Protein AF-A0A9K3PN32-F1 (afdb_monomer)

Structure (mmCIF, N/CA/C/O backbone):
data_AF-A0A9K3PN32-F1
#
_entry.id   AF-A0A9K3PN32-F1
#
loop_
_atom_site.group_PDB
_atom_site.id
_atom_site.type_symbol
_atom_site.label_atom_id
_atom_site.label_alt_id
_atom_site.label_comp_id
_atom_site.label_asym_id
_atom_site.label_entity_id
_atom_site.label_seq_id
_atom_site.pdbx_PDB_ins_code
_atom_site.Cartn_x
_atom_site.Cartn_y
_atom_site.Cartn_z
_atom_site.occupancy
_atom_site.B_iso_or_equiv
_atom_site.auth_seq_id
_atom_site.auth_comp_id
_atom_site.auth_asym_id
_atom_site.auth_atom_id
_atom_site.pdbx_PDB_model_num
ATOM 1 N N . MET A 1 1 ? -22.330 13.128 10.373 1.00 86.19 1 MET A N 1
ATOM 2 C CA . MET A 1 1 ? -21.729 12.642 9.111 1.00 86.19 1 MET A CA 1
ATOM 3 C C . MET A 1 1 ? -21.170 11.254 9.365 1.00 86.19 1 MET A C 1
ATOM 5 O O . MET A 1 1 ? -20.807 11.005 10.509 1.00 86.19 1 MET A O 1
ATO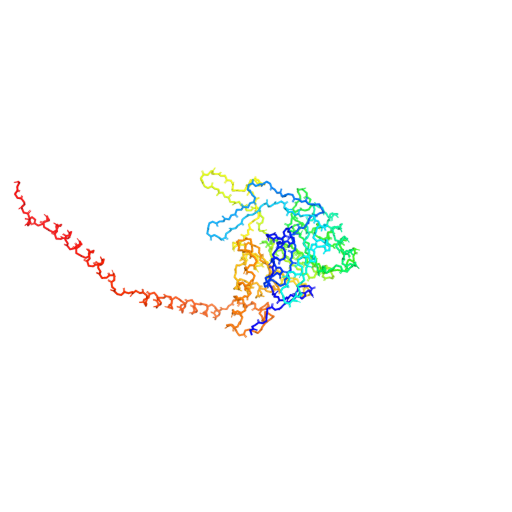M 9 N N . ALA A 1 2 ? -21.136 10.377 8.359 1.00 96.50 2 ALA A N 1
ATOM 10 C CA . ALA A 1 2 ? -20.611 9.022 8.511 1.00 96.50 2 ALA A CA 1
ATOM 11 C C . ALA A 1 2 ? -19.154 9.018 9.003 1.00 96.50 2 ALA A C 1
ATOM 13 O O . ALA A 1 2 ? -18.328 9.790 8.511 1.00 96.50 2 ALA A O 1
ATOM 14 N N . ASP A 1 3 ? -18.848 8.155 9.965 1.00 98.19 3 ASP A N 1
ATOM 15 C CA . ASP A 1 3 ? -17.506 7.984 10.509 1.00 98.19 3 ASP A CA 1
ATOM 16 C C . ASP A 1 3 ? -16.612 7.205 9.531 1.00 98.19 3 ASP A C 1
ATOM 18 O O . ASP A 1 3 ? -16.973 6.125 9.059 1.00 98.19 3 ASP A O 1
ATOM 22 N N . LEU A 1 4 ? -15.443 7.764 9.216 1.00 98.44 4 LEU A N 1
ATOM 23 C CA . LEU A 1 4 ? -14.457 7.133 8.338 1.00 98.44 4 LEU A CA 1
ATOM 24 C C . LEU A 1 4 ? -13.366 6.380 9.105 1.00 98.44 4 LEU A C 1
ATOM 26 O O . LEU A 1 4 ? -12.500 5.784 8.460 1.00 98.44 4 LEU A O 1
ATOM 30 N N . SER A 1 5 ? -13.374 6.424 10.440 1.00 97.75 5 SER A N 1
ATOM 31 C CA . SER A 1 5 ? -12.363 5.775 11.269 1.00 97.75 5 SER A CA 1
ATOM 32 C C . SER A 1 5 ? -12.343 4.254 11.066 1.00 97.75 5 SER A C 1
ATOM 34 O O . SER A 1 5 ? -13.361 3.603 10.807 1.00 97.75 5 SER A O 1
ATOM 36 N N . SER A 1 6 ? -11.146 3.672 11.123 1.00 97.69 6 SER A N 1
ATOM 37 C CA . SER A 1 6 ? -10.947 2.230 10.948 1.00 97.69 6 SER A CA 1
ATOM 38 C C . SER A 1 6 ? -9.697 1.762 11.691 1.00 97.69 6 SER A C 1
ATOM 40 O O . SER A 1 6 ? -9.062 2.533 12.410 1.00 97.69 6 SER A O 1
ATOM 42 N N . SER A 1 7 ? -9.321 0.501 11.515 1.00 97.75 7 SER A N 1
ATOM 43 C CA . SER A 1 7 ? -8.054 -0.038 11.994 1.00 97.75 7 SER A CA 1
ATOM 44 C C . SER A 1 7 ? -7.433 -0.992 10.983 1.00 97.75 7 SER A C 1
ATOM 46 O O . SER A 1 7 ? -8.137 -1.598 10.177 1.00 97.75 7 SER A O 1
ATOM 48 N N . VAL A 1 8 ? -6.110 -1.136 11.044 1.00 97.38 8 VAL A N 1
ATOM 49 C CA . VAL A 1 8 ? -5.358 -2.127 10.264 1.00 97.38 8 VAL A CA 1
ATOM 50 C C . VAL A 1 8 ? -4.340 -2.798 11.174 1.00 97.38 8 VAL A C 1
ATOM 52 O O . VAL A 1 8 ? -3.455 -2.132 11.705 1.00 97.38 8 VAL A O 1
ATOM 55 N N . GLY A 1 9 ? -4.466 -4.107 11.384 1.00 95.56 9 GLY A N 1
ATOM 56 C CA . GLY A 1 9 ? -3.597 -4.864 12.283 1.00 95.56 9 GLY A CA 1
ATOM 57 C C . GLY A 1 9 ? -3.622 -4.327 13.717 1.00 95.56 9 GLY A C 1
ATOM 58 O O . GLY A 1 9 ? -2.597 -4.320 14.389 1.00 95.56 9 GLY A O 1
ATOM 59 N N . GLY A 1 10 ? -4.763 -3.785 14.156 1.00 96.38 10 GLY A N 1
ATOM 60 C CA . GLY A 1 10 ? -4.913 -3.108 15.450 1.00 96.38 10 GLY A CA 1
ATOM 61 C C . GLY A 1 10 ? -4.402 -1.660 15.504 1.00 96.38 10 GLY A C 1
ATOM 62 O O . GLY A 1 10 ? -4.598 -0.995 16.518 1.00 96.38 10 GLY A O 1
ATOM 63 N N . ILE A 1 11 ? -3.797 -1.135 14.433 1.00 98.25 11 ILE A N 1
ATOM 64 C CA . ILE A 1 11 ? -3.375 0.271 14.353 1.00 98.25 11 ILE A CA 1
ATOM 65 C C . ILE A 1 11 ? -4.607 1.145 14.081 1.00 98.25 11 ILE A C 1
ATOM 67 O O . ILE A 1 11 ? -5.247 0.946 13.044 1.00 98.25 11 ILE A O 1
ATOM 71 N N . PRO A 1 12 ? -4.951 2.113 14.952 1.00 97.88 12 PRO A N 1
ATOM 72 C CA . PRO A 1 12 ? -6.102 2.984 14.743 1.00 97.88 12 PRO A CA 1
ATOM 73 C C . PRO A 1 12 ? -5.831 3.999 13.629 1.00 97.88 12 PRO A C 1
ATOM 75 O O . PRO A 1 12 ? -4.784 4.646 13.602 1.00 97.88 12 PRO A O 1
ATOM 78 N N . LEU A 1 13 ? -6.801 4.167 12.734 1.00 98.31 13 LEU A N 1
ATOM 79 C CA . LEU A 1 13 ? -6.760 5.110 11.624 1.00 98.31 13 LEU A CA 1
ATOM 80 C C . LEU A 1 13 ? -7.857 6.162 11.787 1.00 98.31 13 LEU A C 1
ATOM 82 O O . LEU A 1 13 ? -9.028 5.824 11.964 1.00 98.31 13 LEU A O 1
ATOM 86 N N . VAL A 1 14 ? -7.499 7.440 11.644 1.00 95.00 14 VAL A N 1
ATOM 87 C CA . VAL A 1 14 ? -8.479 8.545 11.700 1.00 95.00 14 VAL A CA 1
ATOM 88 C C . VAL A 1 14 ? -9.399 8.585 10.473 1.00 95.00 14 VAL A C 1
ATOM 90 O O . VAL A 1 14 ? -10.485 9.153 10.523 1.00 95.00 14 VAL A O 1
ATOM 93 N N . SER A 1 15 ? -8.978 7.953 9.376 1.00 97.50 15 SER A N 1
ATOM 94 C CA . SER A 1 15 ? -9.794 7.649 8.202 1.00 97.50 15 SER A CA 1
ATOM 95 C C . SER A 1 15 ? -9.309 6.340 7.571 1.00 97.50 15 SER A C 1
ATOM 97 O O . SER A 1 15 ? -8.150 5.959 7.716 1.00 97.50 15 SER A O 1
ATOM 99 N N . CYS A 1 16 ? -10.153 5.634 6.828 1.00 98.44 16 CYS A N 1
ATOM 100 C CA . CYS A 1 16 ? -9.756 4.392 6.165 1.00 98.44 16 CYS A CA 1
ATOM 101 C C . CYS A 1 16 ? -8.909 4.605 4.892 1.00 98.44 16 CYS A C 1
ATOM 103 O O . CYS A 1 16 ? -8.714 3.654 4.142 1.00 98.44 16 CYS A O 1
ATOM 105 N N . VAL A 1 17 ? -8.447 5.825 4.592 1.00 98.81 17 VAL A N 1
ATOM 106 C CA . VAL A 1 17 ? -7.748 6.176 3.342 1.00 98.81 17 VAL A CA 1
ATOM 107 C C . VAL A 1 17 ? -6.377 6.751 3.675 1.00 98.81 17 VAL A C 1
ATOM 109 O O . VAL A 1 17 ? -6.291 7.734 4.398 1.00 98.81 17 VAL A O 1
ATOM 112 N N . TYR A 1 18 ? -5.294 6.193 3.138 1.00 98.81 18 TYR A N 1
ATOM 113 C CA . TYR A 1 18 ? -3.940 6.718 3.359 1.00 98.81 18 TYR A CA 1
ATOM 114 C C . TYR A 1 18 ? -3.037 6.537 2.135 1.00 98.81 18 TYR A C 1
ATOM 116 O O . TYR A 1 18 ? -3.472 6.059 1.088 1.00 98.81 18 TYR A O 1
ATOM 124 N N . ASN A 1 19 ? -1.791 6.996 2.199 1.00 98.81 19 ASN A N 1
ATOM 125 C CA . ASN A 1 19 ? -0.891 6.952 1.049 1.00 98.81 19 ASN A CA 1
ATOM 126 C C . ASN A 1 19 ? -0.308 5.545 0.819 1.00 98.81 19 ASN A C 1
ATOM 128 O O . ASN A 1 19 ? -0.075 4.787 1.757 1.00 98.81 19 ASN A O 1
ATOM 132 N N . ALA A 1 20 ? -0.012 5.210 -0.438 1.00 98.44 20 ALA A N 1
ATOM 133 C CA . ALA A 1 20 ? 0.834 4.060 -0.760 1.00 98.44 20 ALA A CA 1
ATOM 134 C C . ALA A 1 20 ? 2.325 4.393 -0.538 1.00 98.44 20 ALA A C 1
ATOM 136 O O . ALA A 1 20 ? 2.730 5.551 -0.662 1.00 98.44 20 ALA A O 1
ATOM 137 N N . SER A 1 21 ? 3.155 3.372 -0.304 1.00 94.31 21 SER A N 1
ATOM 138 C CA . SER A 1 21 ? 4.601 3.427 0.008 1.00 94.31 21 SER A CA 1
ATOM 139 C C . SER A 1 21 ? 5.524 3.897 -1.136 1.00 94.31 21 SER A C 1
ATOM 141 O O . SER A 1 21 ? 6.711 3.574 -1.174 1.00 94.31 21 SER A O 1
ATOM 143 N N . GLY A 1 22 ? 5.002 4.638 -2.120 1.00 89.31 22 GLY A N 1
ATOM 144 C CA . GLY A 1 22 ? 5.723 5.019 -3.337 1.00 89.31 22 GLY A CA 1
ATOM 145 C C . GLY A 1 22 ? 5.722 6.525 -3.610 1.00 89.31 22 GLY A C 1
ATOM 146 O O . GLY A 1 22 ? 6.670 7.205 -3.219 1.00 89.31 22 GLY A O 1
ATOM 147 N N . PRO A 1 23 ? 4.732 7.069 -4.333 1.00 90.19 23 PRO A N 1
ATOM 148 C CA . PRO A 1 23 ? 4.785 8.455 -4.796 1.00 90.19 23 PRO A CA 1
ATOM 149 C C . PRO A 1 23 ? 4.752 9.473 -3.655 1.00 90.19 23 PRO A C 1
ATOM 151 O O . PRO A 1 23 ? 3.903 9.371 -2.775 1.00 90.19 23 PRO A O 1
ATOM 154 N N . ARG A 1 24 ? 5.633 10.484 -3.713 1.00 94.62 24 ARG A N 1
ATOM 155 C CA . ARG A 1 24 ? 5.677 11.631 -2.779 1.00 94.62 24 ARG A CA 1
ATOM 156 C C . ARG A 1 24 ? 5.804 11.231 -1.295 1.00 94.62 24 ARG A C 1
ATOM 158 O O . ARG A 1 24 ? 5.147 11.808 -0.441 1.00 94.62 24 ARG A O 1
ATOM 165 N N . THR A 1 25 ? 6.660 10.257 -0.992 1.00 96.56 25 THR A N 1
ATOM 166 C CA . THR A 1 25 ? 6.900 9.754 0.384 1.00 96.56 25 THR A CA 1
ATOM 167 C C . THR A 1 25 ? 8.385 9.723 0.770 1.00 96.56 25 THR A C 1
ATOM 169 O O . THR A 1 25 ? 8.765 9.119 1.769 1.00 96.56 25 THR A O 1
ATOM 172 N N . GLY A 1 26 ? 9.246 10.336 -0.050 1.00 94.19 26 GLY A N 1
ATOM 173 C CA . GLY A 1 26 ? 10.702 10.202 0.055 1.00 94.19 26 GLY A CA 1
ATOM 174 C C . GLY A 1 26 ? 11.386 11.127 1.066 1.00 94.19 26 GLY A C 1
ATOM 175 O O . GLY A 1 26 ? 12.553 10.896 1.361 1.00 94.19 26 GLY A O 1
ATOM 176 N N . SER A 1 27 ? 10.695 12.142 1.591 1.00 97.25 27 SER A N 1
ATOM 177 C CA . SER A 1 27 ? 11.247 13.136 2.522 1.00 97.25 27 SER A CA 1
ATOM 178 C C . SER A 1 27 ? 10.231 13.549 3.587 1.00 97.25 27 SER A C 1
ATOM 180 O O . SER A 1 27 ? 9.028 13.484 3.326 1.00 97.25 27 SER A O 1
ATOM 182 N N . SER A 1 28 ? 10.700 14.040 4.738 1.00 97.31 28 SER A N 1
ATOM 183 C CA . SER A 1 28 ? 9.881 14.610 5.816 1.00 97.31 28 SER A CA 1
ATOM 184 C C . SER A 1 28 ? 8.941 15.672 5.262 1.00 97.31 28 SER A C 1
ATOM 186 O O . SER A 1 28 ? 7.739 15.538 5.407 1.00 97.31 28 SER A O 1
ATOM 188 N N . ALA A 1 29 ? 9.425 16.617 4.452 1.00 98.06 29 ALA A N 1
ATOM 189 C CA . ALA A 1 29 ? 8.573 17.623 3.807 1.00 98.06 29 ALA A CA 1
ATOM 190 C C . ALA A 1 29 ? 7.416 17.038 2.963 1.00 98.06 29 ALA A C 1
ATOM 192 O O . ALA A 1 29 ? 6.346 17.644 2.862 1.00 98.06 29 ALA A O 1
ATOM 193 N N . ALA A 1 30 ? 7.610 15.882 2.319 1.00 98.06 30 ALA A N 1
ATOM 194 C CA . ALA A 1 30 ? 6.542 15.200 1.588 1.00 98.06 30 ALA A CA 1
ATOM 195 C C . ALA A 1 30 ? 5.601 14.431 2.535 1.00 98.06 30 ALA A C 1
ATOM 197 O O . ALA A 1 30 ? 4.386 14.455 2.343 1.00 98.06 30 ALA A O 1
ATOM 198 N N . LEU A 1 31 ? 6.146 13.811 3.583 1.00 98.50 31 LEU A N 1
ATOM 199 C CA . LEU A 1 31 ? 5.386 13.105 4.614 1.00 98.50 31 LEU A CA 1
ATOM 200 C C . LEU A 1 31 ? 4.549 14.066 5.475 1.00 98.50 31 LEU A C 1
ATOM 202 O O . LEU A 1 31 ? 3.374 13.795 5.695 1.00 98.50 31 LEU A O 1
ATOM 206 N N . SER A 1 32 ? 5.076 15.230 5.859 1.00 98.31 32 SER A N 1
ATOM 207 C CA . SER A 1 32 ? 4.365 16.307 6.562 1.00 98.31 32 SER A CA 1
ATOM 208 C C . SER A 1 32 ? 3.151 16.798 5.769 1.00 98.31 32 SER A C 1
ATOM 210 O O .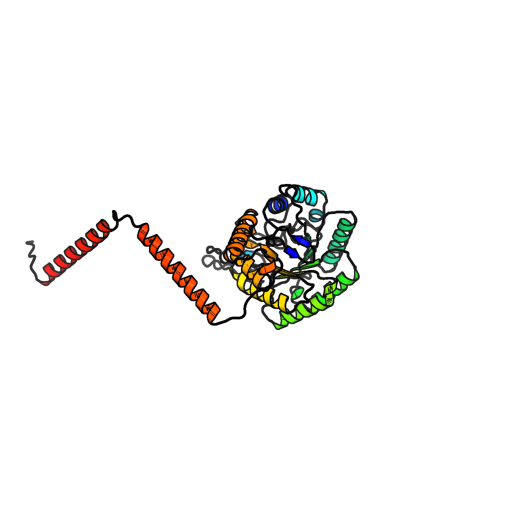 SER A 1 32 ? 2.104 17.089 6.338 1.00 98.31 32 SER A O 1
ATOM 212 N N . LYS A 1 33 ? 3.236 16.833 4.432 1.00 98.38 33 LYS A N 1
ATOM 213 C CA . LYS A 1 33 ? 2.090 17.166 3.569 1.00 98.38 33 LYS A CA 1
ATOM 214 C C . LYS A 1 33 ? 0.987 16.105 3.623 1.00 98.38 33 LYS A C 1
ATOM 216 O O . LYS A 1 33 ? -0.190 16.451 3.587 1.00 98.38 33 LYS A O 1
ATOM 221 N N . ILE A 1 34 ? 1.349 14.827 3.730 1.00 98.31 34 ILE A N 1
ATOM 222 C CA . ILE A 1 34 ? 0.386 13.741 3.965 1.00 98.31 34 ILE A CA 1
ATOM 223 C C . ILE A 1 34 ? -0.191 13.863 5.383 1.00 98.31 34 ILE A C 1
ATOM 225 O O . ILE A 1 34 ? -1.410 13.790 5.560 1.00 98.31 34 ILE A O 1
ATOM 229 N N . ALA A 1 35 ? 0.659 14.113 6.380 1.00 98.12 35 ALA A N 1
ATOM 230 C CA . ALA A 1 35 ? 0.269 14.313 7.772 1.00 98.12 35 ALA A CA 1
ATOM 231 C C . ALA A 1 35 ? -0.747 15.458 7.931 1.00 98.12 35 ALA A C 1
ATOM 233 O O . ALA A 1 35 ? -1.730 15.294 8.652 1.00 98.12 35 ALA A O 1
ATOM 234 N N . ALA A 1 36 ? -0.588 16.543 7.171 1.00 97.94 36 ALA A N 1
ATOM 235 C CA . ALA A 1 36 ? -1.490 17.695 7.154 1.00 97.94 36 ALA A CA 1
ATOM 236 C C . ALA A 1 36 ? -2.857 17.449 6.474 1.00 97.94 36 ALA A C 1
ATOM 238 O O . ALA A 1 36 ? -3.783 18.226 6.684 1.00 97.94 36 ALA A O 1
ATOM 239 N N . SER A 1 37 ? -2.998 16.394 5.661 1.00 97.94 37 SER A N 1
ATOM 240 C CA . SER A 1 37 ? -4.230 16.081 4.903 1.00 97.94 37 SER A CA 1
ATOM 241 C C . SER A 1 37 ? -5.271 15.296 5.724 1.00 97.94 37 SER A C 1
ATOM 243 O O . SER A 1 37 ? -5.119 15.117 6.927 1.00 97.94 37 SER A O 1
ATOM 245 N N . SER A 1 38 ? -6.300 14.732 5.091 1.00 97.31 38 SER A N 1
ATOM 246 C CA . SER A 1 38 ? -7.263 13.793 5.697 1.00 97.31 38 SER A CA 1
ATOM 247 C C . SER A 1 38 ? -6.813 12.324 5.665 1.00 97.31 38 SER A C 1
ATOM 249 O O . SER A 1 38 ? -7.595 11.434 6.012 1.00 97.31 38 SER A O 1
ATOM 251 N N . ALA A 1 39 ? -5.571 12.041 5.252 1.00 98.31 39 ALA A N 1
ATOM 252 C CA . ALA A 1 39 ? -5.020 10.686 5.275 1.00 98.31 39 ALA A CA 1
ATOM 253 C C . ALA A 1 39 ? -5.049 10.085 6.692 1.00 98.31 39 ALA A C 1
ATOM 255 O O . ALA A 1 39 ? -4.662 10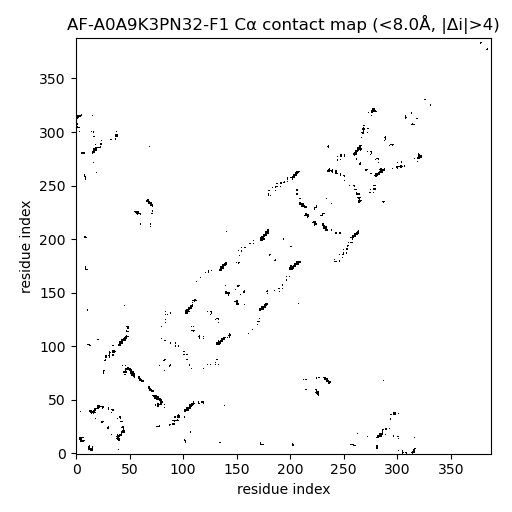.744 7.658 1.00 98.31 39 ALA A O 1
ATOM 256 N N . GLY A 1 40 ? -5.478 8.830 6.799 1.00 98.19 40 GLY A N 1
ATOM 257 C CA . GLY A 1 40 ? -5.664 8.099 8.050 1.00 98.19 40 GLY A CA 1
ATOM 258 C C . GLY A 1 40 ? -4.382 7.636 8.730 1.00 98.19 40 GLY A C 1
ATOM 259 O O . GLY A 1 40 ? -4.386 7.407 9.936 1.00 98.19 40 GLY A O 1
ATOM 260 N N . ALA A 1 41 ? -3.306 7.519 7.955 1.00 98.44 41 ALA A N 1
ATOM 261 C CA . ALA A 1 41 ? -1.960 7.135 8.361 1.00 98.44 41 ALA A CA 1
ATOM 262 C C . ALA A 1 41 ? -0.930 7.841 7.473 1.00 98.44 41 ALA A C 1
ATOM 264 O O . ALA A 1 41 ? -1.270 8.370 6.410 1.00 98.44 41 ALA A O 1
ATOM 265 N N . ILE A 1 42 ? 0.331 7.795 7.894 1.00 98.62 42 ILE A N 1
ATOM 266 C CA . ILE A 1 42 ? 1.481 8.238 7.107 1.00 98.62 42 ILE A CA 1
ATOM 267 C C . ILE A 1 42 ? 2.361 7.017 6.861 1.00 98.62 42 ILE A C 1
ATOM 269 O O . ILE A 1 42 ? 2.835 6.406 7.812 1.00 98.62 42 ILE A O 1
ATOM 273 N N . LEU A 1 43 ? 2.568 6.650 5.599 1.00 98.81 43 LEU A N 1
ATOM 274 C CA . LEU A 1 43 ? 3.413 5.521 5.207 1.00 98.81 43 LEU A CA 1
ATOM 275 C C . LEU A 1 43 ? 4.648 6.022 4.456 1.00 98.81 43 LEU A C 1
ATOM 277 O O . LEU A 1 43 ? 4.527 6.737 3.460 1.00 98.81 43 LEU A O 1
ATOM 281 N N . THR A 1 44 ? 5.841 5.647 4.905 1.00 98.75 44 THR A N 1
ATOM 282 C CA . THR A 1 44 ? 7.084 6.074 4.250 1.00 98.75 44 THR A CA 1
ATOM 283 C C . THR A 1 44 ? 7.281 5.414 2.888 1.00 98.75 44 THR A C 1
ATOM 285 O O . THR A 1 44 ? 6.662 4.396 2.553 1.00 98.75 44 THR A O 1
ATOM 288 N N . LYS A 1 45 ? 8.203 5.974 2.098 1.00 98.00 45 LYS A N 1
ATOM 289 C CA . LYS A 1 45 ? 8.766 5.276 0.943 1.00 98.00 45 LYS A CA 1
ATOM 290 C C . LYS A 1 45 ? 9.340 3.934 1.400 1.00 98.00 45 LYS A C 1
ATOM 292 O O . LYS A 1 45 ? 9.972 3.883 2.453 1.00 98.00 45 LYS A O 1
ATOM 297 N N . SER A 1 46 ? 9.161 2.875 0.606 1.00 97.62 46 SER A N 1
ATOM 298 C CA . SER A 1 46 ? 9.862 1.609 0.855 1.00 97.62 46 SER A CA 1
ATOM 299 C C . SER A 1 46 ? 11.373 1.836 0.887 1.00 97.62 46 SER A C 1
ATOM 301 O O . SER A 1 46 ? 11.973 2.166 -0.139 1.00 97.62 46 SER A O 1
ATOM 303 N N . ALA A 1 47 ? 11.959 1.676 2.069 1.00 97.69 47 ALA A N 1
ATOM 304 C CA . ALA A 1 47 ? 13.367 1.909 2.328 1.00 97.69 47 ALA A CA 1
ATOM 305 C C . ALA A 1 47 ? 14.224 0.675 2.022 1.00 97.69 47 ALA A C 1
ATOM 307 O O . ALA A 1 47 ? 13.774 -0.470 2.131 1.00 97.69 47 ALA A O 1
ATOM 308 N N . THR A 1 48 ? 15.480 0.925 1.681 1.00 97.12 48 THR A N 1
ATOM 309 C CA . THR A 1 48 ? 16.576 -0.054 1.732 1.00 97.12 48 THR A CA 1
ATOM 310 C C . THR A 1 48 ? 17.505 0.295 2.894 1.00 97.12 48 THR A C 1
ATOM 312 O O . THR A 1 48 ? 17.328 1.344 3.506 1.00 97.12 48 THR A O 1
ATOM 315 N N . LEU A 1 49 ? 18.506 -0.544 3.195 1.00 96.62 49 LEU A N 1
ATOM 316 C CA . LEU A 1 49 ? 19.513 -0.207 4.213 1.00 96.62 49 LEU A CA 1
ATOM 317 C C . LEU A 1 49 ? 20.151 1.156 3.923 1.00 96.62 49 LEU A C 1
ATOM 319 O O . LEU A 1 49 ? 20.036 2.084 4.714 1.00 96.62 49 LEU A O 1
ATOM 323 N N . GLU A 1 50 ? 20.713 1.283 2.724 1.00 96.88 50 GLU A N 1
ATOM 324 C CA . GLU A 1 50 ? 21.357 2.503 2.245 1.00 96.88 50 GLU A CA 1
ATOM 325 C C . GLU A 1 50 ? 20.460 3.265 1.274 1.00 96.88 50 GLU A C 1
ATOM 327 O O . GLU A 1 50 ? 19.649 2.658 0.564 1.00 96.88 50 GLU A O 1
ATOM 332 N N . ALA A 1 51 ? 20.661 4.577 1.169 1.00 97.06 51 ALA A N 1
ATOM 333 C CA . ALA A 1 51 ? 19.971 5.420 0.199 1.00 97.06 51 ALA A CA 1
ATOM 334 C C . ALA A 1 51 ? 20.177 4.944 -1.252 1.00 97.06 51 ALA A C 1
ATOM 336 O O . ALA A 1 51 ? 21.212 4.379 -1.615 1.00 97.06 51 ALA A O 1
ATOM 337 N N . GLN A 1 52 ? 19.177 5.176 -2.102 1.00 95.00 52 GLN A N 1
ATOM 338 C CA . GLN A 1 52 ? 19.182 4.777 -3.510 1.00 95.00 52 GLN A CA 1
ATOM 339 C C . GLN A 1 52 ? 18.746 5.938 -4.398 1.00 95.00 52 GLN A C 1
ATOM 341 O O . GLN A 1 52 ? 17.755 6.612 -4.121 1.00 95.00 52 GLN A O 1
ATOM 346 N N . ASN A 1 53 ? 19.427 6.098 -5.532 1.00 93.88 53 ASN A N 1
ATOM 347 C CA . ASN A 1 53 ? 19.075 7.097 -6.549 1.00 93.88 53 ASN A CA 1
ATOM 348 C C . ASN A 1 53 ? 17.913 6.648 -7.454 1.00 93.88 53 ASN A C 1
ATOM 350 O O . ASN A 1 53 ? 17.265 7.470 -8.113 1.00 93.88 53 ASN A O 1
ATOM 354 N N . GLY A 1 54 ? 17.632 5.344 -7.479 1.00 92.69 54 GLY A N 1
ATOM 355 C CA . GLY A 1 54 ? 16.708 4.724 -8.421 1.00 92.69 54 GLY A CA 1
ATOM 356 C C . GLY A 1 54 ? 17.309 4.514 -9.812 1.00 92.69 54 GLY A C 1
ATOM 357 O O . GLY A 1 54 ? 18.492 4.756 -10.050 1.00 92.69 54 GLY A O 1
ATOM 358 N N . ASN A 1 55 ? 16.470 4.061 -10.737 1.00 92.88 55 ASN A N 1
ATOM 359 C CA . ASN A 1 55 ? 16.826 3.830 -12.133 1.00 92.88 55 ASN A CA 1
ATOM 360 C C . ASN A 1 55 ? 17.016 5.157 -12.899 1.00 92.88 55 ASN A C 1
ATOM 362 O O . ASN A 1 55 ? 16.452 6.182 -12.487 1.00 92.88 55 ASN A O 1
ATOM 366 N N . PRO A 1 56 ? 17.754 5.147 -14.029 1.00 93.12 56 PRO A N 1
ATOM 367 C CA . PRO A 1 56 ? 17.856 6.292 -14.933 1.00 93.12 56 PRO A CA 1
ATOM 368 C C . PRO A 1 56 ? 16.493 6.761 -15.454 1.00 93.12 56 PRO A C 1
ATOM 370 O O . PRO A 1 56 ? 15.573 5.963 -15.615 1.00 93.12 56 PRO A O 1
ATOM 373 N N . GLN A 1 57 ? 16.376 8.057 -15.741 1.00 94.44 57 GLN A N 1
ATOM 374 C CA . GLN A 1 57 ? 15.190 8.647 -16.370 1.00 94.44 57 GLN A CA 1
ATOM 375 C C . GLN A 1 57 ? 15.190 8.420 -17.901 1.00 94.44 57 GLN A C 1
ATOM 377 O O . GLN A 1 57 ? 16.265 8.220 -18.472 1.00 94.44 57 GLN A O 1
ATOM 382 N N . PRO A 1 58 ? 14.028 8.476 -18.585 1.00 95.06 58 PRO A N 1
ATOM 383 C CA . PRO A 1 58 ? 12.672 8.472 -18.028 1.00 95.06 58 PRO A CA 1
ATOM 384 C C . PRO A 1 58 ? 12.319 7.119 -17.392 1.00 95.06 58 PRO A C 1
ATOM 386 O O . PRO A 1 58 ? 12.464 6.063 -18.007 1.00 95.06 58 PRO A O 1
ATOM 389 N N . ARG A 1 59 ? 11.824 7.151 -16.149 1.00 94.06 59 ARG A N 1
ATOM 390 C CA . ARG A 1 59 ? 11.448 5.940 -15.388 1.00 94.06 59 ARG A CA 1
ATOM 391 C C . ARG A 1 59 ? 9.975 5.851 -15.018 1.00 94.06 59 ARG A C 1
ATOM 393 O O . ARG A 1 59 ? 9.571 4.942 -14.293 1.00 94.06 59 ARG A O 1
ATOM 400 N N . THR A 1 60 ? 9.182 6.788 -15.523 1.00 94.94 60 THR A N 1
ATOM 401 C CA . THR A 1 60 ? 7.737 6.842 -15.322 1.00 94.94 60 THR A CA 1
ATOM 402 C C . THR A 1 60 ? 7.036 7.288 -16.590 1.00 94.94 60 THR A C 1
ATOM 404 O O . THR A 1 60 ? 7.608 8.042 -17.373 1.00 94.94 60 THR A O 1
ATOM 407 N N . TRP A 1 61 ? 5.797 6.845 -16.765 1.00 95.69 61 TRP A N 1
ATOM 408 C CA . TRP A 1 61 ? 4.956 7.204 -17.898 1.00 95.69 61 TRP A CA 1
ATOM 409 C C . TRP A 1 61 ? 3.482 7.269 -17.482 1.00 95.69 61 TRP A C 1
ATOM 411 O O . TRP A 1 61 ? 3.038 6.530 -16.597 1.00 95.69 61 TRP A O 1
ATOM 421 N N . HIS A 1 62 ? 2.715 8.132 -18.142 1.00 95.81 62 HIS A N 1
ATOM 422 C CA . HIS A 1 62 ? 1.278 8.285 -17.954 1.00 95.81 62 HIS A CA 1
ATOM 423 C C . HIS A 1 62 ? 0.568 8.235 -19.301 1.00 95.81 62 HIS A C 1
ATOM 425 O O . HIS A 1 62 ? 0.980 8.922 -20.230 1.00 95.81 62 HIS A O 1
ATOM 431 N N . ALA A 1 63 ? -0.529 7.483 -19.376 1.00 95.25 63 ALA A N 1
ATOM 432 C CA . ALA A 1 63 ? -1.423 7.562 -20.523 1.00 95.25 63 ALA A CA 1
ATOM 433 C C . ALA A 1 63 ? -2.140 8.920 -20.541 1.00 95.25 63 ALA A C 1
ATOM 435 O O . ALA A 1 63 ? -2.587 9.394 -19.491 1.00 95.25 63 ALA A O 1
ATOM 436 N N . GLU A 1 64 ? -2.300 9.504 -21.729 1.00 93.00 64 GLU A N 1
ATOM 437 C CA . GLU A 1 64 ? -2.982 10.793 -21.932 1.00 93.00 64 GLU A CA 1
ATOM 438 C C . GLU A 1 64 ? -4.432 10.771 -21.437 1.00 93.00 64 GLU A C 1
ATOM 440 O O . GLU A 1 64 ? -4.920 11.725 -20.832 1.00 93.00 64 GLU A O 1
ATOM 445 N N . ASP A 1 65 ? -5.109 9.634 -21.607 1.00 94.06 65 ASP A N 1
ATOM 446 C CA . ASP A 1 65 ? -6.479 9.422 -21.140 1.00 94.06 65 ASP A CA 1
ATOM 447 C C . ASP A 1 65 ? -6.585 9.187 -19.622 1.00 94.06 65 ASP A C 1
ATOM 449 O O . ASP A 1 65 ? -7.668 8.918 -19.100 1.00 94.06 65 ASP A O 1
ATOM 453 N N . ASN A 1 66 ? -5.456 9.276 -18.913 1.00 92.56 66 ASN A N 1
ATOM 454 C CA . ASN A 1 66 ? -5.289 9.059 -17.483 1.00 92.56 66 ASN A CA 1
ATOM 455 C C . ASN A 1 66 ? -5.640 7.656 -16.967 1.00 92.56 66 ASN A C 1
ATOM 457 O O . ASN A 1 66 ? -5.519 7.430 -15.760 1.00 92.56 66 ASN A O 1
ATOM 461 N N . LYS A 1 67 ? -5.981 6.690 -17.830 1.00 94.19 67 LYS A N 1
ATOM 462 C CA . LYS A 1 67 ? -6.426 5.355 -17.394 1.00 94.19 67 LYS A CA 1
ATOM 463 C C . LYS A 1 67 ? -5.290 4.423 -17.003 1.00 94.19 67 LYS A C 1
ATOM 465 O O . LYS A 1 67 ? -5.534 3.434 -16.314 1.00 94.19 67 LYS A O 1
ATOM 470 N N . ALA A 1 68 ? -4.059 4.726 -17.396 1.00 96.19 68 ALA A N 1
ATOM 471 C CA . ALA A 1 68 ? -2.889 3.925 -17.068 1.00 96.19 68 ALA A CA 1
ATOM 472 C C . ALA A 1 68 ? -1.698 4.793 -16.665 1.00 96.19 68 ALA A C 1
ATOM 474 O O . ALA A 1 68 ? -1.568 5.964 -17.028 1.00 96.19 68 ALA A O 1
ATOM 475 N N . SER A 1 69 ? -0.813 4.218 -15.862 1.00 96.62 69 SER A N 1
ATOM 476 C CA . SER A 1 69 ? 0.488 4.797 -15.537 1.00 96.62 69 SER A CA 1
ATOM 477 C C . SER A 1 69 ? 1.480 3.673 -15.305 1.00 96.62 69 SER A C 1
ATOM 479 O O . SER A 1 69 ? 1.104 2.627 -14.779 1.00 96.62 69 SER A O 1
ATOM 481 N N . MET A 1 70 ? 2.735 3.872 -15.676 1.00 95.94 70 MET A N 1
ATOM 482 C CA . MET A 1 70 ? 3.783 2.865 -15.547 1.00 95.94 70 MET A CA 1
ATOM 483 C C . MET A 1 70 ? 4.996 3.446 -14.838 1.00 95.94 70 MET A C 1
ATOM 485 O O . MET A 1 70 ? 5.284 4.635 -14.971 1.00 95.94 70 MET A O 1
ATOM 489 N N . ASN A 1 71 ? 5.699 2.619 -14.067 1.00 95.00 71 ASN A N 1
ATOM 490 C CA . ASN A 1 71 ? 6.946 3.033 -13.434 1.00 95.00 71 ASN A CA 1
ATOM 491 C C . ASN A 1 71 ? 7.959 1.889 -13.312 1.00 95.00 71 ASN A C 1
ATOM 493 O O . ASN A 1 71 ? 7.598 0.742 -13.053 1.00 95.00 71 ASN A O 1
ATOM 497 N N . SER A 1 72 ? 9.231 2.236 -13.468 1.00 94.06 72 SER A N 1
ATOM 498 C CA . SER A 1 72 ? 10.394 1.395 -13.192 1.00 94.06 72 SER A CA 1
ATOM 499 C C . SER A 1 72 ? 11.368 2.217 -12.350 1.00 94.06 72 SER A C 1
ATOM 501 O O . SER A 1 72 ? 12.453 2.586 -12.781 1.00 94.06 72 SER A O 1
ATOM 503 N N . GLU A 1 73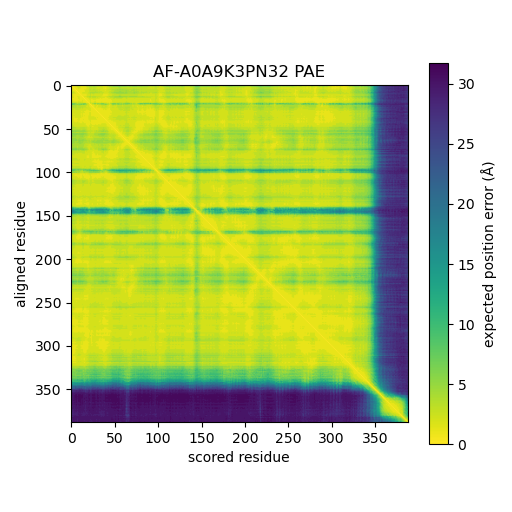 ? 10.934 2.595 -11.147 1.00 91.38 73 GLU A N 1
ATOM 504 C CA . GLU A 1 73 ? 11.630 3.590 -10.321 1.00 91.38 73 GLU A CA 1
ATOM 505 C C . GLU A 1 73 ? 13.016 3.146 -9.837 1.00 91.38 73 GLU A C 1
ATOM 507 O O . GLU A 1 73 ? 13.892 3.987 -9.669 1.00 91.38 73 GLU A O 1
ATOM 512 N N . GLY A 1 74 ? 13.230 1.852 -9.576 1.00 88.38 74 GLY A N 1
ATOM 513 C CA . GLY A 1 74 ? 14.466 1.350 -8.954 1.00 88.38 74 GLY A CA 1
ATOM 514 C C . GLY A 1 74 ? 14.596 1.676 -7.457 1.00 88.38 74 GLY A C 1
ATOM 515 O O . GLY A 1 74 ? 15.705 1.784 -6.948 1.00 88.38 74 GLY A O 1
ATOM 516 N N . LEU A 1 75 ? 13.468 1.859 -6.756 1.00 90.44 75 LEU A N 1
ATOM 517 C CA . LEU A 1 75 ? 13.393 2.185 -5.320 1.00 90.44 75 LEU A CA 1
ATOM 518 C C . LEU A 1 75 ? 14.231 3.409 -4.878 1.00 90.44 75 LEU A C 1
ATOM 520 O O . LEU A 1 75 ? 14.980 3.294 -3.915 1.00 90.44 75 LEU A O 1
ATOM 524 N N . PRO A 1 76 ? 14.092 4.602 -5.488 1.00 93.75 76 PRO A N 1
ATOM 525 C CA . PRO A 1 76 ? 14.749 5.805 -4.988 1.00 93.75 76 PRO A CA 1
ATOM 526 C C . PRO A 1 76 ? 14.245 6.113 -3.570 1.00 93.75 76 PRO A C 1
ATOM 528 O O . PRO A 1 76 ? 13.034 6.249 -3.368 1.00 93.75 76 PRO A O 1
ATOM 531 N N . ASN A 1 77 ? 15.146 6.161 -2.591 1.00 97.06 77 ASN A N 1
ATOM 532 C CA . ASN A 1 77 ? 14.813 6.326 -1.173 1.00 97.06 77 ASN A CA 1
ATOM 533 C C . ASN A 1 77 ? 16.021 6.841 -0.372 1.00 97.06 77 ASN A C 1
ATOM 535 O O . ASN A 1 77 ? 17.155 6.746 -0.838 1.00 97.06 77 ASN A O 1
ATOM 539 N N . SER A 1 78 ? 15.775 7.353 0.832 1.00 97.88 78 SER A N 1
ATOM 540 C CA . SER A 1 78 ? 16.792 7.989 1.684 1.00 97.88 78 SER A CA 1
ATOM 541 C C . SER A 1 78 ? 17.492 7.034 2.664 1.00 97.88 78 SER A C 1
ATOM 543 O O . SER A 1 78 ? 18.212 7.494 3.543 1.00 97.88 78 SER A O 1
ATOM 545 N N . GLY A 1 79 ? 17.303 5.717 2.522 1.00 98.12 79 GLY A N 1
ATOM 546 C CA . GLY A 1 79 ? 17.817 4.711 3.454 1.00 98.12 79 GLY A CA 1
ATOM 547 C C . GLY A 1 79 ? 16.953 4.580 4.709 1.00 98.12 79 GLY A C 1
ATOM 548 O O . GLY A 1 79 ? 16.194 5.486 5.056 1.00 98.12 79 GLY A O 1
ATOM 549 N N . ILE A 1 80 ? 17.038 3.436 5.386 1.00 98.62 80 ILE A N 1
ATOM 550 C CA . ILE A 1 80 ? 16.178 3.141 6.537 1.00 98.62 80 ILE A CA 1
ATOM 551 C C . ILE A 1 80 ? 16.407 4.122 7.683 1.00 98.62 80 ILE A C 1
ATOM 553 O O . ILE A 1 80 ? 15.438 4.584 8.281 1.00 98.62 80 ILE A O 1
ATOM 557 N N . ASP A 1 81 ? 17.668 4.486 7.928 1.00 98.50 81 ASP A N 1
ATOM 558 C CA . ASP A 1 81 ? 18.064 5.327 9.055 1.00 98.50 81 ASP A CA 1
ATOM 559 C C . ASP A 1 81 ? 17.408 6.709 8.975 1.00 98.50 81 ASP A C 1
ATOM 561 O O . ASP A 1 81 ? 17.011 7.249 9.998 1.00 98.50 81 ASP A O 1
ATOM 565 N N . TYR A 1 82 ? 17.179 7.233 7.766 1.00 98.62 82 TYR A N 1
ATOM 566 C CA . TYR A 1 82 ? 16.433 8.475 7.566 1.00 98.62 82 TYR A CA 1
ATOM 567 C C . TYR A 1 82 ? 14.977 8.368 8.036 1.00 98.62 82 TYR A C 1
ATOM 569 O O . TYR A 1 82 ? 14.479 9.256 8.723 1.00 98.62 82 TYR A O 1
ATOM 577 N N . TYR A 1 83 ? 14.279 7.289 7.665 1.00 98.62 83 TYR A N 1
ATOM 578 C CA . TYR A 1 83 ? 12.846 7.127 7.937 1.00 98.62 83 TYR A CA 1
ATOM 579 C C . TYR A 1 83 ? 12.532 6.752 9.388 1.00 98.62 83 TYR A C 1
ATOM 581 O O . TYR A 1 83 ? 11.381 6.909 9.801 1.00 98.62 83 TYR A O 1
ATOM 589 N N . ILE A 1 84 ? 13.526 6.255 10.131 1.00 98.56 84 ILE A N 1
ATOM 590 C CA . ILE A 1 84 ? 13.427 5.921 11.560 1.00 98.56 84 ILE A CA 1
ATOM 591 C C . ILE A 1 84 ? 14.156 6.932 12.462 1.00 98.56 84 ILE A C 1
ATOM 593 O O . ILE A 1 84 ? 14.268 6.703 13.668 1.00 98.56 84 ILE A O 1
ATOM 597 N N . ASP A 1 85 ? 14.690 8.012 11.885 1.00 98.44 85 ASP A N 1
ATOM 598 C CA . ASP A 1 85 ? 15.315 9.098 12.635 1.00 98.44 85 ASP A CA 1
ATOM 599 C C . ASP A 1 85 ? 14.261 9.927 13.375 1.00 98.44 85 ASP A C 1
ATOM 601 O O . ASP A 1 85 ? 13.219 10.281 12.813 1.00 98.44 85 ASP A O 1
ATOM 605 N N . SER A 1 86 ? 14.562 10.275 14.626 1.00 98.12 86 SER A N 1
ATOM 606 C CA . SER A 1 86 ? 13.662 11.015 15.511 1.00 98.12 86 SER A CA 1
ATOM 607 C C . SER A 1 86 ? 13.268 12.371 14.917 1.00 98.12 86 SER A C 1
ATOM 609 O O . SER A 1 86 ? 12.108 12.763 15.009 1.00 98.12 86 SER A O 1
ATOM 611 N N . THR A 1 87 ? 14.199 13.062 14.247 1.00 98.00 87 THR A N 1
ATOM 612 C CA . THR A 1 87 ? 13.947 14.369 13.617 1.00 98.00 87 THR A CA 1
ATOM 613 C C . THR A 1 87 ? 12.955 14.223 12.472 1.00 98.00 87 THR A C 1
ATOM 615 O O . THR A 1 87 ? 11.951 14.928 12.426 1.00 98.00 87 THR A O 1
ATOM 618 N N . THR A 1 88 ? 13.182 13.257 11.576 1.00 98.31 88 THR A N 1
ATOM 619 C CA . THR A 1 88 ? 12.293 12.985 10.435 1.00 98.31 88 THR A CA 1
ATOM 620 C C . THR A 1 88 ? 10.878 12.628 10.893 1.00 98.31 88 THR A C 1
ATOM 622 O O . THR A 1 88 ? 9.894 13.111 10.319 1.00 98.31 88 THR A O 1
ATOM 625 N N . ILE A 1 89 ? 10.761 11.786 11.925 1.00 98.38 89 ILE A N 1
ATOM 626 C CA . ILE A 1 89 ? 9.472 11.387 12.500 1.00 98.38 89 ILE A CA 1
ATOM 627 C C . ILE A 1 89 ? 8.780 12.596 13.142 1.00 98.38 89 ILE A C 1
ATOM 629 O O . ILE A 1 89 ? 7.600 12.835 12.875 1.00 98.38 89 ILE A O 1
ATOM 633 N N . GLN A 1 90 ? 9.505 13.380 13.943 1.00 97.19 90 GLN A N 1
ATOM 634 C CA . GLN A 1 90 ? 8.976 14.559 14.625 1.00 97.19 90 GLN A CA 1
ATOM 635 C C . GLN A 1 90 ? 8.482 15.617 13.629 1.00 97.19 90 GLN A C 1
ATOM 637 O O . GLN A 1 90 ? 7.311 15.988 13.684 1.00 97.19 90 GLN A O 1
ATOM 642 N N . GLU A 1 91 ? 9.311 16.023 12.662 1.00 97.12 91 GLU A N 1
ATOM 643 C CA . GLU A 1 91 ? 8.940 16.975 11.600 1.00 97.12 91 GLU A CA 1
ATOM 644 C C . GLU A 1 91 ? 7.684 16.532 10.831 1.00 97.12 91 GLU A C 1
ATOM 646 O O . GLU A 1 91 ? 6.852 17.341 10.406 1.00 97.12 91 GLU A O 1
ATOM 651 N N . THR A 1 92 ? 7.539 15.220 10.632 1.00 97.94 92 THR A N 1
ATOM 652 C CA . THR A 1 92 ? 6.373 14.646 9.965 1.00 97.94 92 THR A CA 1
ATOM 653 C C . THR A 1 92 ? 5.123 14.756 10.835 1.00 97.94 92 THR A C 1
ATOM 655 O O . THR A 1 92 ? 4.078 15.208 10.363 1.00 97.94 92 THR A O 1
ATOM 658 N N . LEU A 1 93 ? 5.204 14.323 12.095 1.00 97.19 93 LEU A N 1
ATOM 659 C CA . LEU A 1 93 ? 4.049 14.231 12.988 1.00 97.19 93 LEU A CA 1
ATOM 660 C C . LEU A 1 93 ? 3.574 15.596 13.496 1.00 97.19 93 LEU A C 1
ATOM 662 O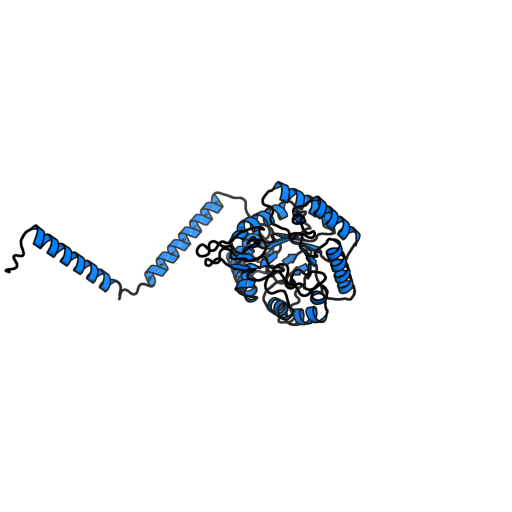 O . LEU A 1 93 ? 2.369 15.773 13.678 1.00 97.19 93 LEU A O 1
ATOM 666 N N . GLU A 1 94 ? 4.468 16.573 13.654 1.00 96.38 94 GLU A N 1
ATOM 667 C CA . GLU A 1 94 ? 4.124 17.951 14.039 1.00 96.38 94 GLU A CA 1
ATOM 668 C C . GLU A 1 94 ? 3.241 18.663 13.004 1.00 96.38 94 GLU A C 1
ATOM 670 O O . GLU A 1 94 ? 2.489 19.573 13.348 1.00 96.38 94 GLU A O 1
ATOM 675 N N . ALA A 1 95 ? 3.264 18.215 11.746 1.00 97.00 95 ALA A N 1
ATOM 676 C CA . ALA A 1 95 ? 2.394 18.742 10.699 1.00 97.00 95 ALA A CA 1
ATOM 677 C C . ALA A 1 95 ? 0.941 18.232 10.782 1.00 97.00 95 ALA A C 1
ATOM 679 O O . ALA A 1 95 ? 0.098 18.661 9.990 1.00 97.00 95 ALA A O 1
ATOM 680 N N . CYS A 1 96 ? 0.619 17.320 11.708 1.00 95.75 96 CYS A N 1
ATOM 681 C CA . CYS A 1 96 ? -0.757 16.871 11.897 1.00 95.75 96 CYS A CA 1
ATOM 682 C C . CYS A 1 96 ? -1.642 18.016 12.434 1.00 95.75 96 CYS A C 1
ATOM 684 O O . CYS A 1 96 ? -1.317 18.638 13.448 1.00 95.75 96 CYS A O 1
ATOM 686 N N . PRO A 1 97 ? -2.806 18.284 11.817 1.00 91.75 97 PRO A N 1
ATOM 687 C CA . PRO A 1 97 ? -3.630 19.425 12.186 1.00 91.75 97 PRO A CA 1
ATOM 688 C C . PRO A 1 97 ? -4.344 19.194 13.521 1.00 91.75 97 PRO A C 1
ATOM 690 O O . PRO A 1 97 ? -4.785 18.082 13.827 1.00 91.75 97 PRO A O 1
ATOM 693 N N . ASN A 1 98 ? -4.523 20.270 14.293 1.00 87.38 98 ASN A N 1
ATOM 694 C CA . ASN A 1 98 ? -5.377 20.315 15.488 1.00 87.38 98 ASN A CA 1
ATOM 695 C C . ASN A 1 98 ? -5.070 19.228 16.540 1.00 87.38 98 ASN A C 1
ATOM 697 O O . ASN A 1 98 ? -5.975 18.745 17.217 1.00 87.38 98 ASN A O 1
ATOM 701 N N . GLY A 1 99 ? -3.806 18.804 16.657 1.00 80.50 99 GLY A N 1
ATOM 702 C CA . GLY A 1 99 ? -3.394 17.761 17.603 1.00 80.50 99 GLY A CA 1
ATOM 703 C C . GLY A 1 99 ? -3.841 16.341 17.228 1.00 80.50 99 GLY A C 1
ATOM 704 O O . GLY A 1 99 ? -3.760 15.437 18.061 1.00 80.50 99 GLY A O 1
ATOM 705 N N . THR A 1 100 ? -4.307 16.128 15.991 1.00 88.75 100 THR A N 1
ATOM 706 C CA . THR A 1 100 ? -4.649 14.796 15.472 1.00 88.75 100 THR A CA 1
ATOM 707 C C . THR A 1 100 ? -3.419 13.895 15.525 1.00 88.75 100 THR A C 1
ATOM 709 O O . THR A 1 100 ? -2.362 14.261 15.024 1.00 88.75 100 THR A O 1
ATOM 712 N N . LYS A 1 101 ? -3.545 12.693 16.091 1.00 90.38 101 LYS A N 1
ATOM 713 C CA . LYS A 1 101 ? -2.456 11.709 16.107 1.00 90.38 101 LYS A CA 1
ATOM 714 C C . LYS A 1 101 ? -2.674 10.690 15.002 1.00 90.38 101 LYS A C 1
ATOM 716 O O . LYS A 1 101 ? -3.594 9.881 15.086 1.00 90.38 101 LYS A O 1
ATOM 721 N N . LYS A 1 102 ? -1.830 10.735 13.974 1.00 96.75 102 LYS A N 1
ATOM 722 C CA . LYS A 1 102 ? -1.832 9.751 12.890 1.00 96.75 102 LYS A CA 1
ATOM 723 C C . LYS A 1 102 ? -0.722 8.730 13.111 1.00 96.75 102 LYS A C 1
ATOM 725 O O . LYS A 1 102 ? 0.379 9.129 13.488 1.00 96.75 102 LYS A O 1
ATOM 730 N N . PRO A 1 103 ? -0.972 7.437 12.868 1.00 98.19 103 PRO A N 1
ATOM 731 C CA . PRO A 1 103 ? 0.078 6.436 12.933 1.00 98.19 103 PRO A CA 1
ATOM 732 C C . PRO A 1 103 ? 1.117 6.673 11.832 1.00 98.19 103 PRO A C 1
ATOM 734 O O . PRO A 1 103 ? 0.770 6.867 10.662 1.00 98.19 103 PRO A O 1
ATOM 737 N N . TYR A 1 104 ? 2.388 6.626 12.226 1.00 98.56 104 TYR A N 1
ATOM 738 C CA . TYR A 1 104 ? 3.537 6.647 11.329 1.00 98.56 104 TYR A CA 1
ATOM 739 C C . TYR A 1 104 ? 3.990 5.210 11.054 1.00 98.56 104 TYR A C 1
ATOM 741 O O . TYR A 1 104 ? 4.341 4.469 11.973 1.00 98.56 104 TYR A O 1
ATOM 749 N N . LEU A 1 105 ? 3.942 4.801 9.791 1.00 98.75 105 LEU A N 1
ATOM 750 C CA . LEU A 1 105 ? 4.252 3.456 9.318 1.00 98.75 105 LEU A CA 1
ATOM 751 C C . LEU A 1 105 ? 5.506 3.493 8.452 1.00 98.75 105 LEU A C 1
ATOM 753 O O . LEU A 1 105 ? 5.631 4.345 7.571 1.00 98.75 105 LEU A O 1
ATOM 757 N N . VAL A 1 106 ? 6.393 2.519 8.639 1.00 98.75 106 VAL A N 1
ATOM 758 C CA . VAL A 1 106 ? 7.629 2.413 7.856 1.00 98.75 106 VAL A CA 1
ATOM 759 C C . VAL A 1 106 ? 7.489 1.300 6.827 1.00 98.75 106 VAL A C 1
ATOM 761 O O . VAL A 1 106 ? 7.232 0.152 7.180 1.00 98.75 106 VAL A O 1
ATOM 764 N N . SER A 1 107 ? 7.665 1.613 5.544 1.00 98.69 107 SER A N 1
ATOM 765 C CA . SER A 1 107 ? 7.765 0.583 4.507 1.00 98.69 107 SER A CA 1
ATOM 766 C C . SER A 1 107 ? 9.222 0.203 4.258 1.00 98.69 107 SER A C 1
ATOM 768 O O . SER A 1 107 ? 10.077 1.082 4.165 1.00 98.69 107 SER A O 1
ATOM 770 N N . ILE A 1 108 ? 9.507 -1.089 4.076 1.00 98.19 108 ILE A N 1
ATOM 771 C CA . ILE A 1 108 ? 10.852 -1.591 3.754 1.00 98.19 108 ILE A CA 1
ATOM 772 C C . ILE A 1 108 ? 10.835 -2.567 2.575 1.00 98.19 108 ILE A C 1
ATOM 774 O O . ILE A 1 108 ? 9.844 -3.257 2.333 1.00 98.19 108 ILE A O 1
ATOM 778 N N . SER A 1 109 ? 11.937 -2.611 1.830 1.00 95.94 109 SER A N 1
ATOM 779 C CA . SER A 1 109 ? 12.143 -3.493 0.678 1.00 95.94 109 SER A CA 1
ATOM 780 C C . SER A 1 109 ? 13.644 -3.715 0.455 1.00 95.94 109 SER A C 1
ATOM 782 O O . SER A 1 109 ? 14.229 -3.177 -0.485 1.00 95.94 109 SER A O 1
ATOM 784 N N . GLY A 1 110 ? 14.283 -4.462 1.356 1.00 93.25 110 GLY A N 1
ATOM 785 C CA . GLY A 1 110 ? 15.725 -4.725 1.328 1.00 93.25 110 GLY A CA 1
ATOM 786 C C . GLY A 1 110 ? 16.153 -5.526 0.100 1.00 93.25 110 GLY A C 1
ATOM 787 O O . GLY A 1 110 ? 15.371 -6.307 -0.431 1.00 93.25 110 GLY A O 1
ATOM 788 N N . LYS A 1 111 ? 17.406 -5.374 -0.344 1.00 89.88 111 LYS A N 1
ATOM 789 C CA . LYS A 1 111 ? 17.912 -6.061 -1.546 1.00 89.88 111 LYS A CA 1
ATOM 790 C C . LYS A 1 111 ? 18.239 -7.527 -1.305 1.00 89.88 111 LYS A C 1
ATOM 792 O O . LYS A 1 111 ? 18.528 -8.213 -2.275 1.00 89.88 111 LYS A O 1
ATOM 797 N N . THR A 1 112 ? 18.229 -7.968 -0.047 1.00 90.81 112 THR A N 1
ATOM 798 C CA . THR A 1 112 ? 18.424 -9.351 0.404 1.00 90.81 112 THR A CA 1
ATOM 799 C C . THR A 1 112 ? 17.508 -9.655 1.594 1.00 90.81 112 THR A C 1
ATOM 801 O O . THR A 1 112 ? 16.936 -8.744 2.199 1.00 90.81 112 THR A O 1
ATOM 804 N N . LEU A 1 113 ? 17.354 -10.930 1.972 1.00 90.12 113 LEU A N 1
ATOM 805 C CA . LEU A 1 113 ? 16.690 -11.273 3.238 1.00 90.12 113 LEU A CA 1
ATOM 806 C C . LEU A 1 113 ? 17.426 -10.643 4.429 1.00 90.12 113 LEU A C 1
ATOM 808 O O . LEU A 1 113 ? 16.783 -10.040 5.284 1.00 90.12 113 LEU A O 1
ATOM 812 N N . GLN A 1 114 ? 18.759 -10.705 4.443 1.00 93.00 114 GLN A N 1
ATOM 813 C CA . GLN A 1 114 ? 19.563 -10.140 5.523 1.00 93.00 114 GLN A CA 1
ATOM 814 C C . GLN A 1 114 ? 19.343 -8.630 5.677 1.00 93.00 114 GLN A C 1
ATOM 816 O O . GLN A 1 114 ? 19.212 -8.157 6.802 1.00 93.00 114 GLN A O 1
ATOM 821 N N . ASP A 1 115 ? 19.208 -7.896 4.569 1.00 95.31 115 ASP A N 1
ATOM 822 C CA . ASP A 1 115 ? 18.888 -6.466 4.596 1.00 95.31 115 ASP A CA 1
ATOM 823 C C . ASP A 1 115 ? 17.551 -6.206 5.293 1.00 95.31 115 ASP A C 1
ATOM 825 O O . ASP A 1 115 ? 17.429 -5.276 6.084 1.00 95.31 115 ASP A O 1
ATOM 829 N N . ASN A 1 116 ? 16.532 -7.023 5.003 1.00 95.38 116 ASN A N 1
ATOM 830 C CA . ASN A 1 116 ? 15.229 -6.874 5.646 1.00 95.38 116 ASN A CA 1
ATOM 831 C C . ASN A 1 116 ? 15.308 -7.185 7.140 1.00 95.38 116 ASN A C 1
ATOM 833 O O . ASN A 1 116 ? 14.735 -6.441 7.926 1.00 95.38 116 ASN A O 1
ATOM 837 N N . LEU A 1 117 ? 16.026 -8.239 7.538 1.00 95.94 117 LEU A N 1
ATOM 838 C CA . LEU A 1 117 ? 16.201 -8.578 8.954 1.00 95.94 117 LEU A CA 1
ATOM 839 C C . LEU A 1 117 ? 16.923 -7.465 9.713 1.00 95.94 117 LEU A C 1
ATOM 841 O O . LEU A 1 117 ? 16.454 -7.062 10.768 1.00 95.94 117 LEU A O 1
ATOM 845 N N . GLU A 1 118 ? 18.001 -6.929 9.146 1.00 97.88 118 GLU A N 1
ATOM 846 C CA . GLU A 1 118 ? 18.745 -5.813 9.731 1.00 97.88 118 GLU A CA 1
ATOM 847 C C . GLU A 1 118 ? 17.860 -4.564 9.875 1.00 97.88 118 GLU A C 1
ATOM 849 O O . GLU A 1 118 ? 17.823 -3.943 10.935 1.00 97.88 118 GLU A O 1
ATOM 854 N N . MET A 1 119 ? 17.080 -4.208 8.847 1.00 98.38 119 MET A N 1
ATOM 855 C CA . MET A 1 119 ? 16.137 -3.087 8.945 1.00 98.38 119 MET A CA 1
ATOM 856 C C . MET A 1 119 ? 15.061 -3.321 10.012 1.00 98.38 119 MET A C 1
ATOM 858 O O . MET A 1 119 ? 14.740 -2.399 10.760 1.00 98.38 119 MET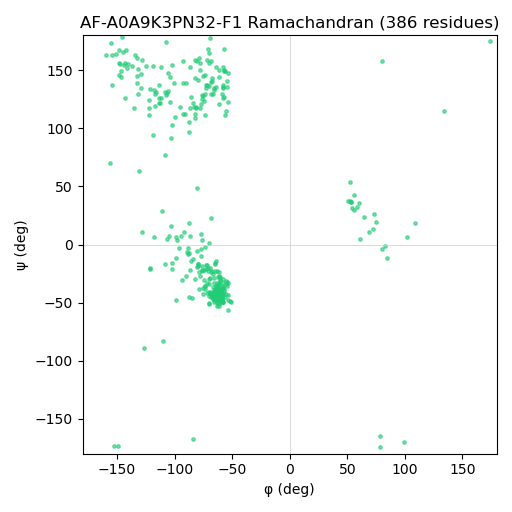 A O 1
ATOM 862 N N . LEU A 1 120 ? 14.517 -4.538 10.116 1.00 98.38 120 LEU A N 1
ATOM 863 C CA . LEU A 1 120 ? 13.540 -4.893 11.151 1.00 98.38 120 LEU A CA 1
ATOM 864 C C . LEU A 1 120 ? 14.155 -4.828 12.557 1.00 98.38 120 LEU A C 1
ATOM 866 O O . LEU A 1 120 ? 13.509 -4.306 13.465 1.00 98.38 120 LEU A O 1
ATOM 870 N N . ASP A 1 121 ? 15.403 -5.278 12.726 1.00 98.25 121 ASP A N 1
ATOM 871 C CA . ASP A 1 121 ? 16.156 -5.170 13.980 1.00 98.25 121 ASP A CA 1
ATOM 872 C C . ASP A 1 121 ? 16.334 -3.686 14.379 1.00 98.25 121 ASP A C 1
ATOM 874 O O . ASP A 1 121 ? 16.074 -3.313 15.528 1.00 98.25 121 ASP A O 1
ATOM 878 N N . ARG A 1 122 ? 16.695 -2.808 13.428 1.00 98.44 122 ARG A N 1
ATOM 879 C CA . ARG A 1 122 ? 16.826 -1.354 13.664 1.00 98.44 122 ARG A CA 1
ATOM 880 C C . ARG A 1 122 ? 15.501 -0.691 14.026 1.00 98.44 122 ARG A C 1
ATOM 882 O O . ARG A 1 122 ? 15.452 0.084 14.982 1.00 98.44 122 ARG A O 1
ATOM 889 N N . ILE A 1 123 ? 14.424 -1.012 13.308 1.00 98.62 123 ILE A N 1
ATOM 890 C CA . ILE A 1 123 ? 13.082 -0.493 13.608 1.00 98.62 123 ILE A CA 1
ATOM 891 C C . ILE A 1 123 ? 12.637 -0.954 15.001 1.00 98.62 123 ILE A C 1
ATOM 893 O O . ILE A 1 123 ? 12.177 -0.137 15.797 1.00 98.62 123 ILE A O 1
ATOM 897 N N . ALA A 1 124 ? 12.811 -2.239 15.330 1.00 98.19 124 ALA A N 1
ATOM 898 C CA . ALA A 1 124 ? 12.471 -2.774 16.648 1.00 98.19 124 ALA A CA 1
ATOM 899 C C . ALA A 1 124 ? 13.222 -2.046 17.767 1.00 98.19 124 ALA A C 1
ATOM 901 O O . ALA A 1 124 ? 12.628 -1.719 18.797 1.00 98.19 124 ALA A O 1
ATOM 902 N N . LYS A 1 125 ? 14.513 -1.764 17.553 1.00 97.94 125 LYS A N 1
ATOM 903 C CA . LYS A 1 125 ? 15.326 -0.987 18.487 1.00 97.94 125 LYS A CA 1
ATOM 904 C C . LYS A 1 125 ? 14.756 0.420 18.680 1.00 97.94 125 LYS A C 1
ATOM 906 O O . LYS A 1 125 ? 14.503 0.796 19.820 1.00 97.94 125 LYS A O 1
ATOM 911 N N . LYS A 1 126 ? 14.467 1.155 17.602 1.00 98.12 126 LYS A N 1
ATOM 912 C CA . LYS A 1 126 ? 13.873 2.502 17.681 1.00 98.12 126 LYS A CA 1
ATOM 913 C C . LYS A 1 126 ? 12.529 2.520 18.410 1.00 98.12 126 LYS A C 1
ATOM 915 O O . LYS A 1 126 ? 12.314 3.361 19.275 1.00 98.12 126 LYS A O 1
ATOM 920 N N . ILE A 1 127 ? 11.665 1.540 18.146 1.00 97.88 127 ILE A N 1
ATOM 921 C CA . ILE A 1 127 ? 10.399 1.376 18.879 1.00 97.88 127 ILE A CA 1
ATOM 922 C C . ILE A 1 127 ? 10.658 1.153 20.374 1.00 97.88 127 ILE A C 1
ATOM 924 O O . ILE A 1 127 ? 9.995 1.758 21.212 1.00 97.88 127 ILE A O 1
ATOM 928 N N . SER A 1 128 ? 11.639 0.316 20.732 1.00 97.12 128 SER A N 1
ATOM 929 C CA . SER A 1 128 ? 11.991 0.077 22.140 1.00 97.12 128 SER A CA 1
ATOM 930 C C . SER A 1 128 ? 12.588 1.303 22.843 1.00 97.12 128 SER A C 1
ATOM 932 O O . SER A 1 128 ? 12.456 1.427 24.058 1.00 97.12 128 SER A O 1
ATOM 934 N N . GLU A 1 129 ? 13.198 2.215 22.082 1.00 96.94 129 GLU A N 1
ATOM 935 C CA . GLU A 1 129 ? 13.719 3.506 22.548 1.00 96.94 129 GLU A CA 1
ATOM 936 C C . GLU A 1 129 ? 12.620 4.580 22.676 1.00 96.94 129 GLU A C 1
ATOM 938 O O . GLU A 1 129 ? 12.878 5.655 23.210 1.00 96.94 129 GLU A O 1
ATOM 943 N N . GLY A 1 130 ? 11.385 4.278 22.257 1.00 96.94 130 GLY A N 1
ATOM 944 C CA . GLY A 1 130 ? 10.220 5.152 22.409 1.00 96.94 130 GLY A CA 1
ATOM 945 C C . GLY A 1 130 ? 9.814 5.917 21.149 1.00 96.94 130 GLY A C 1
ATOM 946 O O . GLY A 1 130 ? 8.898 6.737 21.226 1.00 96.94 130 GLY A O 1
ATOM 947 N N . GLU A 1 131 ? 10.437 5.650 19.997 1.00 97.56 131 GLU A N 1
ATOM 948 C CA . GLU A 1 131 ? 10.025 6.277 18.738 1.00 97.56 131 GLU A CA 1
ATOM 949 C C . GLU A 1 131 ? 8.599 5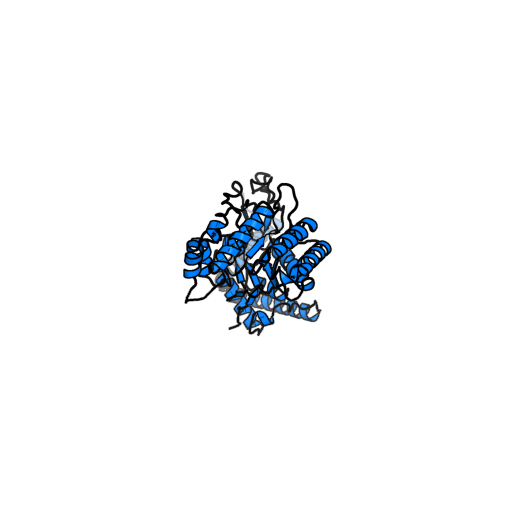.854 18.344 1.00 97.56 131 GLU A C 1
ATOM 951 O O . GLU A 1 131 ? 8.273 4.661 18.399 1.00 97.56 131 GLU A O 1
ATOM 956 N N . PRO A 1 132 ? 7.734 6.786 17.897 1.00 97.00 132 PRO A N 1
ATOM 957 C CA . PRO A 1 132 ? 6.316 6.526 17.644 1.00 97.00 132 PRO A CA 1
ATOM 958 C C . PRO A 1 132 ? 6.062 5.841 16.286 1.00 97.00 132 PRO A C 1
ATOM 960 O O . PRO A 1 132 ? 5.194 6.253 15.513 1.00 97.00 132 PRO A O 1
ATOM 963 N N . ILE A 1 133 ? 6.804 4.773 15.987 1.00 98.38 133 ILE A N 1
ATOM 964 C CA . ILE A 1 133 ? 6.596 3.934 14.803 1.00 98.38 133 ILE A CA 1
ATOM 965 C C . ILE A 1 133 ? 5.472 2.937 15.110 1.00 98.38 133 ILE A C 1
ATOM 967 O O . ILE A 1 133 ? 5.622 2.032 15.930 1.00 98.38 133 ILE A O 1
ATOM 971 N N . ALA A 1 134 ? 4.333 3.094 14.438 1.00 98.19 134 ALA A N 1
ATOM 972 C CA . ALA A 1 134 ? 3.127 2.308 14.695 1.00 98.19 134 ALA A CA 1
ATOM 973 C C . ALA A 1 134 ? 3.174 0.896 14.082 1.00 98.19 134 ALA A C 1
ATOM 975 O O . ALA A 1 134 ? 2.473 -0.005 14.542 1.00 98.19 134 ALA A O 1
ATOM 976 N N . GLY A 1 135 ? 3.984 0.689 13.043 1.00 98.25 135 GLY A N 1
ATOM 977 C CA . GLY A 1 135 ? 4.110 -0.602 12.377 1.00 98.25 135 GLY A CA 1
ATOM 978 C C . GLY A 1 135 ? 4.983 -0.558 11.129 1.00 98.25 135 GLY A C 1
ATOM 979 O O . GLY A 1 135 ? 5.435 0.506 10.696 1.00 98.25 135 GLY A O 1
ATOM 980 N N . VAL A 1 136 ? 5.197 -1.737 10.547 1.00 98.69 136 VAL A N 1
ATOM 981 C CA . VAL A 1 136 ? 6.059 -1.945 9.379 1.00 98.69 136 VAL A CA 1
ATOM 982 C C . VAL A 1 136 ? 5.264 -2.566 8.231 1.00 98.69 136 VAL A C 1
ATOM 984 O O . VAL A 1 136 ? 4.545 -3.538 8.438 1.00 98.69 136 VAL A O 1
ATOM 987 N N . GLU A 1 137 ? 5.410 -2.035 7.015 1.00 98.81 137 GLU A N 1
ATOM 988 C CA . GLU A 1 137 ? 4.959 -2.669 5.765 1.00 98.81 137 GLU A CA 1
ATOM 989 C C . GLU A 1 137 ? 6.172 -3.282 5.047 1.00 98.81 137 GLU A C 1
ATOM 991 O O . GLU A 1 137 ? 6.948 -2.574 4.397 1.00 98.81 137 GLU A O 1
ATOM 996 N N . LEU A 1 138 ? 6.332 -4.604 5.131 1.00 98.44 138 LEU A N 1
ATOM 997 C CA . LEU A 1 138 ? 7.359 -5.336 4.393 1.00 98.44 138 LEU A CA 1
ATOM 998 C C . LEU A 1 138 ? 6.885 -5.599 2.960 1.00 98.44 138 LEU A C 1
ATOM 1000 O O . LEU A 1 138 ? 5.890 -6.290 2.725 1.00 98.44 138 LEU A O 1
ATOM 1004 N N . ASN A 1 139 ? 7.607 -5.056 1.984 1.00 97.69 139 ASN A N 1
ATOM 1005 C CA . ASN A 1 139 ? 7.298 -5.243 0.575 1.00 97.69 139 ASN A CA 1
ATOM 1006 C C . ASN A 1 139 ? 7.851 -6.571 0.048 1.00 97.69 139 ASN A C 1
ATOM 1008 O O . ASN A 1 139 ? 9.051 -6.720 -0.157 1.00 97.69 139 ASN A O 1
ATOM 1012 N N . LEU A 1 140 ? 6.949 -7.517 -0.222 1.00 96.38 140 LEU A N 1
ATOM 1013 C CA . LEU A 1 140 ? 7.264 -8.813 -0.831 1.00 96.38 140 LEU A CA 1
ATOM 1014 C C . LEU A 1 140 ? 6.975 -8.838 -2.340 1.00 96.38 140 LEU A C 1
ATOM 1016 O O . LEU A 1 140 ? 7.042 -9.895 -2.967 1.00 96.38 140 LEU A O 1
ATOM 1020 N N . ALA A 1 141 ? 6.620 -7.692 -2.928 1.00 90.75 141 ALA A N 1
ATOM 1021 C CA . ALA A 1 141 ? 6.277 -7.559 -4.342 1.00 90.75 141 ALA A CA 1
ATOM 1022 C C . ALA A 1 141 ? 7.462 -7.136 -5.232 1.00 90.75 141 ALA A C 1
ATOM 1024 O O . ALA A 1 141 ? 7.278 -6.852 -6.415 1.00 90.75 141 ALA A O 1
ATOM 1025 N N . CYS A 1 142 ? 8.671 -7.093 -4.674 1.00 82.94 142 CYS A N 1
ATOM 1026 C CA . CYS A 1 142 ? 9.919 -6.873 -5.397 1.00 82.94 142 CYS A CA 1
ATOM 1027 C C . CYS A 1 142 ? 10.843 -8.089 -5.216 1.00 82.94 142 CYS A C 1
ATOM 1029 O O . CYS A 1 142 ? 10.714 -8.816 -4.227 1.00 82.94 142 CYS A O 1
ATOM 1031 N N . PRO A 1 143 ? 11.750 -8.358 -6.169 1.00 66.62 143 PRO A N 1
ATOM 1032 C CA . PRO A 1 143 ? 12.768 -9.379 -5.979 1.00 66.62 143 PRO A CA 1
ATOM 1033 C C . PRO A 1 143 ? 13.838 -8.875 -5.002 1.00 66.62 143 PRO A C 1
ATOM 1035 O O . PRO A 1 143 ? 14.415 -7.808 -5.205 1.00 66.62 143 PRO A O 1
ATOM 1038 N N . ASN A 1 144 ? 14.149 -9.680 -3.985 1.00 63.59 144 ASN A N 1
ATOM 1039 C CA . ASN A 1 144 ? 15.249 -9.423 -3.043 1.00 63.59 144 ASN A CA 1
ATOM 1040 C C . ASN A 1 144 ? 16.468 -10.305 -3.344 1.00 63.59 144 ASN A C 1
ATOM 1042 O O . ASN A 1 144 ? 17.316 -10.528 -2.494 1.00 63.59 144 ASN A O 1
ATOM 1046 N N . VAL A 1 145 ? 16.529 -10.912 -4.524 1.00 57.09 145 VAL A N 1
ATOM 1047 C CA . VAL A 1 145 ? 17.731 -11.569 -5.035 1.00 57.09 145 VAL A CA 1
ATOM 1048 C C . VAL A 1 145 ? 17.752 -11.285 -6.526 1.00 57.09 145 VAL A C 1
ATOM 1050 O O . VAL A 1 145 ? 16.765 -11.537 -7.219 1.00 57.09 145 VAL A O 1
ATOM 1053 N N . ILE A 1 146 ? 18.860 -10.734 -7.021 1.00 67.44 146 ILE A N 1
ATOM 1054 C CA . ILE A 1 146 ? 19.017 -10.441 -8.448 1.00 67.44 146 ILE A CA 1
ATOM 1055 C C . ILE A 1 146 ? 18.830 -11.744 -9.234 1.00 67.44 146 ILE A C 1
ATOM 1057 O O . ILE A 1 146 ? 19.469 -12.752 -8.940 1.00 67.44 146 ILE A O 1
ATOM 1061 N N . GLY A 1 147 ? 17.931 -11.723 -10.217 1.00 67.19 147 GLY A N 1
ATOM 1062 C CA . GLY A 1 147 ? 17.621 -12.883 -11.054 1.00 67.19 147 GLY A CA 1
ATOM 1063 C C . GLY A 1 147 ? 16.614 -13.874 -10.460 1.00 67.19 147 GLY A C 1
ATOM 1064 O O . GLY A 1 147 ? 16.275 -14.840 -11.138 1.00 67.19 147 GLY A O 1
ATOM 1065 N N . LYS A 1 148 ? 16.100 -13.651 -9.241 1.00 70.12 148 LYS A N 1
ATOM 1066 C CA . LYS A 1 148 ? 14.974 -14.430 -8.704 1.00 70.12 148 LYS A CA 1
ATOM 1067 C C . LYS A 1 148 ? 13.621 -13.772 -8.997 1.00 70.12 148 LYS A C 1
ATOM 1069 O O . LYS A 1 148 ? 13.566 -12.559 -9.221 1.00 70.12 148 LYS A O 1
ATOM 1074 N N . PRO A 1 149 ? 12.525 -14.555 -8.977 1.00 82.06 149 PRO A N 1
ATOM 1075 C CA . PRO A 1 149 ? 11.177 -14.009 -9.002 1.00 82.06 149 PRO A CA 1
ATOM 1076 C C . PRO A 1 149 ? 10.921 -13.039 -7.842 1.00 82.06 149 PRO A C 1
ATOM 1078 O O . PRO A 1 149 ? 11.672 -12.954 -6.871 1.00 82.06 149 PRO A O 1
ATOM 1081 N N . ILE A 1 150 ? 9.808 -12.319 -7.941 1.00 88.94 150 ILE A N 1
ATOM 1082 C CA . ILE A 1 150 ? 9.227 -11.596 -6.809 1.00 88.94 150 ILE A CA 1
ATOM 1083 C C . ILE A 1 150 ? 9.018 -12.576 -5.647 1.00 88.94 150 ILE A C 1
ATOM 1085 O O . ILE A 1 150 ? 8.489 -13.663 -5.871 1.00 88.94 150 ILE A O 1
ATOM 1089 N N . ILE A 1 151 ? 9.371 -12.176 -4.419 1.00 90.00 151 ILE A N 1
ATOM 1090 C CA . ILE A 1 151 ? 9.319 -13.053 -3.235 1.00 90.00 151 ILE A CA 1
ATOM 1091 C C . ILE A 1 151 ? 7.971 -13.743 -3.092 1.00 90.00 151 ILE A C 1
ATOM 1093 O O . ILE A 1 151 ? 7.897 -14.948 -2.925 1.00 90.00 151 ILE A O 1
ATOM 1097 N N . ALA A 1 152 ? 6.887 -12.982 -3.170 1.00 94.75 152 ALA A N 1
ATOM 1098 C CA . ALA A 1 152 ? 5.549 -13.520 -2.980 1.00 94.75 152 ALA A CA 1
ATOM 1099 C C . ALA A 1 152 ? 5.041 -14.369 -4.173 1.00 94.75 152 ALA A C 1
ATOM 1101 O O . ALA A 1 152 ? 3.951 -14.925 -4.107 1.00 94.75 152 ALA A O 1
ATOM 1102 N N . TYR A 1 153 ? 5.819 -14.506 -5.252 1.00 95.62 153 TYR A N 1
ATOM 1103 C CA . TYR A 1 153 ? 5.609 -15.526 -6.290 1.00 95.62 153 TYR A CA 1
ATOM 1104 C C . TYR A 1 153 ? 6.509 -16.760 -6.116 1.00 95.62 153 TYR A C 1
ATOM 1106 O O . TYR A 1 153 ? 6.268 -17.774 -6.767 1.00 95.62 153 TYR A O 1
ATOM 1114 N N . ASP A 1 154 ? 7.517 -16.696 -5.245 1.00 95.38 154 ASP A N 1
ATOM 1115 C CA . ASP A 1 154 ? 8.344 -17.825 -4.819 1.00 95.38 154 ASP A CA 1
ATOM 1116 C C . ASP A 1 154 ? 7.893 -18.255 -3.413 1.00 95.38 154 ASP A C 1
ATOM 1118 O O . ASP A 1 154 ? 8.324 -17.728 -2.388 1.00 95.38 154 ASP A O 1
ATOM 1122 N N . PHE A 1 155 ? 6.958 -19.203 -3.360 1.00 96.12 155 PHE A N 1
ATOM 1123 C CA . PHE A 1 155 ? 6.315 -19.614 -2.110 1.00 96.12 155 PHE A CA 1
ATOM 1124 C C . PHE A 1 155 ? 7.272 -20.219 -1.081 1.00 96.12 155 PHE A C 1
ATOM 1126 O O . PHE A 1 155 ? 7.017 -20.104 0.120 1.00 96.12 155 PHE A O 1
ATOM 1133 N N . ASP A 1 156 ? 8.367 -20.836 -1.521 1.00 94.50 156 ASP A N 1
ATOM 1134 C CA . ASP A 1 156 ? 9.373 -21.374 -0.609 1.00 94.50 156 ASP A CA 1
ATOM 1135 C C . ASP A 1 156 ? 10.212 -20.241 -0.019 1.00 94.50 156 ASP A C 1
ATOM 1137 O O . ASP A 1 156 ? 10.408 -20.193 1.196 1.00 94.50 156 ASP A O 1
ATOM 1141 N N . GLN A 1 157 ? 10.602 -19.259 -0.840 1.00 92.88 157 GLN A N 1
ATOM 1142 C CA . GLN A 1 157 ? 11.245 -18.044 -0.345 1.00 92.88 157 GLN A CA 1
ATOM 1143 C C . GLN A 1 157 ? 10.329 -17.256 0.604 1.00 92.88 157 GLN A C 1
ATOM 1145 O O . GLN A 1 157 ? 10.781 -16.775 1.640 1.00 92.88 157 GLN A O 1
ATOM 1150 N N . MET A 1 158 ? 9.037 -17.137 0.294 1.00 95.94 158 MET A N 1
ATOM 1151 C CA . MET A 1 158 ? 8.071 -16.465 1.164 1.00 95.94 158 MET A CA 1
ATOM 1152 C C . MET A 1 158 ? 7.979 -17.138 2.543 1.00 95.94 158 MET A C 1
ATOM 1154 O O . MET A 1 158 ? 8.009 -16.442 3.560 1.00 95.94 158 MET A O 1
ATOM 1158 N N . LYS A 1 159 ? 7.913 -18.478 2.596 1.00 96.56 159 LYS A N 1
ATOM 1159 C CA . LYS A 1 159 ? 7.930 -19.240 3.858 1.00 96.56 159 LYS A CA 1
ATOM 1160 C C . LYS A 1 159 ? 9.232 -19.044 4.627 1.00 96.56 159 LYS A C 1
ATOM 1162 O O . LYS A 1 159 ? 9.186 -18.802 5.829 1.00 96.56 159 LYS A O 1
ATOM 1167 N N . ASP A 1 160 ? 10.374 -19.129 3.949 1.00 94.12 160 ASP A N 1
ATOM 1168 C CA . ASP A 1 160 ? 11.695 -18.961 4.566 1.00 94.12 160 ASP A CA 1
ATOM 1169 C C . ASP A 1 160 ? 11.836 -17.587 5.240 1.00 94.12 160 ASP A C 1
ATOM 1171 O O . ASP A 1 160 ? 12.228 -17.478 6.406 1.00 94.12 160 ASP A O 1
ATOM 1175 N N . ILE A 1 161 ? 11.398 -16.533 4.546 1.00 94.50 161 ILE A N 1
ATOM 1176 C CA . ILE A 1 161 ? 11.411 -15.163 5.062 1.00 94.50 161 ILE A CA 1
ATOM 1177 C C . ILE A 1 161 ? 10.498 -15.028 6.286 1.00 94.50 161 ILE A C 1
ATOM 1179 O O . ILE A 1 161 ? 10.940 -14.524 7.320 1.00 94.50 161 ILE A O 1
ATOM 1183 N N . LEU A 1 162 ? 9.246 -15.491 6.208 1.00 97.00 162 LEU A N 1
ATOM 1184 C CA . LEU A 1 162 ? 8.300 -15.378 7.326 1.00 97.00 162 LEU A CA 1
ATOM 1185 C C . LEU A 1 162 ? 8.729 -16.214 8.537 1.00 97.00 162 LEU A C 1
ATOM 1187 O O . LEU A 1 162 ? 8.647 -15.735 9.666 1.00 97.00 162 LEU A O 1
ATOM 1191 N N . SER A 1 163 ? 9.261 -17.417 8.310 1.00 97.00 163 SER A N 1
ATOM 1192 C CA . SER A 1 163 ? 9.857 -18.260 9.352 1.00 97.00 163 SER A CA 1
ATOM 1193 C C . SER A 1 163 ? 11.002 -17.541 10.064 1.00 97.00 163 SER A C 1
ATOM 1195 O O . SER A 1 163 ? 11.027 -17.438 11.293 1.00 97.00 163 SER A O 1
ATOM 1197 N N . THR A 1 164 ? 11.924 -16.967 9.289 1.00 96.38 164 THR A N 1
ATOM 1198 C CA . THR A 1 164 ? 13.098 -16.275 9.826 1.00 96.38 164 THR A CA 1
ATOM 1199 C C . THR A 1 164 ? 12.709 -15.028 10.619 1.00 96.38 164 THR A C 1
ATOM 1201 O O . THR A 1 164 ? 13.216 -14.822 11.722 1.00 96.38 164 THR A O 1
ATOM 1204 N N . ILE A 1 165 ? 11.758 -14.232 10.119 1.00 96.00 165 ILE A N 1
ATOM 1205 C CA . ILE A 1 165 ? 11.232 -13.063 10.839 1.00 96.00 165 ILE A CA 1
ATOM 1206 C C . ILE A 1 165 ? 10.501 -13.496 12.118 1.00 96.00 165 ILE A C 1
ATOM 1208 O O . ILE A 1 165 ? 10.708 -12.899 13.174 1.00 96.00 165 ILE A O 1
ATOM 1212 N N . SER A 1 166 ? 9.697 -14.563 12.068 1.00 95.69 166 SER A N 1
ATOM 1213 C CA . SER A 1 166 ? 8.984 -15.084 13.243 1.00 95.69 166 SER A CA 1
ATOM 1214 C C . SER A 1 166 ? 9.945 -15.458 14.379 1.00 95.69 166 SER A C 1
ATOM 1216 O O . SER A 1 166 ? 9.656 -15.210 15.551 1.00 95.69 166 SER A O 1
ATOM 1218 N N . ASN A 1 167 ? 11.121 -16.002 14.049 1.00 94.81 167 ASN A N 1
ATOM 1219 C CA . ASN A 1 167 ? 12.136 -16.388 15.033 1.00 94.81 167 ASN A CA 1
ATOM 1220 C C . ASN A 1 167 ? 12.777 -15.195 15.760 1.00 94.81 167 ASN A C 1
ATOM 1222 O O . ASN A 1 167 ? 13.265 -15.363 16.880 1.00 94.81 167 ASN A O 1
ATOM 1226 N N . LYS A 1 168 ? 12.740 -13.991 15.174 1.00 92.56 168 LYS A N 1
ATOM 1227 C CA . LYS A 1 168 ? 13.253 -12.763 15.802 1.00 92.56 168 LYS A CA 1
ATOM 1228 C C . LYS A 1 168 ? 12.365 -12.242 16.935 1.00 92.56 168 LYS A C 1
ATOM 1230 O O . LYS A 1 168 ? 12.855 -11.520 17.799 1.00 92.56 168 LYS A O 1
ATOM 1235 N N . LYS A 1 169 ? 11.079 -12.623 16.967 1.00 89.75 169 LYS A N 1
ATOM 1236 C CA . LYS A 1 169 ? 10.110 -12.249 18.020 1.00 89.75 169 LYS A CA 1
ATOM 1237 C C . LYS A 1 169 ? 10.020 -10.737 18.278 1.00 89.75 169 LYS A C 1
ATOM 1239 O O . LYS A 1 169 ? 9.867 -10.302 19.423 1.00 89.75 169 LYS A O 1
ATOM 1244 N N . HIS A 1 170 ? 10.124 -9.930 17.225 1.00 91.19 170 HIS A N 1
ATOM 1245 C CA . HIS A 1 170 ? 9.939 -8.489 17.344 1.00 91.19 170 HIS A CA 1
ATOM 1246 C C . HIS A 1 170 ? 8.528 -8.132 17.825 1.00 91.19 170 HIS A C 1
ATOM 1248 O O . HIS A 1 170 ? 7.562 -8.839 17.547 1.00 91.19 170 HIS A O 1
ATOM 1254 N N . LYS A 1 171 ? 8.416 -7.009 18.540 1.00 89.88 171 LYS A N 1
ATOM 1255 C CA . LYS A 1 171 ? 7.150 -6.489 19.067 1.00 89.88 171 LYS A CA 1
ATOM 1256 C C . LYS A 1 171 ? 6.732 -5.239 18.299 1.00 89.88 171 LYS A C 1
ATOM 1258 O O . LYS A 1 171 ? 6.906 -4.126 18.780 1.00 89.88 171 LYS A O 1
ATOM 1263 N N . PHE A 1 172 ? 6.205 -5.436 17.099 1.00 94.75 172 PHE A N 1
ATOM 1264 C CA . PHE A 1 172 ? 5.563 -4.395 16.300 1.00 94.75 172 PHE A CA 1
ATOM 1265 C C . PHE A 1 172 ? 4.493 -5.022 15.407 1.00 94.75 172 PHE A C 1
ATOM 1267 O O . PHE A 1 172 ? 4.490 -6.232 15.187 1.00 94.75 172 PHE A O 1
ATOM 1274 N N . ILE A 1 173 ? 3.600 -4.194 14.872 1.00 98.12 173 ILE A N 1
ATOM 1275 C CA . ILE A 1 173 ? 2.622 -4.632 13.878 1.00 98.12 173 ILE A CA 1
ATOM 1276 C C . ILE A 1 173 ? 3.325 -4.797 12.529 1.00 98.12 173 ILE A C 1
ATOM 1278 O O . ILE A 1 173 ? 3.957 -3.857 12.041 1.00 98.12 173 ILE A O 1
ATOM 1282 N N . LEU A 1 174 ? 3.207 -5.980 11.922 1.00 98.62 174 LEU A N 1
ATOM 1283 C CA . LEU A 1 174 ? 3.788 -6.286 10.616 1.00 98.62 174 LEU A CA 1
ATOM 1284 C C . LEU A 1 174 ? 2.691 -6.471 9.567 1.00 98.62 174 LEU A C 1
ATOM 1286 O O . LEU A 1 174 ? 1.797 -7.305 9.717 1.00 98.62 174 LEU A O 1
ATOM 1290 N N . GLY A 1 175 ? 2.807 -5.723 8.476 1.00 98.75 175 GLY A N 1
ATOM 1291 C CA . GLY A 1 175 ? 2.027 -5.904 7.264 1.00 98.75 175 GLY A CA 1
ATOM 1292 C C . GLY A 1 175 ? 2.870 -6.382 6.092 1.00 98.75 175 GLY A C 1
ATOM 1293 O O . GLY A 1 175 ? 4.058 -6.072 6.008 1.00 98.75 175 GLY A O 1
ATOM 1294 N N . LEU A 1 176 ? 2.246 -7.098 5.156 1.00 98.81 176 LEU A N 1
ATOM 1295 C CA . LEU A 1 176 ? 2.898 -7.560 3.927 1.00 98.81 176 LEU A CA 1
ATOM 1296 C C . LEU A 1 176 ? 2.299 -6.877 2.697 1.00 98.81 176 LEU A C 1
ATOM 1298 O O . LEU A 1 176 ? 1.110 -7.030 2.417 1.00 98.81 176 LEU A O 1
ATOM 1302 N N . LYS A 1 177 ? 3.120 -6.175 1.912 1.00 98.75 177 LYS A N 1
ATOM 1303 C CA . LYS A 1 177 ? 2.717 -5.657 0.597 1.00 98.75 177 LYS A CA 1
ATOM 1304 C C . LYS A 1 177 ? 2.941 -6.719 -0.468 1.00 98.75 177 LYS A C 1
ATOM 1306 O O . LYS A 1 177 ? 4.071 -7.144 -0.706 1.00 98.75 177 LYS A O 1
ATOM 1311 N N . LEU A 1 178 ? 1.847 -7.145 -1.095 1.00 98.69 178 LEU A N 1
ATOM 1312 C CA . LEU A 1 178 ? 1.816 -8.292 -1.996 1.00 98.69 178 LEU A CA 1
ATOM 1313 C C . LEU A 1 178 ? 1.718 -7.862 -3.466 1.00 98.69 178 LEU A C 1
ATOM 1315 O O . LEU A 1 178 ? 1.092 -6.841 -3.771 1.00 98.69 178 LEU A O 1
ATOM 1319 N N . PRO A 1 179 ? 2.308 -8.627 -4.397 1.00 97.88 179 PRO A N 1
ATOM 1320 C CA . PRO A 1 179 ? 2.055 -8.476 -5.822 1.00 97.88 179 PRO A CA 1
ATOM 1321 C C . PRO A 1 179 ? 0.632 -8.962 -6.172 1.00 97.88 179 PRO A C 1
ATOM 1323 O O . PRO A 1 179 ? -0.034 -9.592 -5.346 1.00 97.88 179 PRO A O 1
ATOM 1326 N N . PRO A 1 180 ? 0.136 -8.682 -7.386 1.00 97.88 180 PRO A N 1
ATOM 1327 C CA . PRO A 1 180 ? -1.149 -9.204 -7.842 1.00 97.88 180 PRO A CA 1
ATOM 1328 C C . PRO A 1 180 ? -1.091 -10.687 -8.208 1.00 97.88 180 PRO A C 1
ATOM 1330 O O . PRO A 1 180 ? -0.402 -11.074 -9.142 1.00 97.88 180 PRO A O 1
ATOM 1333 N N . TYR A 1 181 ? -1.925 -11.516 -7.595 1.00 98.06 181 TYR A N 1
ATOM 1334 C CA . TYR A 1 181 ? -2.141 -12.878 -8.077 1.00 98.06 181 TYR A CA 1
ATOM 1335 C C . TYR A 1 181 ? -3.221 -12.881 -9.162 1.00 98.06 181 TYR A C 1
ATOM 1337 O O . TYR A 1 181 ? -4.318 -12.347 -8.968 1.00 98.06 181 TYR A O 1
ATOM 1345 N N . LEU A 1 182 ? -2.898 -13.467 -10.317 1.00 96.56 182 LEU A N 1
ATOM 1346 C CA . LEU A 1 182 ? -3.811 -13.600 -11.462 1.00 96.56 182 LEU A CA 1
ATOM 1347 C C . LEU A 1 182 ? -4.404 -15.011 -11.586 1.00 96.56 182 LEU A C 1
ATOM 1349 O O . LEU A 1 182 ? -5.414 -15.194 -12.258 1.00 96.56 182 LEU A O 1
ATOM 1353 N N . ASP A 1 183 ? -3.805 -15.986 -10.899 1.00 96.75 183 ASP A N 1
ATOM 1354 C CA . ASP A 1 183 ? -4.337 -17.336 -10.732 1.00 96.75 183 ASP A CA 1
ATOM 1355 C C . ASP A 1 183 ? -4.832 -17.511 -9.288 1.00 96.75 183 ASP A C 1
ATOM 1357 O O . ASP A 1 183 ? -4.109 -17.242 -8.323 1.00 96.75 183 ASP A O 1
ATOM 1361 N N . SER A 1 184 ? -6.071 -17.980 -9.144 1.00 94.75 184 SER A N 1
ATOM 1362 C CA . SER A 1 184 ? -6.692 -18.262 -7.846 1.00 94.75 184 SER A CA 1
ATOM 1363 C C . SER A 1 184 ? -5.912 -19.269 -6.989 1.00 94.75 184 SER A C 1
ATOM 1365 O O . SER A 1 184 ? -5.892 -19.124 -5.769 1.00 94.75 184 SER A O 1
ATOM 1367 N N . LYS A 1 185 ? -5.237 -20.258 -7.590 1.00 97.44 185 LYS A N 1
ATOM 1368 C CA . LYS A 1 185 ? -4.428 -21.249 -6.866 1.00 97.44 185 LYS A CA 1
ATOM 1369 C C . LYS A 1 185 ? -3.188 -20.612 -6.258 1.00 97.44 185 LYS A C 1
ATOM 1371 O O . LYS A 1 185 ? -2.896 -20.871 -5.096 1.00 97.44 185 LYS A O 1
ATOM 1376 N N . HIS A 1 186 ? -2.509 -19.734 -6.999 1.00 98.06 186 HIS A N 1
ATOM 1377 C CA . HIS A 1 186 ? -1.370 -18.984 -6.466 1.00 98.06 186 HIS A CA 1
ATOM 1378 C C . HIS A 1 186 ? -1.796 -18.085 -5.300 1.00 98.06 186 HIS A C 1
ATOM 1380 O O . HIS A 1 186 ? -1.123 -18.045 -4.273 1.00 98.06 186 HIS A O 1
ATOM 1386 N N . LEU A 1 187 ? -2.952 -17.422 -5.417 1.00 98.44 187 LEU A N 1
ATOM 1387 C CA . LEU A 1 187 ? -3.507 -16.625 -4.322 1.00 98.44 187 LEU A CA 1
ATOM 1388 C C . LEU A 1 187 ? -3.805 -17.489 -3.089 1.00 98.44 187 LEU A C 1
ATOM 1390 O O . LEU A 1 187 ? -3.441 -17.114 -1.978 1.00 98.44 187 LEU A O 1
ATOM 1394 N N . GLN A 1 188 ? -4.443 -18.648 -3.274 1.00 98.50 188 GLN A N 1
ATOM 1395 C CA . GLN A 1 188 ? -4.742 -19.586 -2.186 1.00 98.50 188 GLN A CA 1
ATOM 1396 C C . GLN A 1 188 ? -3.468 -20.102 -1.507 1.00 98.50 188 GLN A C 1
ATOM 1398 O O . GLN A 1 188 ? -3.423 -20.168 -0.283 1.00 98.50 188 GLN A O 1
ATOM 1403 N N . GLN A 1 189 ? -2.423 -20.418 -2.276 1.00 98.50 189 GLN A N 1
ATOM 1404 C CA . GLN A 1 189 ? -1.125 -20.834 -1.736 1.00 98.50 189 GLN A CA 1
ATOM 1405 C C . GLN A 1 189 ? -0.477 -19.723 -0.904 1.00 98.50 189 GLN A C 1
ATOM 1407 O O . GLN A 1 189 ? -0.055 -19.979 0.223 1.00 98.50 189 GLN A O 1
ATOM 1412 N N . ALA A 1 190 ? -0.463 -18.486 -1.410 1.00 98.62 190 ALA A N 1
ATOM 1413 C CA . ALA A 1 190 ? 0.023 -17.333 -0.658 1.00 98.62 190 ALA A CA 1
ATOM 1414 C C . ALA A 1 190 ? -0.765 -17.119 0.642 1.00 98.62 190 ALA A C 1
ATOM 1416 O O . ALA A 1 190 ? -0.173 -16.948 1.706 1.00 98.62 190 ALA A O 1
ATOM 1417 N N . ALA A 1 191 ? -2.098 -17.159 0.573 1.00 98.75 191 ALA A N 1
ATOM 1418 C CA . ALA A 1 191 ? -2.962 -16.979 1.734 1.00 98.75 191 ALA A CA 1
ATOM 1419 C C . ALA A 1 191 ? -2.772 -18.088 2.779 1.00 98.75 191 ALA A C 1
ATOM 1421 O O . ALA A 1 191 ? -2.733 -17.792 3.971 1.00 98.75 191 ALA A O 1
ATOM 1422 N N . ALA A 1 192 ? -2.605 -19.344 2.350 1.00 98.75 192 ALA A N 1
ATOM 1423 C CA . ALA A 1 192 ? -2.313 -20.463 3.243 1.00 98.75 192 ALA A CA 1
ATOM 1424 C C . ALA A 1 192 ? -0.998 -20.241 4.004 1.00 98.75 192 ALA A C 1
ATOM 1426 O O . ALA A 1 192 ? -0.982 -20.344 5.226 1.00 98.75 192 ALA A O 1
ATOM 1427 N N . ILE A 1 193 ? 0.062 -19.829 3.301 1.00 98.75 193 ILE A N 1
ATOM 1428 C CA . ILE A 1 193 ? 1.348 -19.489 3.926 1.00 98.75 193 ILE A CA 1
ATOM 1429 C C . ILE A 1 193 ? 1.166 -18.363 4.942 1.00 98.75 193 ILE A C 1
ATOM 1431 O O . ILE A 1 193 ? 1.604 -18.486 6.076 1.00 98.75 193 ILE A O 1
ATOM 1435 N N . ILE A 1 194 ? 0.484 -17.277 4.575 1.00 98.75 194 ILE A N 1
ATOM 1436 C CA . ILE A 1 194 ? 0.255 -16.141 5.481 1.00 98.75 194 ILE A CA 1
ATOM 1437 C C . ILE A 1 194 ? -0.534 -16.572 6.727 1.00 98.75 194 ILE A C 1
ATOM 1439 O O . ILE A 1 194 ? -0.211 -16.150 7.836 1.00 98.75 194 ILE A O 1
ATOM 1443 N N . ASN A 1 195 ? -1.534 -17.441 6.567 1.00 98.75 195 ASN A N 1
ATOM 1444 C CA . ASN A 1 195 ? -2.333 -17.966 7.673 1.00 98.75 195 ASN A CA 1
ATOM 1445 C C . ASN A 1 195 ? -1.514 -18.793 8.672 1.00 98.75 195 ASN A C 1
ATOM 1447 O O . ASN A 1 195 ? -1.828 -18.758 9.867 1.00 98.75 195 ASN A O 1
ATOM 1451 N N . ASP A 1 196 ? -0.483 -19.510 8.220 1.00 98.56 196 ASP A N 1
ATOM 1452 C CA . ASP A 1 196 ? 0.434 -20.246 9.102 1.00 98.56 196 ASP A CA 1
ATOM 1453 C C . ASP A 1 196 ? 1.241 -19.297 10.008 1.00 98.56 196 ASP A C 1
ATOM 1455 O O . ASP A 1 196 ? 1.649 -19.680 11.103 1.00 98.56 196 ASP A O 1
ATOM 1459 N N . TYR A 1 197 ? 1.382 -18.030 9.604 1.00 97.94 197 TYR A N 1
ATOM 1460 C CA . TYR A 1 197 ? 2.065 -16.968 10.345 1.00 97.94 197 TYR A CA 1
ATOM 1461 C C . TYR A 1 197 ? 1.101 -15.891 10.879 1.00 97.94 197 TYR A C 1
ATOM 1463 O O . TYR A 1 197 ? 1.504 -14.740 11.051 1.00 97.94 197 TYR A O 1
ATOM 1471 N N . SER A 1 198 ? -0.163 -16.228 11.179 1.00 96.69 198 SER A N 1
ATOM 1472 C CA . SER A 1 198 ? -1.173 -15.241 11.622 1.00 96.69 198 SER A CA 1
ATOM 1473 C C . SER A 1 198 ? -0.879 -14.564 12.968 1.00 96.69 198 SER A C 1
ATOM 1475 O O . SER A 1 198 ? -1.445 -13.520 13.270 1.00 96.69 198 SER A O 1
ATOM 1477 N N . THR A 1 199 ? 0.038 -15.114 13.770 1.00 95.06 199 THR A N 1
ATOM 1478 C CA . THR A 1 199 ? 0.543 -14.470 14.996 1.00 95.06 199 THR A CA 1
ATOM 1479 C C . THR A 1 199 ? 1.616 -13.413 14.725 1.00 95.06 199 THR A C 1
ATOM 1481 O O . THR A 1 199 ? 1.881 -12.582 15.591 1.00 95.06 199 THR A O 1
ATOM 1484 N N . LEU A 1 200 ? 2.242 -13.454 13.546 1.00 97.25 200 LEU A N 1
ATOM 1485 C CA . LEU A 1 200 ? 3.262 -12.512 13.093 1.00 97.25 200 LEU A CA 1
ATOM 1486 C C . LEU A 1 200 ? 2.660 -11.450 12.163 1.00 97.25 200 LEU A C 1
ATOM 1488 O O . LEU A 1 200 ? 2.940 -10.264 12.316 1.00 97.25 200 LEU A O 1
ATOM 1492 N N . VAL A 1 201 ? 1.869 -11.874 11.175 1.00 98.31 201 VAL A N 1
ATOM 1493 C CA . VAL A 1 201 ? 1.328 -11.005 10.125 1.00 98.31 201 VAL A CA 1
ATOM 1494 C C . VAL A 1 201 ? -0.025 -10.459 10.558 1.00 98.31 201 VAL A C 1
ATOM 1496 O O . VAL A 1 201 ? -1.001 -11.197 10.634 1.00 98.31 201 VAL A O 1
ATOM 1499 N N . SER A 1 202 ? -0.094 -9.153 10.795 1.00 98.62 202 SER A N 1
ATOM 1500 C CA . SER A 1 202 ? -1.317 -8.488 11.254 1.00 98.62 202 SER A CA 1
ATOM 1501 C C . SER A 1 202 ? -2.192 -7.992 10.104 1.00 98.62 202 SER A C 1
ATOM 1503 O O . SER A 1 202 ? -3.403 -7.857 10.260 1.00 98.62 202 SER A O 1
ATOM 1505 N N . TYR A 1 203 ? -1.599 -7.696 8.944 1.00 98.88 203 TYR A N 1
ATOM 1506 C CA . TYR A 1 203 ? -2.348 -7.290 7.757 1.00 98.88 203 TYR A CA 1
ATOM 1507 C C . TYR A 1 203 ? -1.609 -7.592 6.452 1.00 98.88 203 TYR A C 1
ATOM 1509 O O . TYR A 1 203 ? -0.395 -7.788 6.416 1.00 98.88 203 TYR A O 1
ATOM 1517 N N . VAL A 1 204 ? -2.342 -7.588 5.344 1.00 98.88 204 VAL A N 1
ATOM 1518 C CA . VAL A 1 204 ? -1.776 -7.641 3.993 1.00 98.88 204 VAL A CA 1
ATOM 1519 C C . VAL A 1 204 ? -2.275 -6.475 3.161 1.00 98.88 204 VAL A C 1
ATOM 1521 O O . VAL A 1 204 ? -3.370 -5.965 3.378 1.00 98.88 204 VAL A O 1
ATOM 1524 N N . VAL A 1 205 ? -1.497 -6.071 2.167 1.00 98.94 205 VAL A N 1
ATOM 1525 C CA . VAL A 1 205 ? -1.812 -4.950 1.285 1.00 98.94 205 VAL A CA 1
ATOM 1526 C C . VAL A 1 205 ? -1.834 -5.449 -0.157 1.00 98.94 205 VAL A C 1
ATOM 1528 O O . VAL A 1 205 ? -0.821 -5.912 -0.683 1.00 98.94 205 VAL A O 1
ATOM 1531 N N . CYS A 1 206 ? -3.002 -5.353 -0.789 1.00 98.62 206 CYS A N 1
ATOM 1532 C CA . CYS A 1 206 ? -3.304 -5.901 -2.109 1.00 98.62 206 CYS A CA 1
ATOM 1533 C C . CYS A 1 206 ? -3.754 -4.773 -3.050 1.00 98.62 206 CYS A C 1
ATOM 1535 O O . CYS A 1 206 ? -4.838 -4.227 -2.861 1.00 98.62 206 CYS A O 1
ATOM 1537 N N . ILE A 1 207 ? -3.004 -4.378 -4.079 1.00 98.62 207 ILE A N 1
ATOM 1538 C CA . ILE A 1 207 ? -1.803 -4.984 -4.682 1.00 98.62 207 ILE A CA 1
ATOM 1539 C C . ILE A 1 207 ? -0.678 -3.958 -4.909 1.00 98.62 207 ILE A C 1
ATOM 1541 O O . ILE A 1 207 ? -0.900 -2.753 -5.022 1.00 98.62 207 ILE A O 1
ATOM 1545 N N . ASN A 1 208 ? 0.555 -4.431 -5.061 1.00 98.00 208 ASN A N 1
ATOM 1546 C CA . ASN A 1 208 ? 1.586 -3.660 -5.753 1.00 98.00 208 ASN A CA 1
ATOM 1547 C C . ASN A 1 208 ? 1.263 -3.559 -7.264 1.00 98.00 208 ASN A C 1
ATOM 1549 O O . ASN A 1 208 ? 0.267 -4.106 -7.740 1.00 98.00 208 ASN A O 1
ATOM 1553 N N . THR A 1 209 ? 2.075 -2.842 -8.038 1.00 96.81 209 THR A N 1
ATOM 1554 C CA . THR A 1 209 ? 1.867 -2.689 -9.486 1.00 96.81 209 THR A CA 1
ATOM 1555 C C . THR A 1 209 ? 1.808 -4.034 -10.214 1.00 96.81 209 THR A C 1
ATOM 1557 O O . THR A 1 209 ? 2.492 -4.981 -9.823 1.00 96.81 209 THR A O 1
ATOM 1560 N N . ILE A 1 210 ? 1.052 -4.111 -11.314 1.00 97.06 210 ILE A N 1
ATOM 1561 C CA . ILE A 1 210 ? 1.090 -5.277 -12.209 1.00 97.06 210 ILE A CA 1
ATOM 1562 C C . ILE A 1 210 ? 2.404 -5.213 -12.995 1.00 97.06 210 ILE A C 1
ATOM 1564 O O . ILE A 1 210 ? 2.609 -4.293 -13.781 1.00 97.06 210 ILE A O 1
ATOM 1568 N N . GLY A 1 211 ? 3.319 -6.144 -12.727 1.00 93.12 211 GLY A N 1
ATOM 1569 C CA . GLY A 1 211 ? 4.678 -6.110 -13.271 1.00 93.12 211 GLY A CA 1
ATOM 1570 C C . GLY A 1 211 ? 4.761 -6.350 -14.782 1.00 93.12 211 GLY A C 1
ATOM 1571 O O . GLY A 1 211 ? 3.898 -7.003 -15.363 1.00 93.12 211 GLY A O 1
ATOM 1572 N N . ASN A 1 212 ? 5.860 -5.878 -15.377 1.00 90.69 212 ASN A N 1
ATOM 1573 C CA . ASN A 1 212 ? 6.282 -6.147 -16.758 1.00 90.69 212 ASN A CA 1
ATOM 1574 C C . ASN A 1 212 ? 5.296 -5.703 -17.855 1.00 90.69 212 ASN A C 1
ATOM 1576 O O . ASN A 1 212 ? 5.177 -6.359 -18.887 1.00 90.69 212 ASN A O 1
ATOM 1580 N N . ALA A 1 213 ? 4.600 -4.587 -17.652 1.00 95.94 213 ALA A N 1
ATOM 1581 C CA . ALA A 1 213 ? 3.871 -3.910 -18.719 1.00 95.94 213 ALA A CA 1
ATOM 1582 C C . ALA A 1 213 ? 4.819 -3.076 -19.596 1.00 95.94 213 ALA A C 1
ATOM 1584 O O . ALA A 1 213 ? 5.914 -2.716 -19.164 1.00 95.94 213 ALA A O 1
ATOM 1585 N N . LEU A 1 214 ? 4.376 -2.748 -20.810 1.00 96.62 214 LEU A N 1
ATOM 1586 C CA . LEU A 1 214 ? 5.133 -1.971 -21.788 1.00 96.62 214 LEU A CA 1
ATOM 1587 C C . LEU A 1 214 ? 4.251 -0.855 -22.353 1.00 96.62 214 LEU A C 1
ATOM 1589 O O . LEU A 1 214 ? 3.137 -1.122 -22.805 1.00 96.62 214 LEU A O 1
ATOM 1593 N N . SER A 1 215 ? 4.754 0.378 -22.341 1.00 95.12 215 SER A N 1
ATOM 1594 C CA . SER A 1 215 ? 4.204 1.488 -23.119 1.00 95.12 215 SER A CA 1
ATOM 1595 C C . SER A 1 215 ? 5.146 1.791 -24.281 1.00 95.12 215 SER A C 1
ATOM 1597 O O . SER A 1 215 ? 6.357 1.914 -24.085 1.00 95.12 215 SER A O 1
ATOM 1599 N N . VAL A 1 216 ? 4.584 1.886 -25.484 1.00 97.00 216 VAL A N 1
ATOM 1600 C CA . VAL A 1 216 ? 5.315 2.084 -26.741 1.00 97.00 216 VAL A CA 1
ATOM 1601 C C . VAL A 1 216 ? 4.866 3.404 -27.348 1.00 97.00 216 VAL A C 1
ATOM 1603 O O . VAL A 1 216 ? 3.667 3.665 -27.387 1.00 97.00 216 VAL A O 1
ATOM 1606 N N . ASP A 1 217 ? 5.826 4.211 -27.776 1.00 95.81 217 ASP A N 1
ATOM 1607 C CA . ASP A 1 217 ? 5.615 5.409 -28.580 1.00 95.81 217 ASP A CA 1
ATOM 1608 C C . ASP A 1 217 ? 5.501 4.997 -30.051 1.00 95.81 217 ASP A C 1
ATOM 1610 O O . ASP A 1 217 ? 6.424 4.415 -30.623 1.00 95.81 217 ASP A O 1
ATOM 1614 N N . GLU A 1 218 ? 4.352 5.272 -30.658 1.00 96.00 218 GLU A N 1
ATOM 1615 C CA . GLU A 1 218 ? 4.058 4.942 -32.048 1.00 96.00 218 GLU A CA 1
ATOM 1616 C C . GLU A 1 218 ? 4.854 5.769 -33.065 1.00 96.00 218 GLU A C 1
ATOM 1618 O O . GLU A 1 218 ? 4.980 5.347 -34.211 1.00 96.00 218 GLU A O 1
ATOM 1623 N N . VAL A 1 219 ? 5.385 6.933 -32.672 1.00 97.06 219 VAL A N 1
ATOM 1624 C CA . VAL A 1 219 ? 6.160 7.807 -33.563 1.00 97.06 219 VAL A CA 1
ATOM 1625 C C . VAL A 1 219 ? 7.616 7.368 -33.609 1.00 97.06 219 VAL A C 1
ATOM 1627 O O . VAL A 1 219 ? 8.205 7.296 -34.686 1.00 97.06 219 VAL A O 1
ATOM 1630 N N . SER A 1 220 ? 8.212 7.095 -32.446 1.00 97.06 220 SER A N 1
ATOM 1631 C CA . SER A 1 220 ? 9.610 6.651 -32.357 1.00 97.06 220 SER A CA 1
ATOM 1632 C C . SER A 1 220 ? 9.787 5.134 -32.447 1.00 97.06 220 SER A C 1
ATOM 1634 O O . SER A 1 220 ? 10.922 4.667 -32.533 1.00 97.06 220 SER A O 1
ATOM 1636 N N . GLU A 1 221 ? 8.688 4.372 -32.421 1.00 97.62 221 GLU A N 1
ATOM 1637 C CA . GLU A 1 221 ? 8.671 2.904 -32.380 1.00 97.62 221 GLU A CA 1
ATOM 1638 C C . GLU A 1 221 ? 9.475 2.333 -31.191 1.00 97.62 221 GLU A C 1
ATOM 1640 O O . GLU A 1 221 ? 10.036 1.237 -31.252 1.00 97.62 221 GLU A O 1
ATOM 1645 N N . ALA A 1 222 ? 9.537 3.082 -30.083 1.00 97.12 222 ALA A N 1
ATOM 1646 C CA . ALA A 1 222 ? 10.381 2.783 -28.929 1.00 97.12 222 ALA A CA 1
ATOM 1647 C C . ALA A 1 222 ? 9.596 2.779 -27.603 1.00 97.12 222 ALA A C 1
ATOM 1649 O O . ALA A 1 222 ? 8.522 3.374 -27.500 1.00 97.12 222 ALA A O 1
ATOM 1650 N N . PRO A 1 223 ? 10.107 2.126 -26.541 1.00 97.25 223 PRO A N 1
ATOM 1651 C CA . PRO A 1 223 ? 9.500 2.225 -25.219 1.00 97.25 223 PRO A CA 1
ATOM 1652 C C . PRO A 1 223 ? 9.621 3.630 -24.613 1.00 97.25 223 PRO A C 1
ATOM 1654 O O . PRO A 1 223 ? 10.675 4.258 -24.697 1.00 97.25 223 PRO A O 1
ATOM 1657 N N . PHE A 1 224 ? 8.595 4.082 -23.886 1.00 96.19 224 PHE A N 1
ATOM 1658 C CA . PHE A 1 224 ? 8.650 5.370 -23.169 1.00 96.19 224 PHE A CA 1
ATOM 1659 C C . PHE A 1 224 ? 9.584 5.370 -21.948 1.00 96.19 224 PHE A C 1
ATOM 1661 O O . PHE A 1 224 ? 9.992 6.430 -21.474 1.00 96.19 224 PHE A O 1
ATOM 1668 N N . ILE A 1 225 ? 9.873 4.195 -21.385 1.00 95.62 225 ILE A N 1
ATOM 1669 C CA . ILE A 1 225 ? 10.708 4.030 -20.189 1.00 95.62 225 ILE A CA 1
ATOM 1670 C C . ILE A 1 225 ? 12.075 3.484 -20.606 1.00 95.62 225 ILE A C 1
ATOM 1672 O O . ILE A 1 225 ? 12.157 2.509 -21.345 1.00 95.62 225 ILE A O 1
ATOM 1676 N N . SER A 1 226 ? 13.159 4.089 -20.112 1.00 93.38 226 SER A N 1
ATOM 1677 C CA . SER A 1 226 ? 14.524 3.750 -20.550 1.00 93.38 226 SER A CA 1
ATOM 1678 C C . SER A 1 226 ? 15.113 2.517 -19.864 1.00 93.38 226 SER A C 1
ATOM 1680 O O . SER A 1 226 ? 15.947 1.812 -20.429 1.00 93.38 226 SER A O 1
ATOM 1682 N N . SER A 1 227 ? 14.704 2.248 -18.626 1.00 89.94 227 SER A N 1
ATOM 1683 C CA . SER A 1 227 ? 15.214 1.116 -17.848 1.00 89.94 227 SER A CA 1
ATOM 1684 C C . SER A 1 227 ? 14.515 -0.198 -18.205 1.00 89.94 227 SER A C 1
ATOM 1686 O O . SER A 1 227 ? 13.401 -0.202 -18.723 1.00 89.94 227 SER A O 1
ATOM 1688 N N . ASN A 1 228 ? 15.169 -1.325 -17.897 1.00 89.56 228 ASN A N 1
ATOM 1689 C CA . ASN A 1 228 ? 14.592 -2.672 -18.002 1.00 89.56 228 ASN A CA 1
ATOM 1690 C C . ASN A 1 228 ? 13.972 -2.990 -19.381 1.00 89.56 228 ASN A C 1
ATOM 1692 O O . ASN A 1 228 ? 12.923 -3.624 -19.471 1.00 89.56 228 ASN A O 1
ATOM 1696 N N . ASN A 1 229 ? 14.602 -2.509 -20.459 1.00 92.25 229 ASN A N 1
ATOM 1697 C CA . ASN A 1 229 ? 14.110 -2.673 -21.829 1.00 92.25 229 ASN A CA 1
ATOM 1698 C C . ASN A 1 229 ? 12.650 -2.198 -22.015 1.00 92.25 229 ASN A C 1
ATOM 1700 O O . ASN A 1 229 ? 11.860 -2.838 -22.707 1.00 92.25 229 ASN A O 1
ATOM 1704 N N . GLY A 1 230 ? 12.264 -1.117 -21.327 1.00 93.06 230 GLY A N 1
ATOM 1705 C CA . GLY A 1 230 ? 10.914 -0.556 -21.377 1.00 93.06 230 GLY A CA 1
ATOM 1706 C C . GLY A 1 230 ? 9.894 -1.201 -20.443 1.00 93.06 230 GLY A C 1
ATOM 1707 O O . GLY A 1 230 ? 8.815 -0.642 -20.250 1.00 93.06 230 GLY A O 1
ATOM 1708 N N . LEU A 1 231 ? 10.215 -2.347 -19.837 1.00 95.12 231 LEU A N 1
ATOM 1709 C CA . LEU A 1 231 ? 9.287 -3.073 -18.977 1.00 95.12 231 LEU A CA 1
ATOM 1710 C C . LEU A 1 231 ? 9.158 -2.409 -17.603 1.00 95.12 231 LEU A C 1
ATOM 1712 O O . LEU A 1 231 ? 10.145 -2.182 -16.898 1.00 95.12 231 LEU A O 1
ATOM 1716 N N . ALA A 1 232 ? 7.918 -2.161 -17.188 1.00 94.81 232 ALA A N 1
ATOM 1717 C CA . ALA A 1 232 ? 7.591 -1.387 -15.998 1.00 94.81 232 ALA A CA 1
ATOM 1718 C C . ALA A 1 232 ? 6.340 -1.911 -15.274 1.00 94.81 232 ALA A C 1
ATOM 1720 O O . ALA A 1 232 ? 5.560 -2.702 -15.800 1.00 94.81 232 ALA A O 1
ATOM 1721 N N . GLY A 1 233 ? 6.129 -1.467 -14.036 1.00 96.25 233 GLY A N 1
ATOM 1722 C CA . GLY A 1 233 ? 4.929 -1.781 -13.266 1.00 96.25 233 GLY A CA 1
ATOM 1723 C C . GLY A 1 233 ? 3.735 -0.929 -13.694 1.00 96.25 233 GLY A C 1
ATOM 1724 O O . GLY A 1 233 ? 3.753 0.288 -13.503 1.00 96.25 233 GLY A O 1
ATOM 1725 N N . LEU A 1 234 ? 2.678 -1.560 -14.211 1.00 97.81 234 LEU A N 1
ATOM 1726 C CA . LEU A 1 234 ? 1.392 -0.931 -14.510 1.00 97.81 234 LEU A CA 1
ATOM 1727 C C . LEU A 1 234 ? 0.644 -0.570 -13.220 1.00 97.81 234 LEU A C 1
ATOM 1729 O O . LEU A 1 234 ? 0.567 -1.338 -12.259 1.00 97.81 234 LEU A O 1
ATOM 1733 N N . SER A 1 235 ? 0.072 0.626 -13.225 1.00 97.00 235 SER A N 1
ATOM 1734 C CA . SER A 1 235 ? -0.642 1.267 -12.126 1.00 97.00 235 SER A CA 1
ATOM 1735 C C . SER A 1 235 ? -1.748 2.183 -12.672 1.00 97.00 235 SER A C 1
ATOM 1737 O O . SER A 1 235 ? -2.011 2.221 -13.877 1.00 97.00 235 SER A O 1
ATOM 1739 N N . GLY A 1 236 ? -2.403 2.937 -11.788 1.00 96.12 236 GLY A N 1
ATOM 1740 C CA . GLY A 1 236 ? -3.533 3.792 -12.145 1.00 96.12 236 GLY A CA 1
ATOM 1741 C C . GLY A 1 236 ? -4.842 3.014 -12.319 1.00 96.12 236 GLY A C 1
ATOM 1742 O O . GLY A 1 236 ? -4.945 1.869 -11.869 1.00 96.12 236 GLY A O 1
ATOM 1743 N N . PRO A 1 237 ? -5.865 3.625 -12.933 1.00 97.38 237 PRO A N 1
ATOM 1744 C CA . PRO A 1 237 ? -7.213 3.049 -13.035 1.00 97.38 237 PRO A CA 1
ATOM 1745 C C . PRO A 1 237 ? -7.268 1.652 -13.653 1.00 97.38 237 PRO A C 1
ATOM 1747 O O . PRO A 1 237 ? -8.083 0.826 -13.239 1.00 97.38 237 PRO A O 1
ATOM 1750 N N . ALA A 1 238 ? -6.364 1.362 -14.592 1.00 97.50 238 ALA A N 1
ATOM 1751 C CA . ALA A 1 238 ? -6.259 0.084 -15.285 1.00 97.50 238 ALA A CA 1
ATOM 1752 C C . ALA A 1 238 ? -6.144 -1.118 -14.335 1.00 97.50 238 ALA A C 1
ATOM 1754 O O . ALA A 1 238 ? -6.679 -2.185 -14.633 1.00 97.50 238 ALA A O 1
ATOM 1755 N N . VAL A 1 239 ? -5.497 -0.961 -13.172 1.00 98.25 239 VAL A N 1
ATOM 1756 C CA . VAL A 1 239 ? -5.255 -2.091 -12.256 1.00 98.25 239 VAL A CA 1
ATOM 1757 C C . VAL A 1 239 ? -6.372 -2.316 -11.237 1.00 98.25 239 VAL A C 1
ATOM 1759 O O . VAL A 1 239 ? -6.340 -3.313 -10.515 1.00 98.25 239 VAL A O 1
ATOM 1762 N N . LYS A 1 240 ? -7.373 -1.425 -11.176 1.00 98.62 240 LYS A N 1
ATOM 1763 C CA . LYS A 1 240 ? -8.439 -1.456 -10.159 1.00 98.62 240 LYS A CA 1
ATOM 1764 C C . LYS A 1 240 ? -9.155 -2.800 -10.094 1.00 98.62 240 LYS A C 1
ATOM 1766 O O . LYS A 1 240 ? -9.417 -3.316 -9.014 1.00 98.62 240 LYS A O 1
ATOM 1771 N N . TYR A 1 241 ? -9.467 -3.382 -11.246 1.00 98.25 241 TYR A N 1
ATOM 1772 C CA . TYR A 1 241 ? -10.249 -4.617 -11.314 1.00 98.25 241 TYR A CA 1
ATOM 1773 C C . TYR A 1 241 ? -9.479 -5.816 -10.752 1.00 98.25 241 TYR A C 1
ATOM 1775 O O . TYR A 1 241 ? -10.022 -6.582 -9.956 1.00 98.25 241 TYR A O 1
ATOM 1783 N N . THR A 1 242 ? -8.191 -5.926 -11.083 1.00 98.69 242 THR A N 1
ATOM 1784 C CA . THR A 1 242 ? -7.289 -6.932 -10.506 1.00 98.69 242 THR A CA 1
ATOM 1785 C C . THR A 1 242 ? -7.118 -6.727 -9.003 1.00 98.69 242 THR A C 1
ATOM 1787 O O . THR A 1 242 ? -7.137 -7.696 -8.242 1.00 98.69 242 THR A O 1
ATOM 1790 N N . ALA A 1 243 ? -6.996 -5.474 -8.560 1.00 98.81 243 ALA A N 1
ATOM 1791 C CA . ALA A 1 243 ? -6.863 -5.126 -7.152 1.00 98.81 243 ALA A CA 1
ATOM 1792 C C . ALA A 1 243 ? -8.114 -5.507 -6.337 1.00 98.81 243 ALA A C 1
ATOM 1794 O O . ALA A 1 243 ? -7.990 -6.188 -5.320 1.00 98.81 243 ALA A O 1
ATOM 1795 N N . LEU A 1 244 ? -9.319 -5.173 -6.819 1.00 98.88 244 LEU A N 1
ATOM 1796 C CA . LEU A 1 244 ? -10.588 -5.582 -6.197 1.00 98.88 244 LEU A CA 1
ATOM 1797 C C . LEU A 1 244 ? -10.700 -7.109 -6.087 1.00 98.88 244 LEU A C 1
ATOM 1799 O O . LEU A 1 244 ? -11.099 -7.629 -5.043 1.00 98.88 244 LEU A O 1
ATOM 1803 N N . ALA A 1 245 ? -10.316 -7.836 -7.142 1.00 98.69 245 ALA A N 1
ATOM 1804 C CA . ALA A 1 245 ? -10.335 -9.295 -7.146 1.00 98.69 245 ALA A CA 1
ATOM 1805 C C . ALA A 1 245 ? -9.354 -9.895 -6.126 1.00 98.69 245 ALA A C 1
ATOM 1807 O O . ALA A 1 245 ? -9.707 -10.852 -5.437 1.00 98.69 245 ALA A O 1
ATOM 1808 N N . ASN A 1 246 ? -8.147 -9.334 -6.006 1.00 98.81 246 ASN A N 1
ATOM 1809 C CA . ASN A 1 246 ? -7.145 -9.783 -5.038 1.00 98.81 246 ASN A CA 1
ATOM 1810 C C . ASN A 1 246 ? -7.588 -9.503 -3.601 1.00 98.81 246 ASN A C 1
ATOM 1812 O O . ASN A 1 246 ? -7.537 -10.402 -2.771 1.00 98.81 246 ASN A O 1
ATOM 1816 N N . VAL A 1 247 ? -8.103 -8.303 -3.322 1.00 98.88 247 VAL A N 1
ATOM 1817 C CA . VAL A 1 247 ? -8.649 -7.943 -2.004 1.00 98.88 247 VAL A CA 1
ATOM 1818 C C . VAL A 1 247 ? -9.779 -8.881 -1.607 1.00 98.88 247 VAL A C 1
ATOM 1820 O O . VAL A 1 247 ? -9.757 -9.448 -0.516 1.00 98.88 247 VAL A O 1
ATOM 1823 N N . ARG A 1 248 ? -10.746 -9.095 -2.509 1.00 98.62 248 ARG A N 1
ATOM 1824 C CA . ARG A 1 248 ? -11.894 -9.961 -2.237 1.00 98.62 248 ARG A CA 1
ATOM 1825 C C . ARG A 1 248 ? -11.462 -11.388 -1.922 1.00 98.62 248 ARG A C 1
ATOM 1827 O O . ARG A 1 248 ? -11.945 -11.960 -0.948 1.00 98.62 248 ARG A O 1
ATOM 1834 N N . GLN A 1 249 ? -10.583 -11.951 -2.747 1.00 98.62 249 GLN A N 1
ATOM 1835 C CA . GLN A 1 249 ? -10.119 -13.325 -2.585 1.00 98.62 249 GLN A CA 1
ATOM 1836 C C . GLN A 1 249 ? -9.225 -13.474 -1.353 1.00 98.62 249 GLN A C 1
ATOM 1838 O O . GLN A 1 249 ? -9.452 -14.385 -0.566 1.00 98.62 249 GLN A O 1
ATOM 1843 N N . MET A 1 250 ? -8.284 -12.557 -1.111 1.00 98.69 250 MET A N 1
ATOM 1844 C CA . MET A 1 250 ? -7.465 -12.587 0.105 1.00 98.69 250 MET A CA 1
ATOM 1845 C C . MET A 1 250 ? -8.333 -12.509 1.351 1.00 98.69 250 MET A C 1
ATOM 1847 O O . MET A 1 250 ? -8.158 -13.314 2.257 1.00 98.69 250 MET A O 1
ATOM 1851 N N . ARG A 1 251 ? -9.348 -11.637 1.376 1.00 98.44 251 ARG A N 1
ATOM 1852 C CA . ARG A 1 251 ? -10.251 -11.575 2.526 1.00 98.44 251 ARG A CA 1
ATOM 1853 C C . ARG A 1 251 ? -11.007 -12.887 2.759 1.00 98.44 251 ARG A C 1
ATOM 1855 O O . ARG A 1 251 ? -11.269 -13.216 3.910 1.00 98.44 251 ARG A O 1
ATOM 1862 N N . GLN A 1 252 ? -11.361 -13.621 1.699 1.00 98.19 252 GLN A N 1
ATOM 1863 C CA . GLN A 1 252 ? -12.020 -14.932 1.804 1.00 98.19 252 GLN A CA 1
ATOM 1864 C C . GLN A 1 252 ? -11.091 -16.039 2.309 1.00 98.19 252 GLN A C 1
ATOM 1866 O O . GLN A 1 252 ? -11.575 -16.965 2.948 1.00 98.19 252 GLN A O 1
ATOM 1871 N N . GLN A 1 253 ? -9.801 -15.977 1.972 1.00 98.69 253 GLN A N 1
ATOM 1872 C CA . GLN A 1 253 ? -8.839 -17.039 2.278 1.00 98.69 253 GLN A CA 1
ATOM 1873 C C . GLN A 1 253 ? -8.090 -16.803 3.596 1.00 98.69 253 GLN A C 1
ATOM 1875 O O . GLN A 1 253 ? -7.692 -17.760 4.257 1.00 98.69 253 GLN A O 1
ATOM 1880 N N . LEU A 1 254 ? -7.875 -15.545 3.983 1.00 98.75 254 LEU A N 1
ATOM 1881 C CA . LEU A 1 254 ? -7.139 -15.192 5.193 1.00 98.75 254 LEU A CA 1
ATOM 1882 C C . LEU A 1 254 ? -8.006 -15.323 6.442 1.00 98.75 254 LEU A C 1
ATOM 1884 O O . LEU A 1 254 ? -9.172 -14.914 6.442 1.00 98.75 254 LEU A O 1
ATOM 1888 N N . LYS A 1 255 ? -7.397 -15.804 7.530 1.00 98.50 255 LYS A N 1
ATOM 1889 C CA . LYS A 1 255 ? -8.000 -15.812 8.865 1.00 98.50 255 LYS A CA 1
ATOM 1890 C C . LYS A 1 255 ? -8.466 -14.407 9.259 1.00 98.50 255 LYS A C 1
ATOM 1892 O O . LYS A 1 255 ? -7.876 -13.403 8.851 1.00 98.50 255 LYS A O 1
ATOM 1897 N N . SER A 1 256 ? -9.545 -14.334 10.034 1.00 96.69 256 SER A N 1
ATOM 1898 C CA . SER A 1 256 ? -10.239 -13.078 10.344 1.00 96.69 256 SER A CA 1
ATOM 1899 C C . SER A 1 256 ? -9.378 -12.055 11.081 1.00 96.69 256 SER A C 1
ATOM 1901 O O . SER A 1 256 ? -9.630 -10.867 10.932 1.00 96.69 256 SER A O 1
ATOM 1903 N N . GLU A 1 257 ? -8.375 -12.497 11.846 1.00 97.38 257 GLU A N 1
ATOM 1904 C CA . GLU A 1 257 ? -7.456 -11.612 12.567 1.00 97.38 257 GLU A CA 1
ATOM 1905 C C . GLU A 1 257 ? -6.442 -10.887 11.667 1.00 97.38 257 GLU A C 1
ATOM 1907 O O . GLU A 1 257 ? -5.859 -9.896 12.096 1.00 97.38 257 GLU A O 1
ATOM 1912 N N . ILE A 1 258 ? -6.230 -11.355 10.430 1.00 98.75 258 ILE A N 1
ATOM 1913 C CA . ILE A 1 258 ? -5.321 -10.712 9.475 1.00 98.75 258 ILE A CA 1
ATOM 1914 C C . ILE A 1 258 ? -6.129 -9.742 8.628 1.00 98.75 258 ILE A C 1
ATOM 1916 O O . ILE A 1 258 ? -6.948 -10.184 7.824 1.00 98.75 258 ILE A O 1
ATOM 1920 N N . ASP A 1 259 ? -5.905 -8.440 8.762 1.00 98.81 259 ASP A N 1
ATOM 1921 C CA . ASP A 1 259 ? -6.604 -7.425 7.969 1.00 98.81 259 ASP A CA 1
ATOM 1922 C C . ASP A 1 259 ? -6.176 -7.418 6.492 1.00 98.81 259 ASP A C 1
ATOM 1924 O O . ASP A 1 259 ? -5.071 -7.824 6.130 1.00 98.81 259 ASP A O 1
ATOM 1928 N N . VAL A 1 260 ? -7.047 -6.909 5.617 1.00 98.94 260 VAL A N 1
ATOM 1929 C CA . VAL A 1 260 ? -6.726 -6.683 4.199 1.00 98.94 260 VAL A CA 1
ATOM 1930 C C . VAL A 1 260 ? -6.819 -5.194 3.908 1.00 98.94 260 VAL A C 1
ATOM 1932 O O . VAL A 1 260 ? -7.829 -4.562 4.188 1.00 98.94 260 VAL A O 1
ATOM 1935 N N . VAL A 1 261 ? -5.788 -4.629 3.297 1.00 98.94 261 VAL A N 1
ATOM 1936 C CA . VAL A 1 261 ? -5.765 -3.253 2.805 1.00 98.94 261 VAL A CA 1
ATOM 1937 C C . VAL A 1 261 ? -5.806 -3.275 1.284 1.00 98.94 261 VAL A C 1
ATOM 1939 O O . VAL A 1 261 ? -5.038 -3.991 0.641 1.00 98.94 261 VAL A O 1
ATOM 1942 N N . GLY A 1 262 ? -6.699 -2.485 0.697 1.00 98.88 262 GLY A N 1
ATOM 1943 C CA . GLY A 1 262 ? -6.837 -2.365 -0.751 1.00 98.88 262 GLY A CA 1
ATOM 1944 C C . GLY A 1 262 ? -5.963 -1.267 -1.347 1.00 98.88 262 GLY A C 1
ATOM 1945 O O . GLY A 1 262 ? -5.873 -0.176 -0.804 1.00 98.88 262 GLY A O 1
ATOM 1946 N N . VAL A 1 263 ? -5.336 -1.510 -2.491 1.00 98.75 263 VAL A N 1
ATOM 1947 C CA . VAL A 1 263 ? -4.591 -0.493 -3.240 1.00 98.75 263 VAL A CA 1
ATOM 1948 C C . VAL A 1 263 ? -4.535 -0.859 -4.718 1.00 98.75 263 VAL A C 1
ATOM 1950 O O . VAL A 1 263 ? -4.323 -2.011 -5.087 1.00 98.75 263 VAL A O 1
ATOM 1953 N N . GLY A 1 264 ? -4.734 0.141 -5.575 1.00 98.12 264 GLY A N 1
ATOM 1954 C CA . GLY A 1 264 ? -4.692 -0.009 -7.030 1.00 98.12 264 GLY A CA 1
ATOM 1955 C C . GLY A 1 264 ? -5.869 0.678 -7.715 1.00 98.12 264 GLY A C 1
ATOM 1956 O O . GLY A 1 264 ? -7.015 0.278 -7.545 1.00 98.12 264 GLY A O 1
ATOM 1957 N N . GLY A 1 265 ? -5.585 1.718 -8.503 1.00 98.06 265 GLY A N 1
ATOM 1958 C CA . GLY A 1 265 ? -6.589 2.418 -9.315 1.00 98.06 265 GLY A CA 1
ATOM 1959 C C . GLY A 1 265 ? -7.689 3.149 -8.542 1.00 98.06 265 GLY A C 1
ATOM 1960 O O . GLY A 1 265 ? -8.765 3.362 -9.090 1.00 98.06 265 GLY A O 1
ATOM 1961 N N . ILE A 1 266 ? -7.432 3.515 -7.285 1.00 98.69 266 ILE A N 1
ATOM 1962 C CA . ILE A 1 266 ? -8.337 4.332 -6.471 1.00 98.69 266 ILE A CA 1
ATOM 1963 C C . ILE A 1 266 ? -8.137 5.798 -6.847 1.00 98.69 266 ILE A C 1
ATOM 1965 O O . ILE A 1 266 ? -7.046 6.338 -6.651 1.00 98.69 266 ILE A O 1
ATOM 1969 N N . GLU A 1 267 ? -9.188 6.422 -7.376 1.00 98.25 267 GLU A N 1
ATOM 1970 C CA . GLU A 1 267 ? -9.204 7.847 -7.730 1.00 98.25 267 GLU A CA 1
ATOM 1971 C C . GLU A 1 267 ? -10.306 8.617 -7.001 1.00 98.25 267 GLU A C 1
ATOM 1973 O O . GLU A 1 267 ? -10.219 9.836 -6.863 1.00 98.25 267 GLU A O 1
ATOM 1978 N N . THR A 1 268 ? -11.336 7.919 -6.522 1.00 98.81 268 THR A N 1
ATOM 1979 C CA . THR A 1 268 ? -12.544 8.521 -5.948 1.00 98.81 268 THR A CA 1
ATOM 1980 C C . THR A 1 268 ? -12.970 7.846 -4.645 1.00 98.81 268 THR A C 1
ATOM 1982 O O . THR A 1 268 ? -12.604 6.700 -4.364 1.00 98.81 268 THR A O 1
ATOM 1985 N N . GLY A 1 269 ? -13.829 8.515 -3.875 1.00 98.75 269 GLY A N 1
ATOM 1986 C CA . GLY A 1 269 ? -14.508 7.924 -2.719 1.00 98.75 269 GLY A CA 1
ATOM 1987 C C . GLY A 1 269 ? -15.385 6.724 -3.091 1.00 98.75 269 GLY A C 1
ATOM 1988 O O . GLY A 1 269 ? -15.526 5.788 -2.305 1.00 98.75 269 GLY A O 1
ATOM 1989 N N . THR A 1 270 ? -15.906 6.683 -4.325 1.00 98.69 270 THR A N 1
ATOM 1990 C CA . THR A 1 270 ? -16.605 5.494 -4.843 1.00 98.69 270 THR A CA 1
ATOM 1991 C C . THR A 1 270 ? -15.654 4.311 -4.981 1.00 98.69 270 THR A C 1
ATOM 1993 O O . THR A 1 270 ? -16.016 3.204 -4.591 1.00 98.69 270 THR A O 1
ATOM 1996 N N . ASP A 1 271 ? -14.439 4.518 -5.494 1.00 98.81 271 ASP A N 1
ATOM 1997 C CA . ASP A 1 271 ? -13.457 3.436 -5.587 1.00 98.81 271 ASP A CA 1
ATOM 1998 C C . ASP A 1 271 ? -13.094 2.913 -4.197 1.00 98.81 271 ASP A C 1
ATOM 2000 O O . ASP A 1 271 ? -13.161 1.705 -3.978 1.00 98.81 271 ASP A O 1
ATOM 2004 N N . ALA A 1 272 ? -12.808 3.804 -3.239 1.00 98.88 272 ALA A N 1
ATOM 2005 C CA . ALA A 1 272 ? -12.551 3.420 -1.851 1.00 98.88 272 ALA A CA 1
ATOM 2006 C C . ALA A 1 272 ? -13.698 2.564 -1.280 1.00 98.88 272 ALA A C 1
ATOM 2008 O O . ALA A 1 272 ? -13.458 1.470 -0.771 1.00 98.88 272 ALA A O 1
ATOM 2009 N N . PHE A 1 273 ? -14.951 2.993 -1.463 1.00 98.88 273 PHE A N 1
ATOM 2010 C CA . PHE A 1 273 ? -16.136 2.236 -1.052 1.00 98.88 273 PHE A CA 1
ATOM 2011 C C . PHE A 1 273 ? -16.205 0.829 -1.672 1.00 98.88 273 PHE A C 1
ATOM 2013 O O . PHE A 1 273 ? -16.566 -0.127 -0.985 1.00 98.88 273 PHE A O 1
ATOM 2020 N N . LEU A 1 274 ? -15.841 0.664 -2.950 1.00 98.88 274 LEU A N 1
ATOM 2021 C CA . LEU A 1 274 ? -15.819 -0.655 -3.599 1.00 98.88 274 LEU A CA 1
ATOM 2022 C C . LEU A 1 274 ? -14.788 -1.594 -2.962 1.00 98.88 274 LEU A C 1
ATOM 2024 O O . LEU A 1 274 ? -15.078 -2.775 -2.766 1.00 98.88 274 LEU A O 1
ATOM 2028 N N . PHE A 1 275 ? -13.613 -1.081 -2.599 1.00 98.94 275 PHE A N 1
ATOM 2029 C CA . PHE A 1 275 ? -12.602 -1.858 -1.881 1.00 98.94 275 PHE A CA 1
ATOM 2030 C C . PHE A 1 275 ? -13.074 -2.265 -0.480 1.00 98.94 275 PHE A C 1
ATOM 2032 O O . PHE A 1 275 ? -12.905 -3.427 -0.102 1.00 98.94 275 PHE A O 1
ATOM 2039 N N . LEU A 1 276 ? -13.723 -1.354 0.255 1.00 98.88 276 LEU A N 1
ATOM 2040 C CA . LEU A 1 276 ? -14.326 -1.665 1.555 1.00 98.88 276 LEU A CA 1
ATOM 2041 C C . LEU A 1 276 ? -15.389 -2.764 1.416 1.00 98.88 276 LEU A C 1
ATOM 2043 O O . LEU A 1 276 ? -15.333 -3.769 2.123 1.00 98.88 276 LEU A O 1
ATOM 2047 N N . LEU A 1 277 ? -16.295 -2.658 0.434 1.00 98.56 277 LEU A N 1
ATOM 2048 C CA . LEU A 1 277 ? -17.283 -3.706 0.144 1.00 98.56 277 LEU A CA 1
ATOM 2049 C C . LEU A 1 277 ? -16.628 -5.066 -0.125 1.00 98.56 277 LEU A C 1
ATOM 2051 O O . LEU A 1 277 ? -17.113 -6.085 0.371 1.00 98.56 277 LEU A O 1
ATOM 2055 N N . CYS A 1 278 ? -15.530 -5.092 -0.890 1.00 98.81 278 CYS A N 1
ATOM 2056 C CA . CYS A 1 278 ? -14.752 -6.305 -1.159 1.00 98.81 278 CYS A CA 1
ATOM 2057 C C . CYS A 1 278 ? -14.094 -6.902 0.095 1.00 98.81 278 CYS A C 1
ATOM 2059 O O . CYS A 1 278 ? -13.700 -8.069 0.058 1.00 98.81 278 CYS A O 1
ATOM 2061 N N . GLY A 1 279 ? -14.034 -6.148 1.194 1.00 98.56 279 GLY A N 1
ATOM 2062 C CA . GLY A 1 279 ? -13.557 -6.601 2.495 1.00 98.56 279 GLY A CA 1
ATOM 2063 C C . GLY A 1 279 ? -12.208 -6.029 2.910 1.00 98.56 279 GLY A C 1
ATOM 2064 O O . GLY A 1 279 ? -11.568 -6.610 3.782 1.00 98.56 279 GLY A O 1
ATOM 2065 N N . ALA A 1 280 ? -11.769 -4.930 2.292 1.00 98.88 280 ALA A N 1
ATOM 2066 C CA . ALA A 1 280 ? -10.639 -4.177 2.809 1.00 98.88 280 ALA A CA 1
ATOM 2067 C C . ALA A 1 280 ? -11.031 -3.412 4.085 1.00 98.88 280 ALA A C 1
ATOM 2069 O O . ALA A 1 280 ? -12.086 -2.781 4.118 1.00 98.88 280 ALA A O 1
ATOM 2070 N N . SER A 1 281 ? -10.167 -3.422 5.098 1.00 98.75 281 SER A N 1
ATOM 2071 C CA . SER A 1 281 ? -10.306 -2.632 6.331 1.00 98.75 281 SER A CA 1
ATOM 2072 C C . SER A 1 281 ? -9.900 -1.166 6.109 1.00 98.75 281 SER A C 1
ATOM 2074 O O . SER A 1 281 ? -10.401 -0.257 6.772 1.00 98.75 281 SER A O 1
ATOM 2076 N N . ALA A 1 282 ? -9.013 -0.922 5.140 1.00 98.88 282 ALA A N 1
ATOM 2077 C CA . ALA A 1 282 ? -8.570 0.400 4.703 1.00 98.88 282 ALA A CA 1
ATOM 2078 C C . ALA A 1 282 ? -8.070 0.360 3.251 1.00 98.88 282 ALA A C 1
ATOM 2080 O O . ALA A 1 282 ? -7.935 -0.713 2.655 1.00 98.88 282 ALA A O 1
ATOM 2081 N N . VAL A 1 283 ? -7.764 1.523 2.678 1.00 98.94 283 VAL A N 1
ATOM 2082 C CA . VAL A 1 283 ? -7.236 1.656 1.322 1.00 98.94 283 VAL A CA 1
ATOM 2083 C C . VAL A 1 283 ? -6.019 2.576 1.231 1.00 98.94 283 VAL A C 1
ATOM 2085 O O . VAL A 1 283 ? -5.957 3.603 1.906 1.00 98.94 283 VAL A O 1
ATOM 2088 N N . GLN A 1 284 ? -5.077 2.239 0.343 1.00 98.88 284 GLN A N 1
ATOM 2089 C CA . GLN A 1 284 ? -3.954 3.105 -0.022 1.00 98.88 284 GLN A CA 1
ATOM 2090 C C . GLN A 1 284 ? -4.155 3.758 -1.393 1.00 98.88 284 GLN A C 1
ATOM 2092 O O . GLN A 1 284 ? -4.625 3.127 -2.344 1.00 98.88 284 GLN A O 1
ATOM 2097 N N . VAL A 1 285 ? -3.703 5.004 -1.526 1.00 98.81 285 VAL A N 1
ATOM 2098 C CA . VAL A 1 285 ? -3.762 5.787 -2.767 1.00 98.81 285 VAL A CA 1
ATOM 2099 C C . VAL A 1 285 ? -2.347 6.033 -3.300 1.00 98.81 285 VAL A C 1
ATOM 2101 O O . VAL A 1 285 ? -1.491 6.587 -2.611 1.00 98.81 285 VAL A O 1
ATOM 2104 N N . GLY A 1 286 ? -2.095 5.591 -4.537 1.00 97.81 286 GLY A N 1
ATOM 2105 C CA . GLY A 1 286 ? -0.796 5.696 -5.215 1.00 97.81 286 GLY A CA 1
ATOM 2106 C C . GLY A 1 286 ? -0.805 6.699 -6.369 1.00 97.81 286 GLY A C 1
ATOM 2107 O O . GLY A 1 286 ? -0.396 7.842 -6.207 1.00 97.81 286 GLY A O 1
ATOM 2108 N N . THR A 1 287 ? -1.269 6.281 -7.550 1.00 97.69 287 THR A N 1
ATOM 2109 C CA . THR A 1 287 ? -1.233 7.101 -8.779 1.00 97.69 287 THR A CA 1
ATOM 2110 C C . THR A 1 287 ? -2.010 8.415 -8.654 1.00 97.69 287 THR A C 1
ATOM 2112 O O . THR A 1 287 ? -1.515 9.445 -9.098 1.00 97.69 287 THR A O 1
ATOM 2115 N N . CYS A 1 288 ? -3.182 8.415 -8.013 1.00 97.94 288 CYS A N 1
ATOM 2116 C CA . CYS A 1 288 ? -3.936 9.646 -7.751 1.00 97.94 288 CYS A CA 1
ATOM 2117 C C . CYS A 1 288 ? -3.148 10.598 -6.826 1.00 97.94 288 CYS A C 1
ATOM 2119 O O . CYS A 1 288 ? -2.989 11.771 -7.153 1.00 97.94 288 CYS A O 1
ATOM 2121 N N . HIS A 1 289 ? -2.505 10.079 -5.770 1.00 98.25 289 HIS A N 1
ATOM 2122 C CA . HIS A 1 289 ? -1.603 10.864 -4.916 1.00 98.25 289 HIS A CA 1
ATOM 2123 C C . HIS A 1 289 ? -0.387 11.409 -5.682 1.00 98.25 289 HIS A C 1
ATOM 2125 O O . HIS A 1 289 ? 0.051 12.532 -5.445 1.00 98.25 289 HIS A O 1
ATOM 2131 N N . TRP A 1 290 ? 0.154 10.657 -6.640 1.00 96.38 290 TRP A N 1
ATOM 2132 C CA . TRP A 1 290 ? 1.235 11.154 -7.486 1.00 96.38 290 TRP A CA 1
ATOM 2133 C C . TRP A 1 290 ? 0.797 12.365 -8.322 1.00 96.38 290 TRP A C 1
ATOM 2135 O O . TRP A 1 290 ? 1.475 13.398 -8.297 1.00 96.38 290 TRP A O 1
ATOM 2145 N N . LYS A 1 291 ? -0.344 12.239 -9.011 1.00 95.44 291 LYS A N 1
ATOM 2146 C CA . LYS A 1 291 ? -0.872 13.246 -9.938 1.00 95.44 291 LYS A CA 1
ATOM 2147 C C . LYS A 1 291 ? -1.373 14.492 -9.216 1.00 95.44 291 LYS A C 1
ATOM 2149 O O . LYS A 1 291 ? -0.982 15.599 -9.568 1.00 95.44 291 LYS A O 1
ATOM 2154 N N . GLU A 1 292 ? -2.204 14.309 -8.198 1.00 96.88 292 GLU A N 1
ATOM 2155 C CA . GLU A 1 292 ? -2.851 15.416 -7.498 1.00 96.88 292 GLU A CA 1
ATOM 2156 C C . GLU A 1 292 ? -1.961 15.932 -6.364 1.00 96.88 292 GLU A C 1
ATOM 2158 O O . GLU A 1 292 ? -1.719 17.128 -6.270 1.00 96.88 292 GLU A O 1
ATOM 2163 N N . GLY A 1 293 ? -1.372 15.052 -5.559 1.00 97.81 293 GLY A N 1
ATOM 2164 C CA . GLY A 1 293 ? -0.744 15.427 -4.293 1.00 97.81 293 GLY A CA 1
ATOM 2165 C C . GLY A 1 293 ? -1.665 15.143 -3.100 1.00 97.81 293 GLY A C 1
ATOM 2166 O O . GLY A 1 293 ? -2.667 14.436 -3.251 1.00 97.81 293 GLY A O 1
ATOM 2167 N N . PRO A 1 294 ? -1.318 15.616 -1.891 1.00 97.00 294 PRO A N 1
ATOM 2168 C CA . PRO A 1 294 ? -1.989 15.229 -0.643 1.00 97.00 294 PRO A CA 1
ATOM 2169 C C . PRO A 1 294 ? -3.482 15.596 -0.596 1.00 97.00 294 PRO A C 1
ATOM 2171 O O . PRO A 1 294 ? -4.253 14.933 0.089 1.00 97.00 294 PRO A O 1
ATOM 2174 N N . GLN A 1 295 ? -3.929 16.592 -1.362 1.00 97.88 295 GLN A N 1
ATOM 2175 C CA . GLN A 1 295 ? -5.335 16.999 -1.405 1.00 97.88 295 GLN A CA 1
ATOM 2176 C C . GLN A 1 295 ? -6.269 15.917 -1.970 1.00 97.88 295 GLN A C 1
ATOM 2178 O O . GLN A 1 295 ? -7.480 15.977 -1.756 1.00 97.88 295 GLN A O 1
ATOM 2183 N N . CYS A 1 296 ? -5.733 14.902 -2.664 1.00 98.56 296 CYS A N 1
ATOM 2184 C CA . CYS A 1 296 ? -6.549 13.760 -3.075 1.00 98.56 296 CYS A CA 1
ATOM 2185 C C . CYS A 1 296 ? -7.150 13.024 -1.869 1.00 98.56 296 CYS A C 1
ATOM 2187 O O . CYS A 1 296 ? -8.258 12.508 -1.974 1.00 98.56 296 CYS A O 1
ATOM 2189 N N . PHE A 1 297 ? -6.469 13.009 -0.715 1.00 98.62 297 PHE A N 1
ATOM 2190 C CA . PHE A 1 297 ? -6.979 12.364 0.493 1.00 98.62 297 PHE A CA 1
ATOM 2191 C C . PHE A 1 297 ? -8.210 13.095 1.032 1.00 98.62 297 PHE A C 1
ATOM 2193 O O . PHE A 1 297 ? -9.205 12.449 1.347 1.00 98.62 297 PHE A O 1
ATOM 2200 N N . ASP A 1 298 ? -8.183 14.430 1.065 1.00 98.38 298 ASP A N 1
ATOM 2201 C CA . ASP A 1 298 ? -9.321 15.255 1.497 1.00 98.38 298 ASP A CA 1
ATOM 2202 C C . ASP A 1 298 ? -10.535 15.034 0.594 1.00 98.38 298 ASP A C 1
ATOM 2204 O O . ASP A 1 298 ? -11.654 14.799 1.063 1.00 98.38 298 ASP A O 1
ATOM 2208 N N . ARG A 1 299 ? -10.292 15.043 -0.720 1.00 98.69 299 ARG A N 1
ATOM 2209 C CA . ARG A 1 299 ? -11.316 14.821 -1.738 1.00 98.69 299 ARG A CA 1
ATOM 2210 C C . ARG A 1 299 ? -11.925 13.420 -1.631 1.00 98.69 299 ARG A C 1
ATOM 2212 O O . ARG A 1 299 ? -13.141 13.300 -1.514 1.00 98.69 299 ARG A O 1
ATOM 2219 N N . ILE A 1 300 ? -11.101 12.369 -1.619 1.00 98.88 300 ILE A N 1
ATOM 2220 C CA . ILE A 1 300 ? -11.564 10.973 -1.544 1.00 98.88 300 ILE A CA 1
ATOM 2221 C C . ILE A 1 300 ? -12.328 10.719 -0.237 1.00 98.88 300 ILE A C 1
ATOM 2223 O O . ILE A 1 300 ? -13.379 10.081 -0.274 1.00 98.88 300 ILE A O 1
ATOM 2227 N N . CYS A 1 301 ? -11.850 11.234 0.903 1.00 98.75 301 CYS A N 1
ATOM 2228 C CA . CYS A 1 301 ? -12.556 11.119 2.181 1.00 98.75 301 CYS A CA 1
ATOM 2229 C C . CYS A 1 301 ? -13.919 11.826 2.143 1.00 98.75 301 CYS A C 1
ATOM 2231 O O . CYS A 1 301 ? -14.919 11.240 2.554 1.00 98.75 301 CYS A O 1
ATOM 2233 N N . THR A 1 302 ? -13.985 13.043 1.597 1.00 98.69 302 THR A N 1
ATOM 2234 C CA . THR A 1 302 ? -15.244 13.796 1.462 1.00 98.69 302 THR A CA 1
ATOM 2235 C C . THR A 1 302 ? -16.245 13.056 0.572 1.00 98.69 302 THR A C 1
ATOM 2237 O O . THR A 1 302 ? -17.392 12.842 0.967 1.00 98.69 302 THR A O 1
ATOM 2240 N N . GLU A 1 303 ? -15.804 12.597 -0.603 1.00 98.81 303 GLU A N 1
ATOM 2241 C CA . GLU A 1 303 ? -16.625 11.815 -1.534 1.00 98.81 303 GLU A CA 1
ATOM 2242 C C . GLU A 1 303 ? -17.128 10.511 -0.894 1.00 98.81 303 GLU A C 1
ATOM 2244 O O . GLU A 1 303 ? -18.294 10.146 -1.054 1.00 98.81 303 GLU A O 1
ATOM 2249 N N . LEU A 1 304 ? -16.267 9.806 -0.149 1.00 98.81 304 LEU A N 1
ATOM 2250 C CA . LEU A 1 304 ? -16.629 8.572 0.549 1.00 98.81 304 LEU A CA 1
ATOM 2251 C C . LEU A 1 304 ? -17.668 8.844 1.641 1.00 98.81 304 LEU A C 1
ATOM 2253 O O . LEU A 1 304 ? -18.675 8.144 1.716 1.00 98.81 304 LEU A O 1
ATOM 2257 N N . GLN A 1 305 ? -17.458 9.872 2.463 1.00 98.50 305 GLN A N 1
ATOM 2258 C CA . GLN A 1 305 ? -18.383 10.240 3.532 1.00 98.50 305 GLN A CA 1
ATOM 2259 C C . GLN A 1 305 ? -19.758 10.621 2.979 1.00 98.50 305 GLN A C 1
ATOM 2261 O O . GLN A 1 305 ? -20.778 10.169 3.504 1.00 98.50 305 GLN A O 1
ATOM 2266 N N . GLN A 1 306 ? -19.799 11.399 1.893 1.00 98.56 306 GLN A N 1
ATOM 2267 C CA . GLN A 1 306 ? -21.039 11.720 1.193 1.00 98.56 306 GLN A CA 1
ATOM 2268 C C . GLN A 1 306 ? -21.738 10.448 0.698 1.00 98.56 306 GLN A C 1
ATOM 2270 O O . GLN A 1 306 ? -22.919 10.250 0.982 1.00 98.56 306 GLN A O 1
ATOM 2275 N N . LEU A 1 307 ? -21.007 9.557 0.026 1.00 98.44 307 LEU A N 1
ATOM 2276 C CA . LEU A 1 307 ? -21.556 8.311 -0.505 1.00 98.44 307 LEU A CA 1
ATOM 2277 C C . LEU A 1 307 ? -22.122 7.397 0.594 1.00 98.44 307 LEU A C 1
ATOM 2279 O O . LEU A 1 307 ? -23.147 6.746 0.386 1.00 98.44 307 LEU A O 1
ATOM 2283 N N . LEU A 1 308 ? -21.468 7.334 1.756 1.00 98.38 308 LEU A N 1
ATOM 2284 C CA . LEU A 1 308 ? -21.957 6.581 2.911 1.00 98.38 308 LEU A CA 1
ATOM 2285 C C . LEU A 1 308 ? -23.259 7.181 3.451 1.00 98.38 308 LEU A C 1
ATOM 2287 O O . LEU A 1 308 ? -24.230 6.443 3.619 1.00 98.38 308 LEU A O 1
ATOM 2291 N N . ASN A 1 309 ? -23.314 8.506 3.630 1.00 97.94 309 ASN A N 1
ATOM 2292 C CA . ASN A 1 309 ? -24.524 9.202 4.078 1.00 97.94 309 ASN A CA 1
ATOM 2293 C C . ASN A 1 309 ? -25.699 8.970 3.109 1.00 97.94 309 ASN A C 1
ATOM 2295 O O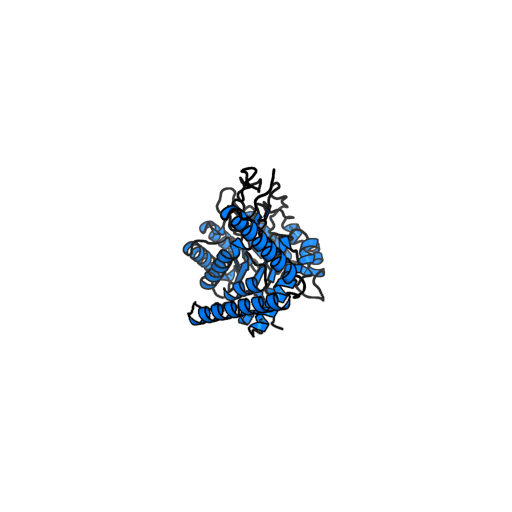 . ASN A 1 309 ? -26.796 8.628 3.544 1.00 97.94 309 ASN A O 1
ATOM 2299 N N . GLU A 1 310 ? -25.470 9.090 1.796 1.00 97.19 310 GLU A N 1
ATOM 2300 C CA . GLU A 1 310 ? -26.486 8.845 0.756 1.00 97.19 310 GLU A CA 1
ATOM 2301 C C . GLU A 1 310 ? -27.030 7.409 0.783 1.00 97.19 310 GLU A C 1
ATOM 2303 O O . GLU A 1 310 ? -28.178 7.159 0.417 1.00 97.19 310 GLU A O 1
ATOM 2308 N N . LYS A 1 311 ? -26.207 6.450 1.218 1.00 96.12 311 LYS A N 1
ATOM 2309 C CA . LYS A 1 311 ? -26.589 5.041 1.375 1.00 96.12 311 LYS A CA 1
ATOM 2310 C C . LYS A 1 311 ? -27.185 4.716 2.746 1.00 96.12 311 LYS A C 1
ATOM 2312 O O . LYS A 1 311 ? -27.598 3.575 2.945 1.00 96.12 311 LYS A O 1
ATOM 2317 N N . GLY A 1 312 ? -27.236 5.683 3.662 1.00 97.44 312 GLY A N 1
ATOM 2318 C CA . GLY A 1 312 ? -27.716 5.495 5.030 1.00 97.44 312 GLY A CA 1
ATOM 2319 C C . GLY A 1 312 ? -26.735 4.756 5.945 1.00 97.44 312 GLY A C 1
ATOM 2320 O O . GLY A 1 312 ? -27.158 4.219 6.964 1.00 97.44 312 GLY A O 1
ATOM 2321 N N . TYR A 1 313 ? -25.448 4.700 5.592 1.00 98.19 313 TYR A N 1
ATOM 2322 C CA . TYR A 1 313 ? -24.407 4.177 6.476 1.00 98.19 313 TYR A CA 1
ATOM 2323 C C . TYR A 1 313 ? -23.957 5.242 7.476 1.00 98.19 313 TYR A C 1
ATOM 2325 O O . TYR A 1 313 ? -23.857 6.424 7.141 1.00 98.19 313 TYR A O 1
ATOM 2333 N N . THR A 1 314 ? -23.655 4.810 8.698 1.00 97.94 314 THR A N 1
ATOM 2334 C CA . THR A 1 314 ? -23.186 5.682 9.785 1.00 97.94 314 THR A CA 1
ATOM 2335 C C . THR A 1 314 ? -21.682 5.588 10.004 1.00 97.94 314 THR A C 1
ATOM 2337 O O . THR A 1 314 ? -21.091 6.524 10.534 1.00 97.94 314 THR A O 1
ATOM 2340 N N . SER A 1 315 ? -21.055 4.499 9.557 1.00 98.31 315 SER A N 1
ATOM 2341 C CA . SER A 1 315 ? -19.613 4.270 9.614 1.00 98.31 315 SER A CA 1
ATOM 2342 C C . SER A 1 315 ? -19.136 3.449 8.412 1.00 98.31 315 SER A C 1
ATOM 2344 O O . SER A 1 315 ? -19.894 2.657 7.846 1.00 98.31 315 SER A O 1
ATOM 2346 N N . VAL A 1 316 ? -17.858 3.571 8.041 1.00 98.00 316 VAL A N 1
ATOM 2347 C CA . VAL A 1 316 ? -17.201 2.646 7.098 1.00 98.00 316 VAL A CA 1
ATOM 2348 C C . VAL A 1 316 ? -17.315 1.188 7.552 1.00 98.00 316 VAL A C 1
ATOM 2350 O O . VAL A 1 316 ? -17.466 0.306 6.706 1.00 98.00 316 VAL A O 1
ATOM 2353 N N . GLN A 1 317 ? -17.346 0.934 8.866 1.00 97.75 317 GLN A N 1
ATOM 2354 C CA . GLN A 1 317 ? -17.511 -0.408 9.436 1.00 97.75 317 GLN A CA 1
ATOM 2355 C C . GLN A 1 317 ? -18.813 -1.082 8.976 1.00 97.75 317 GLN A C 1
ATOM 2357 O O . GLN A 1 317 ? -18.858 -2.299 8.792 1.00 97.75 317 GLN A O 1
ATOM 2362 N N . ASP A 1 318 ? -19.854 -0.294 8.690 1.00 97.62 318 ASP A N 1
ATOM 2363 C CA . ASP A 1 318 ? -21.155 -0.805 8.257 1.00 97.62 318 ASP A CA 1
ATOM 2364 C C . ASP A 1 318 ? -21.104 -1.442 6.857 1.00 97.62 318 ASP A C 1
ATOM 2366 O O . ASP A 1 318 ? -21.956 -2.271 6.518 1.00 97.62 318 ASP A O 1
ATOM 2370 N N . CYS A 1 319 ? -20.121 -1.060 6.030 1.00 97.19 319 CYS A N 1
ATOM 2371 C CA . CYS A 1 319 ? -20.006 -1.506 4.640 1.00 97.19 319 CYS A CA 1
ATOM 2372 C C . CYS A 1 319 ? -18.863 -2.499 4.385 1.00 97.19 319 CYS A C 1
ATOM 2374 O O . CYS A 1 319 ? -18.898 -3.199 3.367 1.00 97.19 319 CYS A O 1
ATOM 2376 N N . ILE A 1 320 ? -17.890 -2.619 5.296 1.00 98.38 320 ILE A N 1
ATOM 2377 C CA . ILE A 1 320 ? -16.752 -3.529 5.120 1.00 98.38 320 ILE A CA 1
ATOM 2378 C C . ILE A 1 320 ? -17.244 -4.971 4.933 1.00 98.38 320 ILE A C 1
ATOM 2380 O O . ILE A 1 320 ? -18.038 -5.505 5.710 1.00 98.38 320 ILE A O 1
ATOM 2384 N N . GLY A 1 321 ? -16.800 -5.603 3.844 1.00 97.69 321 GLY A N 1
ATOM 2385 C CA . GLY A 1 321 ? -17.129 -6.993 3.518 1.00 97.69 321 GLY A CA 1
ATOM 2386 C C . GLY A 1 321 ? -18.594 -7.238 3.136 1.00 97.69 321 GLY A C 1
ATOM 2387 O O . GLY A 1 321 ? -19.008 -8.392 3.029 1.00 97.69 321 GLY A O 1
ATOM 2388 N N . LYS A 1 322 ? -19.398 -6.187 2.914 1.00 97.69 322 LYS A N 1
ATOM 2389 C CA . LYS A 1 322 ? -20.826 -6.301 2.561 1.00 97.69 322 LYS A CA 1
ATOM 2390 C C . LYS A 1 322 ? -21.089 -6.439 1.059 1.00 97.69 322 LYS A C 1
ATOM 2392 O O . LYS A 1 322 ? -22.215 -6.198 0.612 1.00 97.69 322 LYS A O 1
ATOM 2397 N N . LEU A 1 323 ? -20.088 -6.818 0.258 1.00 97.25 323 LEU A N 1
ATOM 2398 C CA . LEU A 1 323 ? -20.288 -7.114 -1.161 1.00 97.25 323 LEU A CA 1
ATOM 2399 C C . LEU A 1 323 ? -21.368 -8.192 -1.328 1.00 97.25 323 LEU A C 1
ATOM 2401 O O . LEU A 1 323 ? -21.200 -9.342 -0.922 1.00 97.25 323 LEU A O 1
ATOM 2405 N N . LYS A 1 324 ? -22.483 -7.810 -1.950 1.00 95.94 324 LYS A N 1
ATOM 2406 C CA . LYS A 1 324 ? -23.606 -8.712 -2.208 1.00 95.94 324 LYS A CA 1
ATOM 2407 C C . LYS A 1 324 ? -23.272 -9.656 -3.359 1.00 95.94 324 LYS A C 1
ATOM 2409 O O . LYS A 1 324 ? -22.643 -9.251 -4.337 1.00 95.94 324 LYS A O 1
ATOM 2414 N N . SER A 1 325 ? -23.762 -10.890 -3.272 1.00 95.06 325 SER A N 1
ATOM 2415 C CA . SER A 1 325 ? -23.816 -11.783 -4.429 1.00 95.06 325 SER A CA 1
ATOM 2416 C C . SER A 1 325 ? -24.627 -11.146 -5.554 1.00 95.06 325 SER A C 1
ATOM 2418 O O . SER A 1 325 ? -25.530 -10.338 -5.316 1.00 95.06 325 SER A O 1
ATOM 2420 N N . TRP A 1 326 ? -24.315 -11.526 -6.790 1.00 96.25 326 TRP A N 1
ATOM 2421 C CA . TRP A 1 326 ? -25.105 -11.099 -7.935 1.00 96.25 326 TRP A CA 1
ATOM 2422 C C . TRP A 1 326 ? -26.570 -11.528 -7.771 1.00 96.25 326 TRP A C 1
ATOM 2424 O O . TRP A 1 326 ? -26.852 -12.657 -7.370 1.00 96.25 326 TRP A O 1
ATOM 2434 N N . SER A 1 327 ? -27.498 -10.633 -8.113 1.00 96.19 327 SER A N 1
ATOM 2435 C CA . SER A 1 327 ? -28.928 -10.932 -8.171 1.00 96.19 327 SER A CA 1
ATOM 2436 C C . SER A 1 327 ? -29.607 -10.178 -9.315 1.00 96.19 327 SER A C 1
ATOM 2438 O O . SER A 1 327 ? -29.147 -9.112 -9.750 1.00 96.19 327 SER A O 1
ATOM 2440 N N . LYS A 1 328 ? -30.728 -10.720 -9.806 1.00 95.50 328 LYS A N 1
ATOM 2441 C CA . LYS A 1 328 ? -31.520 -10.081 -10.869 1.00 95.50 328 LYS A CA 1
ATOM 2442 C C . LYS A 1 328 ? -32.077 -8.734 -10.407 1.00 95.50 328 LYS A C 1
ATOM 2444 O O . LYS A 1 328 ? -32.111 -7.786 -11.193 1.00 95.50 328 LYS A O 1
ATOM 2449 N N . GLU A 1 329 ? -32.450 -8.643 -9.135 1.00 94.38 329 GLU A N 1
ATOM 2450 C CA . GLU A 1 329 ? -33.000 -7.458 -8.478 1.00 94.38 329 GLU A CA 1
ATOM 2451 C C . GLU A 1 329 ? -31.941 -6.354 -8.391 1.00 94.38 329 GLU A C 1
ATOM 2453 O O . GLU A 1 329 ? -32.194 -5.221 -8.798 1.00 94.38 329 GLU A O 1
ATOM 2458 N N . GLY A 1 330 ? -30.716 -6.682 -7.962 1.00 92.12 330 GLY A N 1
ATOM 2459 C CA . GLY A 1 330 ? -29.600 -5.732 -7.925 1.00 92.12 330 GLY A CA 1
ATOM 2460 C C . GLY A 1 330 ? -29.248 -5.193 -9.315 1.00 92.12 330 GLY A C 1
ATOM 2461 O O . GLY A 1 330 ? -29.028 -3.990 -9.502 1.00 92.12 330 GLY A O 1
ATOM 2462 N N . ALA A 1 331 ? -29.273 -6.066 -10.324 1.00 92.06 331 ALA A N 1
ATOM 2463 C CA . ALA A 1 331 ? -29.088 -5.659 -11.712 1.00 92.06 331 ALA A CA 1
ATOM 2464 C C . ALA A 1 331 ? -30.228 -4.744 -12.205 1.00 92.06 331 ALA A C 1
ATOM 2466 O O . ALA A 1 331 ? -29.971 -3.781 -12.930 1.00 92.06 331 ALA A O 1
ATOM 2467 N N . ALA A 1 332 ? -31.477 -5.001 -11.802 1.00 93.38 332 ALA A N 1
ATOM 2468 C CA . ALA A 1 332 ? -32.623 -4.153 -12.132 1.00 93.38 332 ALA A CA 1
ATOM 2469 C C . ALA A 1 332 ? -32.517 -2.761 -11.494 1.00 93.38 332 ALA A C 1
ATOM 2471 O O . ALA A 1 332 ? -32.693 -1.767 -12.200 1.00 93.38 332 ALA A O 1
ATOM 2472 N N . LEU A 1 333 ? -32.134 -2.682 -10.215 1.00 91.75 333 LEU A N 1
ATOM 2473 C CA . LEU A 1 333 ? -31.866 -1.417 -9.519 1.00 91.75 333 LEU A CA 1
ATOM 2474 C C . LEU A 1 333 ? -30.804 -0.591 -10.252 1.00 91.75 333 LEU A C 1
ATOM 2476 O O . LEU A 1 333 ? -30.990 0.599 -10.500 1.00 91.75 333 LEU A O 1
ATOM 2480 N N . THR A 1 334 ? -29.718 -1.239 -10.679 1.00 90.69 334 THR A N 1
ATOM 2481 C CA . THR A 1 334 ? -28.641 -0.579 -11.431 1.00 90.69 334 THR A CA 1
ATOM 2482 C C . THR A 1 334 ? -29.138 -0.029 -12.770 1.00 90.69 334 THR A C 1
ATOM 2484 O O . THR A 1 334 ? -28.799 1.095 -13.143 1.00 90.69 334 THR A O 1
ATOM 2487 N N . ARG A 1 335 ? -29.961 -0.793 -13.503 1.00 92.44 335 ARG A N 1
ATOM 2488 C CA . ARG A 1 335 ? -30.564 -0.334 -14.766 1.00 92.44 335 ARG A CA 1
ATOM 2489 C C . ARG A 1 335 ? -31.494 0.862 -14.549 1.00 92.44 335 ARG A C 1
ATOM 2491 O O . ARG A 1 335 ? -31.404 1.829 -15.302 1.00 92.44 335 ARG A O 1
ATOM 2498 N N . ALA A 1 336 ? -32.340 0.818 -13.520 1.00 92.19 336 ALA A N 1
ATOM 2499 C CA . ALA A 1 336 ? -33.248 1.913 -13.187 1.00 92.19 336 ALA A CA 1
ATOM 2500 C C . ALA A 1 336 ? -32.483 3.200 -12.834 1.00 92.19 336 ALA A C 1
ATOM 2502 O O . ALA A 1 336 ? -32.770 4.256 -13.398 1.00 92.19 336 ALA A O 1
ATOM 2503 N N . ALA A 1 337 ? -31.447 3.096 -11.995 1.00 90.12 337 ALA A N 1
ATOM 2504 C CA . ALA A 1 337 ? -30.602 4.229 -11.619 1.00 90.12 337 ALA A CA 1
ATOM 2505 C C . ALA A 1 337 ? -29.874 4.848 -12.828 1.00 90.12 337 ALA A C 1
ATOM 2507 O O . ALA A 1 337 ? -29.808 6.071 -12.959 1.00 90.12 337 ALA A O 1
ATOM 2508 N N . LYS A 1 338 ? -29.366 4.021 -13.757 1.00 89.56 338 LYS A N 1
ATOM 2509 C CA . LYS A 1 338 ? -28.754 4.511 -15.007 1.00 89.56 338 LYS A CA 1
ATOM 2510 C C . LYS A 1 338 ? -29.759 5.262 -15.883 1.00 89.56 338 LYS A C 1
ATOM 2512 O O . LYS A 1 338 ? -29.421 6.322 -16.404 1.00 89.56 338 LYS A O 1
ATOM 2517 N N . LYS A 1 339 ? -30.988 4.749 -16.011 1.00 90.00 339 LYS A N 1
ATOM 2518 C CA . LYS A 1 339 ? -32.055 5.396 -16.789 1.00 90.00 339 LYS A CA 1
ATOM 2519 C C . LYS A 1 339 ? -32.435 6.760 -16.203 1.00 90.00 339 LYS A C 1
ATOM 2521 O O . LYS A 1 339 ? -32.541 7.723 -16.954 1.00 90.00 339 LYS A O 1
ATOM 2526 N N . GLN A 1 340 ? -32.565 6.862 -14.878 1.00 86.38 340 GLN A N 1
ATOM 2527 C CA . GLN A 1 340 ? -32.846 8.134 -14.197 1.00 86.38 340 GLN A CA 1
ATOM 2528 C C . GLN A 1 340 ? -31.734 9.170 -14.416 1.00 86.38 340 GLN A C 1
ATOM 2530 O O . GLN A 1 340 ? -32.030 10.310 -14.765 1.00 86.38 340 GLN A O 1
ATOM 2535 N N . LYS A 1 341 ? -30.457 8.773 -14.297 1.00 84.44 341 LYS A N 1
ATOM 2536 C CA . LYS A 1 341 ? -29.321 9.676 -14.566 1.00 84.44 341 LYS A CA 1
ATOM 2537 C C . LYS A 1 341 ? -29.297 10.178 -16.012 1.00 84.44 341 LYS A C 1
ATOM 2539 O O . LYS A 1 341 ? -29.062 11.360 -16.239 1.00 84.44 341 LYS A O 1
ATOM 2544 N N . GLN A 1 342 ? -29.558 9.302 -16.985 1.00 78.44 342 GLN A N 1
ATOM 2545 C CA . GLN A 1 342 ? -29.626 9.692 -18.399 1.00 78.44 342 GLN A CA 1
ATOM 2546 C C . GLN A 1 342 ? -30.766 10.683 -18.658 1.00 78.44 342 GLN A C 1
ATOM 2548 O O . GLN A 1 342 ? -30.564 11.684 -19.342 1.00 78.44 342 GLN A O 1
ATOM 2553 N N . GLN A 1 343 ? -31.940 10.450 -18.067 1.00 77.62 343 GLN A N 1
ATOM 2554 C CA . GLN A 1 343 ? -33.082 11.356 -18.191 1.00 77.62 343 GLN A CA 1
ATOM 2555 C C . GLN A 1 343 ? -32.781 12.733 -17.586 1.00 77.62 343 GLN A C 1
ATOM 2557 O O . GLN A 1 343 ? -32.966 13.727 -18.273 1.00 77.62 343 GLN A O 1
ATOM 2562 N N . GLN A 1 344 ? -32.208 12.805 -16.379 1.00 72.38 344 GLN A N 1
ATOM 2563 C CA . GLN A 1 344 ? -31.812 14.080 -15.761 1.00 72.38 344 GLN A CA 1
ATOM 2564 C C . GLN A 1 344 ? -30.787 14.864 -16.598 1.00 72.38 344 GLN A C 1
ATOM 2566 O O . GLN A 1 344 ? -30.891 16.081 -16.718 1.00 72.38 344 GLN A O 1
ATOM 2571 N N . HIS A 1 345 ? -29.823 14.184 -17.227 1.00 69.69 345 HIS A N 1
ATOM 2572 C CA . HIS A 1 345 ? -28.839 14.844 -18.093 1.00 69.69 345 HIS A CA 1
ATOM 2573 C C . HIS A 1 345 ? -29.460 15.393 -19.394 1.00 69.69 345 HIS A C 1
ATOM 2575 O O . HIS A 1 345 ? -29.004 16.406 -19.923 1.00 69.69 345 HIS A O 1
ATOM 2581 N N . SER A 1 346 ? -30.536 14.760 -19.875 1.00 61.03 346 SER A N 1
ATOM 2582 C CA . SER A 1 346 ? -31.308 15.187 -21.055 1.00 61.03 346 SER A CA 1
ATOM 2583 C C . SER A 1 346 ? -32.164 16.431 -20.769 1.00 61.03 346 SER A C 1
ATOM 2585 O O . SER A 1 346 ? -32.327 17.295 -21.629 1.00 61.03 346 SER A O 1
ATOM 2587 N N . THR A 1 347 ? -32.704 16.548 -19.551 1.00 55.53 347 THR A N 1
ATOM 2588 C CA . THR A 1 347 ? -33.525 17.699 -19.135 1.00 55.53 347 THR A CA 1
ATOM 2589 C C . THR A 1 347 ? -32.672 18.943 -18.852 1.00 55.53 347 THR A C 1
ATOM 2591 O O . THR A 1 347 ? -33.024 20.047 -19.244 1.00 55.53 347 THR A O 1
ATOM 2594 N N . VAL A 1 348 ? -31.481 18.776 -18.263 1.00 53.03 348 VAL A N 1
ATOM 2595 C CA . VAL A 1 348 ? -30.552 19.899 -18.004 1.00 53.03 348 VAL A CA 1
ATOM 2596 C C . VAL A 1 348 ? -29.935 20.459 -19.296 1.00 53.03 348 VAL A C 1
ATOM 2598 O O . VAL A 1 348 ? -29.630 21.648 -19.379 1.00 53.03 348 VAL A O 1
ATOM 2601 N N . THR A 1 349 ? -29.763 19.627 -20.328 1.00 50.53 349 THR A N 1
ATOM 2602 C CA . THR A 1 349 ? -29.291 20.082 -21.650 1.00 50.53 349 THR A CA 1
ATOM 2603 C C . THR A 1 349 ? -30.376 20.793 -22.460 1.00 50.53 349 THR A C 1
ATOM 2605 O O . THR A 1 349 ? -30.037 21.606 -23.315 1.00 50.53 349 THR A O 1
ATOM 2608 N N . THR A 1 350 ? -31.659 20.561 -22.166 1.00 47.88 350 THR A N 1
ATOM 2609 C CA . THR A 1 350 ? -32.784 21.256 -22.816 1.00 47.88 350 THR A CA 1
ATOM 2610 C C . THR A 1 350 ? -33.145 22.589 -22.151 1.00 47.88 350 THR A C 1
ATOM 2612 O O . THR A 1 350 ? -33.673 23.465 -22.826 1.00 47.88 350 THR A O 1
ATOM 2615 N N . GLU A 1 351 ? -32.787 22.813 -20.881 1.00 46.09 351 GLU A N 1
ATOM 2616 C CA . GLU A 1 351 ? -32.989 24.107 -20.199 1.00 46.09 351 GLU A CA 1
ATOM 2617 C C . GLU A 1 351 ? -31.853 25.129 -20.415 1.00 46.09 351 GLU A C 1
ATOM 2619 O O . GLU A 1 351 ? -32.039 26.314 -20.153 1.00 46.09 351 GLU A O 1
ATOM 2624 N N . LYS A 1 352 ? -30.681 24.712 -20.922 1.00 40.28 352 LYS A N 1
ATOM 2625 C CA . LYS A 1 352 ? -29.542 25.613 -21.220 1.00 40.28 352 LYS A CA 1
ATOM 2626 C C . LYS A 1 352 ? -29.423 26.047 -22.685 1.00 40.28 352 LYS A C 1
ATOM 2628 O O . LYS A 1 352 ? -28.465 26.741 -23.027 1.00 40.28 352 LYS A O 1
ATOM 2633 N N . SER A 1 353 ? -30.363 25.678 -23.555 1.00 39.12 353 SER A N 1
ATOM 2634 C CA . SER A 1 353 ? -30.438 26.258 -24.898 1.00 39.12 353 SER A CA 1
ATOM 2635 C C . SER A 1 353 ? -31.277 27.533 -24.867 1.00 39.12 353 SER A C 1
ATOM 2637 O O . SER A 1 353 ? -32.504 27.486 -24.933 1.00 39.12 353 SER A O 1
ATOM 2639 N N . ASP A 1 354 ? -30.593 28.668 -24.778 1.00 40.06 354 ASP A N 1
ATOM 2640 C CA . ASP A 1 354 ? -31.138 29.989 -25.080 1.00 40.06 354 ASP A CA 1
ATOM 2641 C C . ASP A 1 354 ? -31.751 29.955 -26.505 1.00 40.06 354 ASP A C 1
ATOM 2643 O O . ASP A 1 354 ? -31.042 29.606 -27.459 1.00 40.06 354 ASP A O 1
ATOM 2647 N N . PRO A 1 355 ? -33.047 30.263 -26.718 1.00 44.69 355 PRO A N 1
ATOM 2648 C CA . PRO A 1 355 ? -33.684 30.106 -28.031 1.00 44.69 355 PRO A CA 1
ATOM 2649 C C . PRO A 1 355 ? -33.193 31.116 -29.090 1.00 44.69 355 PRO A C 1
ATOM 2651 O O . PRO A 1 355 ? -33.644 31.081 -30.234 1.00 44.69 355 PRO A O 1
ATOM 2654 N N . GLY A 1 356 ? -32.249 31.999 -28.747 1.00 44.50 356 GLY A N 1
ATOM 2655 C CA . GLY A 1 356 ? -31.820 33.118 -29.587 1.00 44.50 356 GLY A CA 1
ATOM 2656 C C . GLY A 1 356 ? -30.835 32.809 -30.721 1.00 44.50 356 GLY A C 1
ATOM 2657 O O . GLY A 1 356 ? -30.713 33.632 -31.621 1.00 44.50 356 GLY A O 1
ATOM 2658 N N . TYR A 1 357 ? -30.140 31.662 -30.731 1.00 45.47 357 TYR A N 1
ATOM 2659 C CA . TYR A 1 357 ? -29.051 31.427 -31.707 1.00 45.47 357 TYR A CA 1
ATOM 2660 C C . TYR A 1 357 ? -29.229 30.206 -32.625 1.00 45.47 357 TYR A C 1
ATOM 2662 O O . TYR A 1 357 ? -28.659 30.164 -33.715 1.00 45.47 357 TYR A O 1
ATOM 2670 N N . ALA A 1 358 ? -30.063 29.230 -32.253 1.00 44.50 358 ALA A N 1
ATOM 2671 C CA . ALA A 1 358 ? -30.284 28.030 -33.069 1.00 44.50 358 ALA A CA 1
ATOM 2672 C C . ALA A 1 358 ? -31.199 28.273 -34.291 1.00 44.50 358 ALA A C 1
ATOM 2674 O O . ALA A 1 358 ? -31.123 27.541 -35.279 1.00 44.50 358 ALA A O 1
ATOM 2675 N N . GLY A 1 359 ? -32.038 29.317 -34.255 1.00 41.41 359 GLY A N 1
ATOM 2676 C CA . GLY A 1 359 ? -32.941 29.665 -35.360 1.00 41.41 359 GLY A CA 1
ATOM 2677 C C . GLY A 1 359 ? -32.223 30.219 -36.597 1.00 41.41 359 GLY A C 1
ATOM 2678 O O . GLY A 1 359 ? -32.631 29.932 -37.721 1.00 41.41 359 GLY A O 1
ATOM 2679 N N . GLY A 1 360 ? -31.121 30.955 -36.407 1.00 43.75 360 GLY A N 1
ATOM 2680 C CA . GLY A 1 360 ? -30.390 31.607 -37.500 1.00 43.75 360 GLY A CA 1
ATOM 2681 C C . GLY A 1 360 ? -29.626 30.629 -38.394 1.00 43.75 360 GLY A C 1
ATOM 2682 O O . GLY A 1 360 ? -29.678 30.739 -39.616 1.00 43.75 360 GLY A O 1
ATOM 2683 N N . MET A 1 361 ? -28.974 29.623 -37.800 1.00 47.44 361 MET A N 1
ATOM 2684 C CA . MET A 1 361 ? -28.165 28.661 -38.558 1.00 47.44 361 MET A CA 1
ATOM 2685 C C . MET A 1 361 ? -29.031 27.671 -39.346 1.00 47.44 361 MET A C 1
ATOM 2687 O O . MET A 1 361 ? -28.701 27.321 -40.476 1.00 47.44 361 MET A O 1
ATOM 2691 N N . LYS A 1 362 ? -30.178 27.263 -38.782 1.00 50.97 362 LYS A N 1
ATOM 2692 C CA . LYS A 1 362 ? -31.130 26.380 -39.466 1.00 50.97 362 LYS A CA 1
ATOM 2693 C C . LYS A 1 362 ? -31.819 27.088 -40.636 1.00 50.97 362 LYS A C 1
ATOM 2695 O O . LYS A 1 362 ? -31.884 26.526 -41.720 1.00 50.97 362 LYS A O 1
ATOM 2700 N N . CYS A 1 363 ? -32.221 28.349 -40.454 1.00 53.97 363 CYS A N 1
ATOM 2701 C CA . CYS A 1 363 ? -32.798 29.165 -41.526 1.00 53.97 363 CYS A CA 1
ATOM 2702 C C . CYS A 1 363 ? -31.799 29.400 -42.675 1.00 53.97 363 CYS A C 1
ATOM 2704 O O . CYS A 1 363 ? -32.173 29.349 -43.843 1.00 53.97 363 CYS A O 1
ATOM 2706 N N . MET A 1 364 ? -30.510 29.582 -42.359 1.00 53.78 364 MET A N 1
ATOM 2707 C CA . MET A 1 364 ? -29.464 29.751 -43.371 1.00 53.78 364 MET A CA 1
ATOM 2708 C C . MET A 1 364 ? -29.194 28.452 -44.150 1.00 53.78 364 MET A C 1
ATOM 2710 O O . MET A 1 364 ? -29.064 28.496 -45.370 1.00 53.78 364 MET A O 1
ATOM 2714 N N . ILE A 1 365 ? -29.169 27.296 -43.474 1.00 68.38 365 ILE A N 1
ATOM 2715 C CA . ILE A 1 365 ? -29.011 25.985 -44.127 1.00 68.38 365 ILE A CA 1
ATOM 2716 C C . ILE A 1 365 ? -30.223 25.667 -45.008 1.00 68.38 365 ILE A C 1
ATOM 2718 O O . ILE A 1 365 ? -30.038 25.274 -46.157 1.00 68.38 365 ILE A O 1
ATOM 2722 N N . ASP A 1 366 ? -31.442 25.892 -44.515 1.00 67.19 366 ASP A N 1
ATOM 2723 C CA . ASP A 1 366 ? -32.669 25.653 -45.281 1.00 67.19 366 ASP A CA 1
ATOM 2724 C C . ASP A 1 366 ? -32.744 26.583 -46.509 1.00 67.19 366 ASP A C 1
ATOM 2726 O O . ASP A 1 366 ? -33.100 26.137 -47.600 1.00 67.19 366 ASP A O 1
ATOM 2730 N N . PHE A 1 367 ? -32.321 27.848 -46.384 1.00 69.38 367 PHE A N 1
ATOM 2731 C CA . PHE A 1 367 ? -32.259 28.785 -47.510 1.00 69.38 367 PHE A CA 1
ATOM 2732 C C . PHE A 1 367 ? -31.227 28.360 -48.565 1.00 69.38 367 PHE A C 1
ATOM 2734 O O . PHE A 1 367 ? -31.537 28.344 -49.756 1.00 69.38 367 PHE A O 1
ATOM 2741 N N . VAL A 1 368 ? -30.023 27.952 -48.147 1.00 72.62 368 VAL A N 1
ATOM 2742 C CA . VAL A 1 368 ? -28.993 27.437 -49.067 1.00 72.62 368 VAL A CA 1
ATOM 2743 C C . VAL A 1 368 ? -29.481 26.169 -49.767 1.00 72.62 368 VAL A C 1
ATOM 2745 O O . VAL A 1 368 ? -29.298 26.034 -50.976 1.00 72.62 368 VAL A O 1
ATOM 2748 N N . LEU A 1 369 ? -30.160 25.269 -49.052 1.00 73.62 369 LEU A N 1
ATOM 2749 C CA . LEU A 1 369 ? -30.693 24.041 -49.638 1.00 73.62 369 LEU A CA 1
ATOM 2750 C C . LEU A 1 369 ? -31.772 24.335 -50.689 1.00 73.62 369 LEU A C 1
ATOM 2752 O O . LEU A 1 369 ? -31.758 23.741 -51.765 1.00 73.62 369 LEU A O 1
ATOM 2756 N N . VAL A 1 370 ? -32.677 25.279 -50.411 1.00 77.38 370 VAL A N 1
ATOM 2757 C CA . VAL A 1 370 ? -33.726 25.697 -51.355 1.00 77.38 370 VAL A CA 1
ATOM 2758 C C . VAL A 1 370 ? -33.122 26.359 -52.594 1.00 77.38 370 VAL A C 1
ATOM 2760 O O . VAL A 1 370 ? -33.549 26.050 -53.704 1.00 77.38 370 VAL A O 1
ATOM 2763 N N . VAL A 1 371 ? -32.103 27.210 -52.438 1.00 75.31 371 VAL A N 1
ATOM 2764 C CA . VAL A 1 371 ? -31.412 27.849 -53.572 1.00 75.31 371 VAL A CA 1
ATOM 2765 C C . VAL A 1 371 ? -30.684 26.812 -54.429 1.00 75.31 371 VAL A C 1
ATOM 2767 O O . VAL A 1 371 ? -30.813 26.833 -55.651 1.00 75.31 371 VAL A O 1
ATOM 2770 N N . VAL A 1 372 ? -29.982 25.856 -53.814 1.00 76.50 372 VAL A N 1
ATOM 2771 C CA . VAL A 1 372 ? -29.293 24.778 -54.542 1.00 76.50 372 VAL A CA 1
ATOM 2772 C C . VAL A 1 372 ? -30.294 23.891 -55.283 1.00 76.50 372 VAL A C 1
ATOM 2774 O O . VAL A 1 372 ? -30.093 23.589 -56.457 1.00 76.50 372 VAL A O 1
ATOM 2777 N N . ILE A 1 373 ? -31.411 23.523 -54.649 1.00 76.44 373 ILE A N 1
ATOM 2778 C CA . ILE A 1 373 ? -32.472 22.746 -55.303 1.00 76.44 373 ILE A CA 1
ATOM 2779 C C . ILE A 1 373 ? -33.099 23.544 -56.456 1.00 76.44 373 ILE A C 1
ATOM 2781 O O . ILE A 1 373 ? -33.332 22.979 -57.522 1.00 76.44 373 ILE A O 1
ATOM 2785 N N . ALA A 1 374 ? -33.327 24.849 -56.293 1.00 73.44 374 ALA A N 1
ATOM 2786 C CA . ALA A 1 374 ? -33.881 25.699 -57.346 1.00 73.44 374 ALA A CA 1
ATOM 2787 C C . ALA A 1 374 ? -32.939 25.831 -58.555 1.00 73.44 374 ALA A C 1
ATOM 2789 O O . ALA A 1 374 ? -33.407 25.755 -59.689 1.00 73.44 374 ALA A O 1
ATOM 2790 N N . ILE A 1 375 ? -31.625 25.958 -58.334 1.00 71.38 375 ILE A N 1
ATOM 2791 C CA . ILE A 1 375 ? -30.616 25.995 -59.407 1.00 71.38 375 ILE A CA 1
ATOM 2792 C C . ILE A 1 375 ? -30.566 24.649 -60.140 1.00 71.38 375 ILE A C 1
ATOM 2794 O O . ILE A 1 375 ? -30.670 24.610 -61.364 1.00 71.38 375 ILE A O 1
ATOM 2798 N N . LEU A 1 376 ? -30.508 23.539 -59.397 1.00 67.56 376 LEU A N 1
ATOM 2799 C CA . LEU A 1 376 ? -30.459 22.193 -59.977 1.00 67.56 376 LEU A CA 1
ATOM 2800 C C . LEU A 1 376 ? -31.734 21.843 -60.758 1.00 67.56 376 LEU A C 1
ATOM 2802 O O . LEU A 1 376 ? -31.671 21.172 -61.789 1.00 67.56 376 LEU A O 1
ATOM 2806 N N . LEU A 1 377 ? -32.903 22.299 -60.300 1.00 72.12 377 LEU A N 1
ATOM 2807 C CA . LEU A 1 377 ? -34.155 22.142 -61.042 1.00 72.12 377 LEU A CA 1
ATOM 2808 C C . LEU A 1 377 ? -34.214 23.091 -62.250 1.00 72.12 377 LEU A C 1
ATOM 2810 O O . LEU A 1 377 ? -34.660 22.674 -63.317 1.00 72.12 377 LEU A O 1
ATOM 2814 N N . GLY A 1 378 ? -33.718 24.324 -62.128 1.00 69.19 378 GLY A N 1
ATOM 2815 C CA . GLY A 1 378 ? -33.629 25.286 -63.229 1.00 69.19 378 GLY A CA 1
ATOM 2816 C C . GLY A 1 378 ? -32.768 24.786 -64.394 1.00 69.19 378 GLY A C 1
ATOM 2817 O O . GLY A 1 378 ? -33.193 24.884 -65.549 1.00 69.19 378 GLY A O 1
ATOM 2818 N N . GLU A 1 379 ? -31.618 24.173 -64.098 1.00 60.75 379 GLU A N 1
ATOM 2819 C CA . GLU A 1 379 ? -30.748 23.525 -65.091 1.00 60.75 379 GLU A CA 1
ATOM 2820 C C . GLU A 1 379 ? -31.398 22.275 -65.697 1.00 60.75 379 GLU A C 1
ATOM 2822 O O . GLU A 1 379 ? -31.403 22.099 -66.918 1.00 60.75 379 GLU A O 1
ATOM 2827 N N . LYS A 1 380 ? -32.018 21.424 -64.868 1.00 63.69 380 LYS A N 1
ATOM 2828 C CA . LYS A 1 380 ? -32.650 20.176 -65.323 1.00 63.69 380 LYS A CA 1
ATOM 2829 C C . LYS A 1 380 ? -33.863 20.411 -66.232 1.00 63.69 380 LYS A C 1
ATOM 2831 O O . LYS A 1 380 ? -34.138 19.581 -67.097 1.00 63.69 380 LYS A O 1
ATOM 2836 N N . PHE A 1 381 ? -34.569 21.529 -66.060 1.00 71.19 381 PHE A N 1
ATOM 2837 C CA . PHE A 1 381 ? -35.753 21.885 -66.848 1.00 71.19 381 PHE A CA 1
ATOM 2838 C C . PHE A 1 381 ? -35.509 22.989 -67.896 1.00 71.19 381 PHE A C 1
ATOM 2840 O O . PHE A 1 381 ? -36.466 23.415 -68.538 1.00 71.19 381 PHE A O 1
ATOM 2847 N N . LYS A 1 382 ? -34.253 23.423 -68.118 1.00 61.53 382 LYS A N 1
ATOM 2848 C CA . LYS A 1 382 ? -33.873 24.495 -69.070 1.00 61.53 382 LYS A CA 1
ATOM 2849 C C . LYS A 1 382 ? -34.691 25.790 -68.911 1.00 61.53 382 LYS A C 1
ATOM 2851 O O . LYS A 1 382 ? -35.024 26.444 -69.895 1.00 61.53 382 LYS A O 1
ATOM 2856 N N . LEU A 1 383 ? -35.028 26.163 -67.677 1.00 59.72 383 LEU A N 1
ATOM 2857 C CA . LEU A 1 383 ? -35.828 27.365 -67.390 1.00 59.72 383 LEU A CA 1
ATOM 2858 C C . LEU A 1 383 ? -34.980 28.641 -67.245 1.00 59.72 383 LEU A C 1
ATOM 2860 O O . LEU A 1 383 ? -35.533 29.733 -67.158 1.00 59.72 383 LEU A O 1
ATOM 2864 N N . LEU A 1 384 ? -33.651 28.517 -67.247 1.00 56.59 384 LEU A N 1
ATOM 2865 C CA . LEU A 1 384 ? -32.711 29.636 -67.230 1.00 56.59 384 LEU A CA 1
ATOM 2866 C C . LEU A 1 384 ? -31.861 29.593 -68.503 1.00 56.59 384 LEU A C 1
ATOM 2868 O O . LEU A 1 384 ? -30.857 28.892 -68.576 1.00 56.59 384 LEU A O 1
ATOM 2872 N N . SER A 1 385 ? -32.286 30.329 -69.526 1.00 56.25 385 SER A N 1
ATOM 2873 C CA . SER A 1 385 ? -31.439 30.669 -70.668 1.00 56.25 385 SER A CA 1
ATOM 2874 C C . SER A 1 385 ? -30.683 31.954 -70.341 1.00 56.25 385 SER A C 1
ATOM 2876 O O . SER A 1 385 ? -31.276 33.033 -70.338 1.00 56.25 385 SER A O 1
ATOM 2878 N N . ILE A 1 386 ? -29.391 31.834 -70.039 1.00 54.88 386 ILE A N 1
ATOM 2879 C CA . ILE A 1 386 ? -28.479 32.979 -69.956 1.00 54.88 386 ILE A CA 1
ATOM 2880 C C . ILE A 1 386 ? -28.010 33.261 -71.397 1.00 54.88 386 ILE A C 1
ATOM 2882 O O . ILE A 1 386 ? -27.505 32.331 -72.028 1.00 54.88 386 ILE A O 1
ATOM 2886 N N . PRO A 1 387 ? -28.223 34.464 -71.963 1.00 47.47 387 PRO A N 1
ATOM 2887 C CA . PRO A 1 387 ? -27.612 34.834 -73.239 1.00 47.47 387 PRO A CA 1
ATOM 2888 C C . PRO A 1 387 ? -26.095 34.964 -73.048 1.00 47.47 387 PRO A C 1
ATOM 2890 O O . PRO A 1 387 ? -25.677 35.461 -72.002 1.00 47.47 387 PRO A O 1
ATOM 2893 N N . GLU A 1 388 ? -25.310 34.507 -74.030 1.00 48.53 388 GLU A N 1
ATOM 2894 C CA . GLU A 1 388 ? -23.837 34.616 -74.034 1.00 48.53 388 GLU A CA 1
ATOM 2895 C C . GLU A 1 388 ? -23.317 36.041 -73.808 1.00 48.53 388 GLU A C 1
ATOM 2897 O O . GLU A 1 388 ? -23.915 36.996 -74.364 1.00 48.53 388 GLU A O 1
#

Secondary structure (DSSP, 8-state):
--B--EEETTEEESSSEEE-SSTT-SSHHHHHHHHTTT-S-EE---B-SS-B--SPSP-EEE-TTSS-EEE-----B--HHHHT-HHHHHHHHTTSGGG--PPEEEEE--SSHHHHHHHHHHHHHHHHTT--EEEEEEE-SS-SSTTSPPGGGSHHHHHHHHHHHHHH---SEEEEEEPPP-SHHHHHHHHHHHHHTTTTEEEEEE---EEEEE-EETTTTEES--SGGGEEEEESGGGHHHHHHHHHHHHHHS-TTSEEEEESS--SHHHHHHHHHHT-SEEEE-HHHHHH-THHHHHHHHHHHHHHHHTT-SBGGGTTT--PPP-HHHHHHHHHHHHHHHHHHHHHHHHS--TTSHHHHHHHHHHHHHHHHHHHHHHHTT------

Mean predicted aligned error: 8.03 Å

Nearest PDB structures (foldseek):
  1jub-assembly1_A  TM=9.528E-01  e=5.639E-37  Lactococcus lactis
  1jqv-assembly1_B  TM=9.563E-01  e=9.569E-37  Lactococcus lactis
  2bsl-assembly1_A  TM=9.487E-01  e=3.919E-36  Lactococcus lactis
  1jqx-assembly1_B  TM=9.523E-01  e=6.650E-36  Lactococcus lactis
  1jrb-assembly1_B  TM=9.468E-01  e=2.568E-35  Lactococcus lactis

Foldseek 3Di:
DAQQWFDFLNHTFSHQEAADQDFQQAALVSLLLLLLFNHRAGEHHAAWQAADQFDDPPFKDADPVRQKIWGRGRRGHHHLCRLLPLVSLCSNNVSHPPPDGHAYEYEHEYLALVRVVVSLVVNLVSVVVPRRHQAYEYEQQDHSYVPDHRQLQVLVSVLVSLVVNVVVVRPHAYEYAAAQDPDLVSLLSSQVSVQVNLVRHQEYEFHDFHWFDFDADPVVRATNGDPPRRTTGMAALNCLVSQLVSLLS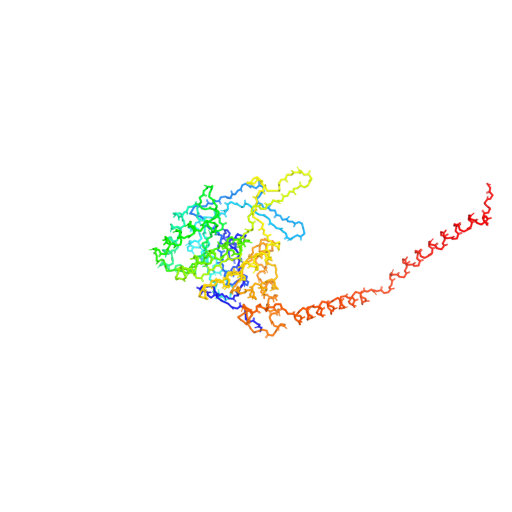SCVNHDPRYAYETETRDQALVSQLSSQLSAHSHYHYYPNCNVPNSCSSVGRRVRVSVVCVVVVHNYSVVRGNNNDDDDPVVVVVVVVVVVVVVVVVVVVVVVPDDVPPPVVVVVVVVVVVVVVVVVVVCVVVVVDDDDD

InterPro domains:
  IPR001295 Dihydroorotate dehydrogenase, conserved site [PS00911] (40-59)
  IPR001295 Dihydroorotate dehydrogenase, conserved site [PS00912] (260-280)
  IPR005720 Dihydroorotate dehydrogenase, catalytic [PF01180] (4-308)
  IPR050074 Dihydroorotate dehydrogenase [PTHR48109] (7-322)

Solvent-accessible surface area (backbone atoms only — not comparable to full-atom values): 19769 Å² total; per-residue (Å²): 130,33,41,44,50,33,47,55,45,83,43,68,22,75,20,34,41,24,53,30,49,56,56,72,21,65,44,41,80,39,37,17,45,36,35,48,38,53,31,9,35,38,39,29,29,38,16,28,70,61,59,36,86,35,46,61,76,47,28,58,51,70,44,91,86,58,44,37,28,36,37,43,51,62,62,51,24,62,11,39,65,49,74,69,28,68,65,41,47,46,59,16,57,69,38,22,56,95,79,50,84,60,40,36,31,46,24,35,47,22,70,33,69,65,40,40,51,53,51,50,53,53,50,49,49,39,42,74,75,66,47,78,64,58,28,37,37,42,45,32,52,49,50,36,42,93,93,49,67,33,30,66,76,34,65,67,57,39,49,53,51,52,54,56,56,56,73,66,64,71,93,66,40,30,30,40,34,30,47,66,60,91,47,70,66,62,41,50,52,51,29,53,57,50,49,78,39,53,91,57,37,20,24,37,34,24,28,46,52,48,70,72,36,74,55,71,38,86,86,77,74,37,53,66,26,64,44,75,88,18,40,17,26,34,33,24,47,68,36,23,65,61,17,45,51,39,28,31,49,46,48,72,62,34,52,86,78,40,34,33,28,23,23,44,31,40,78,41,15,67,45,51,50,52,32,22,20,38,29,15,49,32,34,30,32,40,56,42,35,54,74,71,29,47,64,46,36,42,51,26,52,51,45,31,33,51,54,32,45,77,71,71,36,63,34,51,72,75,40,45,52,59,59,73,77,91,49,73,65,61,53,49,52,52,52,53,54,51,51,52,54,54,52,53,56,54,53,58,62,61,73,68,59,69,80,84,61,66,58,60,58,52,53,51,50,53,50,52,50,52,52,52,51,49,50,57,48,31,64,76,66,66,74,68,82,78,82,132

Organism: NCBI:txid303405

pLDDT: mean 91.45, std 13.52, range [39.12, 98.94]

Radius of gyration: 27.4 Å; Cα contacts (8 Å, |Δi|>4): 775; chains: 1; bounding box: 57×56×97 Å

Sequence (388 aa):
MADLSSSVGGIPLVSCVYNASGPRTGSSAALSKIAASSAGAILTKSATLEAQNGNPQPRTWHAEDNKASMNSEGLPNSGIDYYIDSTTIQETLEACPNGTKKPYLVSISGKTLQDNLEMLDRIAKKISEGEPIAGVELNLACPNVIGKPIIAYDFDQMKDILSTISNKKHKFILGLKLPPYLDSKHLQQAAAIINDYSTLVSYVVCINTIGNALSVDEVSEAPFISSNNGLAGLSGPAVKYTALANVRQMRQQLKSEIDVVGVGGIETGTDAFLFLLCGASAVQVGTCHWKEGPQCFDRICTELQQLLNEKGYTSVQDCIGKLKSWSKEGAALTRAAKKQKQQQHSTVTTEKSDPGYAGGMKCMIDFVLVVVIAILLGEKFKLLSIPE